Protein AF-A0A813D6J4-F1 (afdb_monomer_lite)

InterPro domains:
  IPR036754 YbaK/aminoacyl-tRNA synthetase-associated domain superfamily [G3DSA:3.90.960.10] (279-406)
  IPR036754 YbaK/aminoacyl-tRNA synthetase-associated domain superfamily [SSF55826] (285-388)

Foldseek 3Di:
DVVVVVVVVVVVVVVVVVPPPPDPPPDDDDDDDDDDDDDDDDDDDDDDDDDDDDDDDDDDDDDPPPPPPPDPPPPPPPVPVPDDDDDDDDDDDDDDDDDPVVVVVVVVVVVVVVVVVVVVVVVVVVPDDDDPPDDDDDDDDDDDDDDDDDDDDDDDDDPDDDDDDDDDDDDDDDDDDDDDDDDDDPDDPPDPPPPPPPDPPPPPPPDDDPDDFDPLQNVLCVVLVFDKDKDFQQDFLVRLVVVVVVVVVVVVVVVVVDDPDPDPDDPPDDDSVVVRCVSRVVQVVQFFEWDWWWKDAPQAIAIEIDTPPWDFDLVLVCVVVVHDSVRIGTDAQVVQCVQQVQDRPFDFPGRHAATPVRHDHAYEYEPVLVVTPGFYWGDRGRMIITGRPVSVCSSRVHHYGYPRTDHDPPPPPPPPPPPPPDPPPPPPDDDDDDDDDDDDDDDDDDDDDD

Secondary structure (DSSP, 8-state):
-HHHHHHHHHHHHHHHHTTS---------------------------------PPPPPPPPPP--------STT---TTGGG------PPP-----PPPHHHHHHHHHHHHHHHHHHHHHHHHHHHT-PPPP--PPP--------PPP-----------PPPPP------PPPP----------------------------------------HHHHHHHHHTT---EEEE-SS-HHHHHHHHHHHHHHHHHHHHHS-S--PPPPP-PPPHHHHHHHHTHHHHTTSEEEEEEEEEETTEEEEEEEETT-EE-HHHHHHHHTS-GGG-EEPPHHHHHHHH-PPTT---SS-PPP-TTSPPPEEEEEHHHHT-SSPEEEE-SSEEEEE-HHHHHHHH-PEEETT-EEPP---------------------PPPP-----------------

Organism: Polarella glacialis (NCBI:txid89957)

pLDDT: mean 74.15, std 23.05, range [30.97, 98.69]

Radius of gyration: 39.82 Å; chains: 1; bounding box: 122×85×113 Å

Structure (mmCIF, N/CA/C/O backbone):
data_AF-A0A813D6J4-F1
#
_entry.id   AF-A0A813D6J4-F1
#
loop_
_atom_site.group_PDB
_atom_site.id
_atom_site.type_symbol
_atom_site.label_atom_id
_atom_site.label_alt_id
_atom_site.label_comp_id
_atom_site.label_asym_id
_atom_site.label_entity_id
_atom_site.label_seq_id
_atom_site.pdbx_PDB_ins_code
_atom_site.Cartn_x
_atom_site.Cartn_y
_atom_site.Cartn_z
_atom_site.occupancy
_atom_site.B_iso_or_equiv
_atom_site.auth_seq_id
_atom_site.auth_comp_id
_atom_site.auth_asym_id
_atom_site.auth_atom_id
_atom_site.pdbx_PDB_model_num
ATOM 1 N N . MET A 1 1 ? -9.882 4.460 -57.558 1.00 60.72 1 MET A N 1
ATOM 2 C CA . MET A 1 1 ? -9.012 3.543 -56.781 1.00 60.72 1 MET A CA 1
ATOM 3 C C . MET A 1 1 ? -8.337 4.214 -55.575 1.00 60.72 1 MET A C 1
ATOM 5 O O . MET A 1 1 ? -8.854 4.055 -54.480 1.00 60.72 1 MET A O 1
ATOM 9 N N . GLN A 1 2 ? -7.251 5.001 -55.692 1.00 65.38 2 GLN A N 1
ATOM 10 C CA . GLN A 1 2 ? -6.582 5.559 -54.486 1.00 65.38 2 GLN A CA 1
ATOM 11 C C . GLN A 1 2 ? -7.399 6.632 -53.738 1.00 65.38 2 GLN A C 1
ATOM 13 O O . GLN A 1 2 ? -7.399 6.661 -52.508 1.00 65.38 2 GLN A O 1
ATOM 18 N N . LYS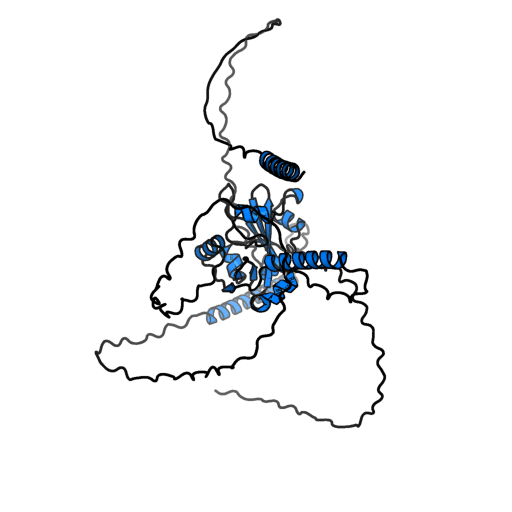 A 1 3 ? -8.134 7.487 -54.463 1.00 78.56 3 LYS A N 1
ATOM 19 C CA . LYS A 1 3 ? -9.010 8.517 -53.870 1.00 78.56 3 LYS A CA 1
ATOM 20 C C . LYS A 1 3 ? -10.143 7.900 -53.037 1.00 78.56 3 LYS A C 1
ATOM 22 O O . LYS A 1 3 ? -10.407 8.335 -51.923 1.00 78.56 3 LYS A O 1
ATOM 27 N N . GLU A 1 4 ? -10.701 6.813 -53.550 1.00 82.81 4 GLU A N 1
ATOM 28 C CA . GLU A 1 4 ? -11.805 6.055 -52.961 1.00 82.81 4 GLU A CA 1
ATOM 29 C C . GLU A 1 4 ? -11.383 5.325 -51.675 1.00 82.81 4 GLU A C 1
ATOM 31 O O . GLU A 1 4 ? -12.080 5.378 -50.666 1.00 82.81 4 GLU A O 1
ATOM 36 N N . GLN A 1 5 ? -10.169 4.756 -51.633 1.00 82.25 5 GLN A N 1
ATOM 37 C CA . GLN A 1 5 ? -9.612 4.202 -50.389 1.00 82.25 5 GLN A CA 1
ATOM 38 C C . GLN A 1 5 ? -9.364 5.271 -49.312 1.00 82.25 5 GLN A C 1
ATOM 40 O O . GLN A 1 5 ? -9.439 4.982 -48.112 1.00 82.25 5 GLN A O 1
ATOM 45 N N . LEU A 1 6 ? -9.050 6.504 -49.717 1.00 90.38 6 LEU A N 1
ATOM 46 C CA . LEU A 1 6 ? -8.788 7.609 -48.797 1.00 90.38 6 LEU A CA 1
ATOM 47 C C . LEU A 1 6 ? -10.094 8.185 -48.228 1.00 90.38 6 LEU A C 1
ATOM 49 O O . LEU A 1 6 ? -10.151 8.485 -47.032 1.00 90.38 6 LEU A O 1
ATOM 53 N N . GLU A 1 7 ? -11.153 8.250 -49.038 1.00 92.12 7 GLU A N 1
ATOM 54 C CA . GLU A 1 7 ? -12.521 8.532 -48.579 1.00 92.12 7 GLU A CA 1
ATOM 55 C C . GLU A 1 7 ? -13.026 7.458 -47.619 1.00 92.12 7 GLU A C 1
ATOM 57 O O . GLU A 1 7 ? -13.426 7.785 -46.501 1.00 92.12 7 GLU A O 1
ATOM 62 N N . LEU A 1 8 ? -12.850 6.176 -47.951 1.00 92.94 8 LEU A N 1
ATOM 63 C CA . LEU A 1 8 ? -13.273 5.071 -47.089 1.00 92.94 8 LEU A CA 1
ATOM 64 C C . LEU A 1 8 ? -12.555 5.092 -45.727 1.00 92.94 8 LEU A C 1
ATOM 66 O O . LEU A 1 8 ? -13.143 4.782 -44.689 1.00 92.94 8 LEU A O 1
ATOM 70 N N . ARG A 1 9 ? -11.283 5.521 -45.689 1.00 90.75 9 ARG A N 1
ATOM 71 C CA . ARG A 1 9 ? -10.547 5.754 -44.433 1.00 90.75 9 ARG A CA 1
ATOM 72 C C . ARG A 1 9 ? -11.051 6.974 -43.660 1.00 90.75 9 ARG A C 1
ATOM 74 O O . ARG A 1 9 ? -11.066 6.927 -42.427 1.00 90.75 9 ARG A O 1
ATOM 81 N N . ARG A 1 10 ? -11.448 8.054 -44.339 1.00 93.31 10 ARG A N 1
ATOM 82 C CA . ARG A 1 10 ? -12.019 9.251 -43.699 1.00 93.31 10 ARG A CA 1
ATOM 83 C C . ARG A 1 10 ? -13.382 8.956 -43.081 1.00 93.31 10 ARG A C 1
ATOM 85 O O . ARG A 1 10 ? -13.590 9.317 -41.922 1.00 93.31 10 ARG A O 1
ATOM 92 N N . ASP A 1 11 ? -14.244 8.220 -43.766 1.00 92.38 11 ASP A N 1
ATOM 93 C CA . ASP A 1 11 ? -15.576 7.879 -43.256 1.00 92.38 11 ASP A CA 1
ATOM 94 C C . ASP A 1 11 ? -15.511 6.905 -42.082 1.00 92.38 11 ASP A C 1
ATOM 96 O O . ASP A 1 11 ? -16.177 7.101 -41.062 1.00 92.38 11 ASP A O 1
ATOM 100 N N . LYS A 1 12 ? -14.587 5.937 -42.129 1.00 90.19 12 LYS A N 1
ATOM 101 C CA . LYS A 1 12 ? -14.325 5.036 -40.995 1.00 90.19 12 LYS A CA 1
ATOM 102 C C . LYS A 1 12 ? -13.795 5.782 -39.764 1.00 90.19 12 LYS A C 1
ATOM 104 O O . LYS A 1 12 ? -14.002 5.332 -38.636 1.00 90.19 12 LYS A O 1
ATOM 109 N N . LYS A 1 13 ? -13.123 6.926 -39.955 1.00 88.06 13 LYS A N 1
ATOM 110 C CA . LYS A 1 13 ? -12.687 7.812 -38.864 1.00 88.06 13 LYS A CA 1
ATOM 111 C C . LYS A 1 13 ? -13.854 8.635 -38.305 1.00 88.06 13 LYS A C 1
ATOM 113 O O . LYS A 1 13 ? -13.956 8.739 -37.085 1.00 88.06 13 LYS A O 1
ATOM 118 N N . ARG A 1 14 ? -14.760 9.139 -39.156 1.00 89.69 14 ARG A N 1
ATOM 119 C CA . ARG A 1 14 ? -15.979 9.856 -38.726 1.00 89.69 14 ARG A CA 1
ATOM 120 C C . ARG A 1 14 ? -16.920 8.958 -37.914 1.00 89.69 14 ARG A C 1
ATOM 122 O O . ARG A 1 14 ? -17.334 9.359 -36.832 1.00 89.69 14 ARG A O 1
ATOM 129 N N . GLN A 1 15 ? -17.152 7.713 -38.342 1.00 87.56 15 GLN A N 1
ATOM 130 C CA . GLN A 1 15 ? -17.984 6.750 -37.594 1.00 87.56 15 GLN A CA 1
ATOM 131 C C . GLN A 1 15 ? -17.454 6.427 -36.188 1.00 87.56 15 GLN A C 1
ATOM 133 O O . GLN A 1 15 ? -18.224 6.116 -35.282 1.00 87.56 15 GLN A O 1
ATOM 138 N N . ARG A 1 16 ? -16.131 6.484 -35.982 1.00 79.75 16 ARG A N 1
ATOM 139 C CA . ARG A 1 16 ? -15.535 6.275 -34.652 1.00 79.75 16 ARG A CA 1
ATOM 140 C C . ARG A 1 16 ? -15.739 7.473 -33.729 1.00 79.75 16 ARG A C 1
ATOM 142 O O . ARG A 1 16 ? -15.794 7.284 -32.521 1.00 79.75 16 ARG A O 1
ATOM 149 N N . GLN A 1 17 ? -15.856 8.676 -34.286 1.00 74.56 17 GLN A N 1
ATOM 150 C CA . GLN A 1 17 ? -16.083 9.898 -33.517 1.00 74.56 17 GLN A CA 1
ATOM 151 C C . GLN A 1 17 ? -17.561 10.088 -33.157 1.00 74.56 17 GLN A C 1
ATOM 153 O O . GLN A 1 17 ? -17.848 10.574 -32.071 1.00 74.56 17 GLN A O 1
ATOM 158 N N . SER A 1 18 ? -18.497 9.626 -33.994 1.00 73.19 18 SER A N 1
ATOM 159 C CA . SER A 1 18 ? -19.940 9.706 -33.712 1.00 73.19 18 SER A CA 1
ATOM 160 C C . SER A 1 18 ? -20.459 8.656 -32.718 1.00 73.19 18 SER A C 1
ATOM 162 O O . SER A 1 18 ? -21.611 8.726 -32.309 1.00 73.19 18 SER A O 1
ATOM 164 N N . ARG A 1 19 ? -19.636 7.671 -32.323 1.00 61.09 19 ARG A N 1
ATOM 165 C CA . ARG A 1 19 ? -19.986 6.641 -31.322 1.00 61.09 19 ARG A CA 1
ATOM 166 C C . ARG A 1 19 ? -19.636 7.016 -29.881 1.00 61.09 19 ARG A C 1
ATOM 168 O O . ARG A 1 19 ? -19.849 6.202 -28.989 1.00 61.09 19 ARG A O 1
ATOM 175 N N . ILE A 1 20 ? -19.092 8.207 -29.648 1.00 55.78 20 ILE A N 1
ATOM 176 C CA . ILE A 1 20 ? -18.908 8.722 -28.292 1.00 55.78 20 ILE A CA 1
ATOM 177 C C . ILE A 1 20 ? -20.240 9.379 -27.905 1.00 55.78 20 ILE A C 1
ATOM 179 O O . ILE A 1 20 ? -20.556 10.426 -28.473 1.00 55.78 20 ILE A O 1
ATOM 183 N N . PRO A 1 21 ? -21.057 8.777 -27.018 1.00 45.81 21 PRO A N 1
ATOM 184 C CA . PRO A 1 21 ? -22.268 9.437 -26.554 1.00 45.81 21 PRO A CA 1
ATOM 185 C C . PRO A 1 21 ? -21.870 10.747 -25.858 1.00 45.81 21 PRO A C 1
ATOM 187 O O . PRO A 1 21 ? -20.883 10.753 -25.111 1.00 45.81 21 PRO A O 1
ATOM 190 N N . PRO A 1 22 ? -22.580 11.862 -26.105 1.00 44.62 22 PRO A N 1
ATOM 191 C CA . PRO A 1 22 ? -22.322 13.093 -25.378 1.00 44.62 22 PRO A CA 1
ATOM 192 C C . PRO A 1 22 ? -22.522 12.821 -23.887 1.00 44.62 22 PRO A C 1
ATOM 194 O O . PRO A 1 22 ? -23.511 12.211 -23.482 1.00 44.62 22 PRO A O 1
ATOM 197 N N . ALA A 1 23 ? -21.545 13.233 -23.082 1.00 46.41 23 ALA A N 1
ATOM 198 C CA . ALA A 1 23 ? -21.648 13.186 -21.637 1.00 46.41 23 ALA A CA 1
ATOM 199 C C . ALA A 1 23 ? -22.859 14.027 -21.220 1.00 46.41 23 ALA A C 1
ATOM 201 O O . ALA A 1 23 ? -22.851 15.248 -21.374 1.00 46.41 23 ALA A O 1
ATOM 202 N N . THR A 1 24 ? -23.909 13.365 -20.740 1.00 41.47 24 THR A N 1
ATOM 203 C CA . THR A 1 24 ? -25.078 14.021 -20.166 1.00 41.47 24 THR A CA 1
ATOM 204 C C . THR A 1 24 ? -24.617 14.815 -18.950 1.00 41.47 24 THR A C 1
ATOM 206 O O . THR A 1 24 ? -24.294 14.251 -17.906 1.00 41.47 24 THR A O 1
ATOM 209 N N . ALA A 1 25 ? -24.536 16.133 -19.112 1.00 43.81 25 ALA A N 1
ATOM 210 C CA . ALA A 1 25 ? -24.400 17.070 -18.016 1.00 43.81 25 ALA A CA 1
ATOM 211 C C . ALA A 1 25 ? -25.691 17.008 -17.189 1.00 43.81 25 ALA A C 1
ATOM 213 O O . ALA A 1 25 ? -26.743 17.451 -17.644 1.00 43.81 25 ALA A O 1
ATOM 214 N N . GLN A 1 26 ? -25.629 16.423 -15.992 1.00 38.94 26 GLN A N 1
ATOM 215 C CA . GLN A 1 26 ? -26.682 16.595 -14.996 1.00 38.94 26 GLN A CA 1
ATOM 216 C C . GLN A 1 26 ? -26.566 18.013 -14.439 1.00 38.94 26 GLN A C 1
ATOM 218 O O . GLN A 1 26 ? -25.750 18.290 -13.562 1.00 38.94 26 GLN A O 1
ATOM 223 N N . GLN A 1 27 ? -27.355 18.916 -15.016 1.00 41.38 27 GLN A N 1
ATOM 224 C CA . GLN A 1 27 ? -27.682 20.200 -14.418 1.00 41.38 27 GLN A CA 1
ATOM 225 C C . GLN A 1 27 ? -28.808 20.010 -13.398 1.00 41.38 27 GLN A C 1
ATOM 227 O O . GLN A 1 27 ? -29.802 19.331 -13.644 1.00 41.38 27 GLN A O 1
ATOM 232 N N . SER A 1 28 ? -28.589 20.627 -12.247 1.00 50.56 28 SER A N 1
ATOM 233 C CA . SER A 1 28 ? -29.543 20.975 -11.202 1.00 50.56 28 SER A CA 1
ATOM 234 C C . SER A 1 28 ? -30.755 21.745 -11.735 1.00 50.56 28 SER A C 1
ATOM 236 O O . SER A 1 28 ? -30.571 22.709 -12.478 1.00 50.56 28 SER A O 1
ATOM 238 N N . ALA A 1 29 ? -31.954 21.408 -11.260 1.00 38.06 29 ALA A N 1
ATOM 239 C CA . ALA A 1 29 ? -33.090 22.327 -11.243 1.00 38.06 29 ALA A CA 1
ATOM 240 C C . ALA A 1 29 ? -34.010 22.021 -10.051 1.00 38.06 29 ALA A C 1
ATOM 242 O O . ALA A 1 29 ? -34.614 20.953 -9.954 1.00 38.06 29 ALA A O 1
ATOM 243 N N . THR A 1 30 ? -34.037 22.976 -9.131 1.00 41.72 30 THR A N 1
ATOM 244 C CA . THR A 1 30 ? -35.093 23.278 -8.163 1.00 41.72 30 THR A CA 1
ATOM 245 C C . THR A 1 30 ? -36.316 23.904 -8.856 1.00 41.72 30 THR A C 1
ATOM 247 O O . THR A 1 30 ? -36.184 24.429 -9.956 1.00 41.72 30 THR A O 1
ATOM 250 N N . GLU A 1 31 ? -37.434 23.914 -8.117 1.00 43.22 31 GLU A N 1
ATOM 251 C CA . GLU A 1 31 ? -38.669 24.723 -8.261 1.00 43.22 31 GLU A CA 1
ATOM 252 C C . GLU A 1 31 ? -39.915 24.075 -8.906 1.00 43.22 31 GLU A C 1
ATOM 254 O O . GLU A 1 31 ? -40.031 23.884 -10.110 1.00 43.22 31 GLU A O 1
ATOM 259 N N . ASP A 1 32 ? -40.826 23.682 -8.007 1.00 41.81 32 ASP A N 1
ATOM 260 C CA . ASP A 1 32 ? -42.151 24.269 -7.734 1.00 41.81 32 ASP A CA 1
ATOM 261 C C . ASP A 1 32 ? -43.189 24.598 -8.836 1.00 41.81 32 ASP A C 1
ATOM 263 O O . ASP A 1 32 ? -42.938 25.279 -9.822 1.00 41.81 32 ASP A O 1
ATOM 267 N N . SER A 1 33 ? -44.435 24.272 -8.455 1.00 39.56 33 SER A N 1
ATOM 268 C CA . SER A 1 33 ? -45.738 24.851 -8.835 1.00 39.56 33 SER A CA 1
ATOM 269 C C . SER A 1 33 ? -46.511 24.438 -10.112 1.00 39.56 33 SER A C 1
ATOM 271 O O . SER A 1 33 ? -46.197 24.796 -11.238 1.00 39.56 33 SER A O 1
ATOM 273 N N . ALA A 1 34 ? -47.690 23.863 -9.810 1.00 38.44 34 ALA A N 1
ATOM 274 C CA . ALA A 1 34 ? -49.039 24.263 -10.251 1.00 38.44 34 ALA A CA 1
ATOM 275 C C . ALA A 1 34 ? -49.671 23.715 -11.561 1.00 38.44 34 ALA A C 1
ATOM 277 O O . ALA A 1 34 ? -49.424 24.191 -12.658 1.00 38.44 34 ALA A O 1
ATOM 278 N N . ARG A 1 35 ? -50.659 22.826 -11.335 1.00 39.56 35 ARG A N 1
ATOM 279 C CA . ARG A 1 35 ? -52.116 22.973 -11.609 1.00 39.56 35 ARG A CA 1
ATOM 280 C C . ARG A 1 35 ? -52.647 23.026 -13.063 1.00 39.56 35 ARG A C 1
ATOM 282 O O . ARG A 1 35 ? -52.341 23.951 -13.800 1.00 39.56 35 ARG A O 1
ATOM 289 N N . ALA A 1 36 ? -53.627 22.130 -13.299 1.00 39.41 36 ALA A N 1
ATOM 290 C CA . ALA A 1 36 ? -54.783 22.127 -14.234 1.00 39.41 36 ALA A CA 1
ATOM 291 C C . ALA A 1 36 ? -54.712 20.999 -15.283 1.00 39.41 36 ALA A C 1
ATOM 293 O O . ALA A 1 36 ? -53.631 20.699 -15.766 1.00 39.41 36 ALA A O 1
ATOM 294 N N . ASP A 1 37 ? -55.776 20.363 -15.773 1.00 38.59 37 ASP A N 1
ATOM 295 C CA . ASP A 1 37 ? -57.187 20.118 -15.418 1.00 38.59 37 ASP A CA 1
ATOM 296 C C . ASP A 1 37 ? -57.724 19.214 -16.564 1.00 38.59 37 ASP A C 1
ATOM 298 O O . ASP A 1 37 ? -57.184 19.256 -17.672 1.00 38.59 37 ASP A O 1
ATOM 302 N N . SER A 1 38 ? -58.842 18.518 -16.338 1.00 41.47 38 SER A N 1
ATOM 303 C CA . SER A 1 38 ? -59.802 17.973 -17.326 1.00 41.47 38 SER A CA 1
ATOM 304 C C . SER A 1 38 ? -59.725 16.501 -17.778 1.00 41.47 38 SER A C 1
ATOM 306 O O . SER A 1 38 ? -58.875 16.101 -18.569 1.00 41.47 38 SER A O 1
ATOM 308 N N . GLY A 1 39 ? -60.801 15.778 -17.422 1.00 32.22 39 GLY A N 1
ATOM 309 C CA . GLY A 1 39 ? -61.457 14.740 -18.236 1.00 32.22 39 GLY A CA 1
ATOM 310 C C . GLY A 1 39 ? -61.424 13.320 -17.654 1.00 32.22 39 GLY A C 1
ATOM 311 O O . GLY A 1 39 ? -60.346 12.802 -17.414 1.00 32.22 39 GLY A O 1
ATOM 312 N N . ALA A 1 40 ? -62.487 12.529 -17.487 1.00 38.44 40 ALA A N 1
ATOM 313 C CA . ALA A 1 40 ? -63.953 12.627 -17.468 1.00 38.44 40 ALA A CA 1
ATOM 314 C C . ALA A 1 40 ? -64.452 11.157 -17.414 1.00 38.44 40 ALA A C 1
ATOM 316 O O . ALA A 1 40 ? -63.897 10.305 -18.104 1.00 38.44 40 ALA A O 1
ATOM 317 N N . GLY A 1 41 ? -65.505 10.868 -16.642 1.00 35.53 41 GLY A N 1
ATOM 318 C CA . GLY A 1 41 ? -66.188 9.560 -16.588 1.00 35.53 41 GLY A CA 1
ATOM 319 C C . GLY A 1 41 ? -66.130 8.947 -15.183 1.00 35.53 41 GLY A C 1
ATOM 320 O O . GLY A 1 41 ? -65.059 8.600 -14.713 1.00 35.53 41 GLY A O 1
ATOM 321 N N . GLY A 1 42 ? -67.200 8.822 -14.399 1.00 41.44 42 GLY A N 1
ATOM 322 C CA . GLY A 1 42 ? -68.622 8.721 -14.719 1.00 41.44 42 GLY A CA 1
ATOM 323 C C . GLY A 1 42 ? -69.114 7.358 -14.227 1.00 41.44 42 GLY A C 1
ATOM 324 O O . GLY A 1 42 ? -69.030 6.385 -14.965 1.00 41.44 42 GLY A O 1
ATOM 325 N N . GLY A 1 43 ? -69.584 7.270 -12.979 1.00 39.34 43 GLY A N 1
ATOM 326 C CA . GLY A 1 43 ? -70.140 6.034 -12.416 1.00 39.34 43 GLY A CA 1
ATOM 327 C C . GLY A 1 43 ? -70.732 6.242 -11.012 1.00 39.34 43 GLY A C 1
ATOM 328 O O . GLY A 1 43 ? -70.116 6.958 -10.225 1.00 39.34 43 GLY A O 1
ATOM 329 N N . PRO A 1 44 ? -71.928 5.698 -10.709 1.00 58.97 44 PRO A N 1
ATOM 330 C CA . PRO A 1 44 ? -72.838 6.251 -9.705 1.00 58.97 44 PRO A CA 1
ATOM 331 C C . PRO A 1 44 ? -72.619 5.735 -8.274 1.00 58.97 44 PRO A C 1
ATOM 333 O O . PRO A 1 44 ? -72.240 4.589 -8.041 1.00 58.97 44 PRO A O 1
ATOM 336 N N . THR A 1 45 ? -72.941 6.609 -7.323 1.00 46.47 45 THR A N 1
ATOM 337 C CA . THR A 1 45 ? -73.079 6.373 -5.880 1.00 46.47 45 THR A CA 1
ATOM 338 C C . THR A 1 45 ? -74.276 5.483 -5.529 1.00 46.47 45 THR A C 1
ATOM 340 O O . THR A 1 45 ? -75.286 5.468 -6.235 1.00 46.47 45 THR A O 1
ATOM 343 N N . PRO A 1 46 ? -74.214 4.839 -4.351 1.00 61.09 46 PRO A N 1
ATOM 344 C CA . PRO A 1 46 ? -75.295 5.007 -3.381 1.00 61.09 46 PRO A CA 1
ATOM 345 C C . PRO A 1 46 ? -74.783 5.415 -1.978 1.00 61.09 46 PRO A C 1
ATOM 347 O O . PRO A 1 46 ? -73.579 5.378 -1.719 1.00 61.09 46 PRO A O 1
ATOM 350 N N . PRO A 1 47 ? -75.684 5.900 -1.101 1.00 69.25 47 PRO A N 1
ATOM 351 C CA . PRO A 1 47 ? -75.353 6.761 0.033 1.00 69.25 47 PRO A CA 1
ATOM 352 C C . PRO A 1 47 ? -75.140 5.957 1.320 1.00 69.25 47 PRO A C 1
ATOM 354 O O . PRO A 1 47 ? -75.573 4.812 1.375 1.00 69.25 47 PRO A O 1
ATOM 357 N N . ILE A 1 48 ? -74.544 6.569 2.357 1.00 38.53 48 ILE A N 1
ATOM 358 C CA . ILE A 1 48 ? -74.976 6.496 3.774 1.00 38.53 48 ILE A CA 1
ATOM 359 C C . ILE A 1 48 ? -73.944 7.157 4.719 1.00 38.53 48 ILE A C 1
ATOM 361 O O . ILE A 1 48 ? -72.742 6.952 4.604 1.00 38.53 48 ILE A O 1
ATOM 365 N N . ALA A 1 49 ? -74.507 7.886 5.690 1.00 41.09 49 ALA A N 1
ATOM 366 C CA . ALA A 1 49 ? -74.015 8.241 7.027 1.00 41.09 49 ALA A CA 1
ATOM 367 C C . ALA A 1 49 ? -72.912 9.301 7.214 1.00 41.09 49 ALA A C 1
ATOM 369 O O . ALA A 1 49 ? -71.711 9.050 7.202 1.00 41.09 49 ALA A O 1
ATOM 370 N N . SER A 1 50 ? -73.410 10.479 7.586 1.00 46.25 50 SER A N 1
ATOM 371 C CA . SER A 1 50 ? -72.864 11.450 8.532 1.00 46.25 50 SER A CA 1
ATOM 372 C C . SER A 1 50 ? -72.147 10.832 9.747 1.00 46.25 50 SER A C 1
ATOM 374 O O . SER A 1 50 ? -72.698 9.954 10.408 1.00 46.25 50 SER A O 1
ATOM 376 N N . GLY A 1 51 ? -70.986 11.386 10.121 1.00 36.12 51 GLY A N 1
ATOM 377 C CA . GLY A 1 51 ? -70.328 11.096 11.399 1.00 36.12 51 GLY A CA 1
ATOM 378 C C . GLY A 1 51 ? -69.047 11.906 11.646 1.00 36.12 51 GLY A C 1
ATOM 379 O O . GLY A 1 51 ? -68.004 11.549 11.124 1.00 36.12 51 GLY A O 1
ATOM 380 N N . GLY A 1 52 ? -69.178 12.985 12.434 1.00 40.41 52 GLY A N 1
ATOM 381 C CA . GLY A 1 52 ? -68.229 13.608 13.385 1.00 40.41 52 GLY A CA 1
ATOM 382 C C . GLY A 1 52 ? -66.710 13.735 13.102 1.00 40.41 52 GLY A C 1
ATOM 383 O O . GLY A 1 52 ? -66.051 12.750 12.786 1.00 40.41 52 GLY A O 1
ATOM 384 N N . PRO A 1 53 ? -66.088 14.907 13.369 1.00 48.09 53 PRO A N 1
ATOM 385 C CA . PRO A 1 53 ? -64.632 15.034 13.400 1.00 48.09 53 PRO A CA 1
ATOM 386 C C . PRO A 1 53 ? -64.071 14.455 14.709 1.00 48.09 53 PRO A C 1
ATOM 388 O O . PRO A 1 53 ? -64.229 15.039 15.781 1.00 48.09 53 PRO A O 1
ATOM 391 N N . ALA A 1 54 ? -63.394 13.309 14.626 1.00 42.44 54 ALA A N 1
ATOM 392 C CA . ALA A 1 54 ? -62.577 12.791 15.717 1.00 42.44 54 ALA A CA 1
ATOM 393 C C . ALA A 1 54 ? -61.176 13.420 15.658 1.00 42.44 54 ALA A C 1
ATOM 395 O O . ALA A 1 54 ? -60.461 13.308 14.662 1.00 42.44 54 ALA A O 1
ATOM 396 N N . GLN A 1 55 ? -60.819 14.099 16.748 1.00 44.25 55 GLN A N 1
ATOM 397 C CA . GLN A 1 55 ? -59.486 14.604 17.061 1.00 44.25 55 GLN A CA 1
ATOM 398 C C . GLN A 1 55 ? -58.404 13.546 16.815 1.00 44.25 55 GLN A C 1
ATOM 400 O O . GLN A 1 55 ? -58.440 12.459 17.392 1.00 44.25 55 GLN A O 1
ATOM 405 N N . ALA A 1 56 ? -57.402 13.905 16.013 1.00 39.44 56 ALA A N 1
ATOM 406 C CA . ALA A 1 56 ? -56.133 13.195 15.979 1.00 39.44 56 ALA A CA 1
ATOM 407 C C . ALA A 1 56 ? -55.336 13.521 17.261 1.00 39.44 56 ALA A C 1
ATOM 409 O O . ALA A 1 56 ? -55.224 14.700 17.614 1.00 39.44 56 ALA A O 1
ATOM 410 N N . PRO A 1 57 ? -54.782 12.523 17.970 1.00 47.84 57 PRO A N 1
ATOM 411 C CA . PRO A 1 57 ? -53.911 12.774 19.109 1.00 47.84 57 PRO A CA 1
ATOM 412 C C . PRO A 1 57 ? -52.575 13.386 18.648 1.00 47.84 57 PRO A C 1
ATOM 414 O O . PRO A 1 57 ? -52.111 13.095 17.543 1.00 47.84 57 PRO A O 1
ATOM 417 N N . PRO A 1 58 ? -51.934 14.224 19.482 1.00 46.28 58 PRO A N 1
ATOM 418 C CA . PRO A 1 58 ? -50.641 14.809 19.166 1.00 46.28 58 PRO A CA 1
ATOM 419 C C . PRO A 1 58 ? -49.577 13.714 19.056 1.00 46.28 58 PRO A C 1
ATOM 421 O O . PRO A 1 58 ? -49.366 12.926 19.979 1.00 46.28 58 PRO A O 1
ATOM 424 N N . SER A 1 59 ? -48.898 13.688 17.913 1.00 45.97 59 SER A N 1
ATOM 425 C CA . SER A 1 59 ? -47.712 12.877 17.671 1.00 45.97 59 SER A CA 1
ATOM 426 C C . SER A 1 59 ? -46.677 13.137 18.766 1.00 45.97 59 SER A C 1
ATOM 428 O O . SER A 1 59 ? -46.170 14.250 18.908 1.00 45.97 59 SER A O 1
ATOM 430 N N . ALA A 1 60 ? -46.376 12.101 19.548 1.00 46.12 60 ALA A N 1
ATOM 431 C CA . ALA A 1 60 ? -45.292 12.117 20.515 1.00 46.12 60 ALA A CA 1
ATOM 432 C C . ALA A 1 60 ? -43.950 12.407 19.807 1.00 46.12 60 ALA A C 1
ATOM 434 O O . ALA A 1 60 ? -43.732 11.921 18.691 1.00 46.12 60 ALA A O 1
ATOM 435 N N . PRO A 1 61 ? -43.035 13.170 20.431 1.00 44.56 61 PRO A N 1
ATOM 436 C CA . PRO A 1 61 ? -41.706 13.388 19.882 1.00 44.56 61 PRO A CA 1
ATOM 437 C C . PRO A 1 61 ? -40.961 12.051 19.821 1.00 44.56 61 PRO A C 1
ATOM 439 O O . PRO A 1 61 ? -40.765 11.383 20.837 1.00 44.56 61 PRO A O 1
ATOM 442 N N . LEU A 1 62 ? -40.553 11.656 18.614 1.00 41.72 62 LEU A N 1
ATOM 443 C CA . LEU A 1 62 ? -39.640 10.535 18.418 1.00 41.72 62 LEU A CA 1
ATOM 444 C C . LEU A 1 62 ? -38.344 10.814 19.198 1.00 41.72 62 LEU A C 1
ATOM 446 O O . LEU A 1 62 ? -37.822 11.931 19.123 1.00 41.72 62 LEU A O 1
ATOM 450 N N . PRO A 1 63 ? -37.803 9.833 19.939 1.00 37.19 63 PRO A N 1
ATOM 451 C CA . PRO A 1 63 ? -36.559 10.028 20.657 1.00 37.19 63 PRO A CA 1
ATOM 452 C C . PRO A 1 63 ? -35.441 10.254 19.643 1.00 37.19 63 PRO A C 1
ATOM 454 O O . PRO A 1 63 ? -35.254 9.468 18.712 1.00 37.19 63 PRO A O 1
ATOM 457 N N . ALA A 1 64 ? -34.695 11.338 19.848 1.00 36.91 64 ALA A N 1
ATOM 458 C CA . ALA A 1 64 ? -33.420 11.567 19.202 1.00 36.91 64 ALA A CA 1
ATOM 459 C C . ALA A 1 64 ? -32.568 10.302 19.352 1.00 36.91 64 ALA A C 1
ATOM 461 O O . ALA A 1 64 ? -32.146 9.949 20.454 1.00 36.91 64 ALA A O 1
ATOM 462 N N . TRP A 1 65 ? -32.325 9.607 18.242 1.00 33.41 65 TRP A N 1
ATOM 463 C CA . TRP A 1 65 ? -31.278 8.602 18.171 1.00 33.41 65 TRP A CA 1
ATOM 464 C C . TRP A 1 65 ? -29.950 9.343 18.306 1.00 33.41 65 TRP A C 1
ATOM 466 O O . TRP A 1 65 ? -29.335 9.763 17.329 1.00 33.41 65 TRP A O 1
ATOM 476 N N . GLN A 1 66 ? -29.521 9.531 19.554 1.00 36.75 66 GLN A N 1
ATOM 477 C CA . GLN A 1 66 ? -28.112 9.640 19.879 1.00 36.75 66 GLN A CA 1
ATOM 478 C C . GLN A 1 66 ? -27.473 8.365 19.342 1.00 36.75 66 GLN A C 1
ATOM 480 O O . GLN A 1 66 ? -27.595 7.294 19.936 1.00 36.75 66 GLN A O 1
ATOM 485 N N . GLY A 1 67 ? -26.852 8.475 18.167 1.00 34.06 67 GLY A N 1
ATOM 486 C CA . GLY A 1 67 ? -25.935 7.462 17.684 1.00 34.06 67 GLY A CA 1
ATOM 487 C C . GLY A 1 67 ? -24.945 7.208 18.806 1.00 34.06 67 GLY A C 1
ATOM 488 O O . GLY A 1 67 ? -24.190 8.108 19.176 1.00 34.06 67 GLY A O 1
ATOM 489 N N . ALA A 1 68 ? -25.018 6.015 19.396 1.00 30.97 68 ALA A N 1
ATOM 490 C CA . ALA A 1 68 ? -24.064 5.591 20.395 1.00 30.97 68 ALA A CA 1
ATOM 491 C C . ALA A 1 68 ? -22.672 5.819 19.789 1.00 30.97 68 ALA A C 1
ATOM 493 O O . ALA A 1 68 ? -22.390 5.270 18.716 1.00 30.97 68 ALA A O 1
ATOM 494 N N . PRO A 1 69 ? -21.811 6.654 20.400 1.00 39.53 69 PRO A N 1
ATOM 495 C CA . PRO A 1 69 ? -20.428 6.698 19.979 1.00 39.53 69 PRO A CA 1
ATOM 496 C C . PRO A 1 69 ? -19.941 5.259 20.087 1.00 39.53 69 PRO A C 1
ATOM 498 O O . PRO A 1 69 ? -20.134 4.625 21.128 1.00 39.53 69 PRO A O 1
ATOM 501 N N . LEU A 1 70 ? -19.379 4.721 19.002 1.00 45.22 70 LEU A N 1
ATOM 502 C CA . LEU A 1 70 ? -18.576 3.507 19.068 1.00 45.22 70 LEU A CA 1
ATOM 503 C C . LEU A 1 70 ? -17.520 3.783 20.130 1.00 45.22 70 LEU A C 1
ATOM 505 O O . LEU A 1 70 ? -16.557 4.513 19.895 1.00 45.22 70 LEU A O 1
ATOM 509 N N . GLY A 1 71 ? -17.810 3.333 21.346 1.00 36.75 71 GLY A N 1
ATOM 510 C CA . GLY A 1 71 ? -17.044 3.689 22.511 1.00 36.75 71 GLY A CA 1
ATOM 511 C C . GLY A 1 71 ? -15.632 3.199 22.286 1.00 36.75 71 GLY A C 1
ATOM 512 O O . GLY A 1 71 ? -15.416 2.031 21.974 1.00 36.75 71 GLY A O 1
ATOM 513 N N . PHE A 1 72 ? -14.669 4.070 22.553 1.00 40.88 72 PHE A N 1
ATOM 514 C CA . PHE A 1 72 ? -13.266 3.741 22.795 1.00 40.88 72 PHE A CA 1
ATOM 515 C C . PHE A 1 72 ? -13.066 2.776 23.998 1.00 40.88 72 PHE A C 1
ATOM 517 O O . PHE A 1 72 ? -11.982 2.691 24.568 1.00 40.88 72 PHE A O 1
ATOM 524 N N . ARG A 1 73 ? -14.088 1.999 24.390 1.00 39.62 73 ARG A N 1
ATOM 525 C CA . ARG A 1 73 ? -13.998 0.839 25.281 1.00 39.62 73 ARG A CA 1
ATOM 526 C C . ARG A 1 73 ? -13.616 -0.390 24.457 1.00 39.62 73 ARG A C 1
ATOM 528 O O . ARG A 1 73 ? -14.427 -1.271 24.201 1.00 39.62 73 ARG A O 1
ATOM 535 N N . GLY A 1 74 ? -12.366 -0.404 24.019 1.00 40.41 74 GLY A N 1
ATOM 536 C CA . GLY A 1 74 ? -11.781 -1.515 23.271 1.00 40.41 74 GLY A CA 1
ATOM 537 C C . GLY A 1 74 ? -10.261 -1.598 23.365 1.00 40.41 74 GLY A C 1
ATOM 538 O O . GLY A 1 74 ? -9.666 -2.422 22.681 1.00 40.41 74 GLY A O 1
ATOM 539 N N . LEU A 1 75 ? -9.621 -0.796 24.228 1.00 42.44 75 LEU A N 1
ATOM 540 C CA . LEU A 1 75 ? -8.333 -1.184 24.799 1.00 42.44 75 LEU A CA 1
ATOM 541 C C . LEU A 1 75 ? -8.609 -2.402 25.682 1.00 42.44 75 LEU A C 1
ATOM 543 O O . LEU A 1 75 ? -8.923 -2.279 26.865 1.00 42.44 75 LEU A O 1
ATOM 547 N N . LEU A 1 76 ? -8.586 -3.574 25.049 1.00 40.19 76 LEU A N 1
ATOM 548 C CA . LEU A 1 76 ? -8.466 -4.861 25.707 1.00 40.19 76 LEU A CA 1
ATOM 549 C C . LEU A 1 76 ? -7.361 -4.719 26.748 1.00 40.19 76 LEU A C 1
ATOM 551 O O . LEU A 1 76 ? -6.203 -4.487 26.410 1.00 40.19 76 LEU A O 1
ATOM 555 N N . ASN A 1 77 ? -7.745 -4.804 28.018 1.00 39.69 77 ASN A N 1
ATOM 556 C CA . ASN A 1 77 ? -6.799 -5.005 29.094 1.00 39.69 77 ASN A CA 1
ATOM 557 C C . ASN A 1 77 ? -6.076 -6.329 28.774 1.00 39.69 77 ASN A C 1
ATOM 559 O O . ASN A 1 77 ? -6.743 -7.368 28.772 1.00 39.69 77 ASN A O 1
ATOM 563 N N . PRO A 1 78 ? -4.764 -6.336 28.467 1.00 50.50 78 PRO A N 1
ATOM 564 C CA . PRO A 1 78 ? -4.050 -7.554 28.068 1.00 50.50 78 PRO A CA 1
ATOM 565 C C . PRO A 1 78 ? -4.023 -8.621 29.178 1.00 50.50 78 PRO A C 1
ATOM 567 O O . PRO A 1 78 ? -3.627 -9.755 28.936 1.00 50.50 78 PRO A O 1
ATOM 570 N N . LEU A 1 79 ? -4.495 -8.286 30.385 1.00 45.41 79 LEU A N 1
ATOM 571 C CA . LEU A 1 79 ? -4.623 -9.195 31.523 1.00 45.41 79 LEU A CA 1
ATOM 572 C C . LEU A 1 79 ? -5.948 -9.979 31.567 1.00 45.41 79 LEU A C 1
ATOM 574 O O . LEU A 1 79 ? -6.087 -10.879 32.390 1.00 45.41 79 LEU A O 1
ATOM 578 N N . LEU A 1 80 ? -6.919 -9.695 30.689 1.00 46.59 80 LEU A N 1
ATOM 579 C CA . LEU A 1 80 ? -8.206 -10.412 30.676 1.00 46.59 80 LEU A CA 1
ATOM 580 C C . LEU A 1 80 ? -8.128 -11.833 30.089 1.00 46.59 80 LEU A C 1
ATOM 582 O O . LEU A 1 80 ? -9.054 -12.614 30.282 1.00 46.59 80 LEU A O 1
ATOM 586 N N . PHE A 1 81 ? -7.017 -12.204 29.446 1.00 46.94 81 PHE A N 1
ATOM 587 C CA . PHE A 1 81 ? -6.810 -13.548 28.886 1.00 46.94 81 PHE A CA 1
ATOM 588 C C . PHE A 1 81 ? -6.163 -14.547 29.862 1.00 46.94 81 PHE A C 1
ATOM 590 O O . PHE A 1 81 ? -5.907 -15.686 29.483 1.00 46.94 81 PHE A O 1
ATOM 597 N N . MET A 1 82 ? -5.920 -14.163 31.124 1.00 40.38 82 MET A N 1
ATOM 598 C CA . MET A 1 82 ? -5.380 -15.070 32.153 1.00 40.38 82 MET A CA 1
ATOM 599 C C . MET A 1 82 ? -6.430 -15.671 33.099 1.00 40.38 82 MET A C 1
ATOM 601 O O . MET A 1 82 ? -6.072 -16.419 34.008 1.00 40.38 82 MET A O 1
ATOM 605 N N . HIS A 1 83 ? -7.723 -15.422 32.884 1.00 37.00 83 HIS A N 1
ATOM 606 C CA . HIS A 1 83 ? -8.764 -16.162 33.594 1.00 37.00 83 HIS A CA 1
ATOM 607 C C . HIS A 1 83 ? -9.119 -17.437 32.824 1.00 37.00 83 HIS A C 1
ATOM 609 O O . HIS A 1 83 ? -9.929 -17.429 31.900 1.00 37.00 83 HIS A O 1
ATOM 615 N N . ALA A 1 84 ? -8.490 -18.545 33.222 1.00 36.53 84 ALA A N 1
ATOM 616 C CA . ALA A 1 84 ? -8.948 -19.879 32.860 1.00 36.53 84 ALA A CA 1
ATOM 617 C C . ALA A 1 84 ? -10.410 -20.066 33.317 1.00 36.53 84 ALA A C 1
ATOM 619 O O . ALA A 1 84 ? -10.764 -19.611 34.410 1.00 36.53 84 ALA A O 1
ATOM 620 N N . PRO A 1 85 ? -11.266 -20.735 32.527 1.00 38.88 85 PRO A N 1
ATOM 621 C CA . PRO A 1 85 ? -12.633 -21.010 32.937 1.00 38.88 85 PRO A CA 1
ATOM 622 C C . PRO A 1 85 ? -12.617 -22.038 34.076 1.00 38.88 85 PRO A C 1
ATOM 624 O O . PRO A 1 85 ? -12.462 -23.235 33.840 1.00 38.88 85 PRO A O 1
ATOM 627 N N . SER A 1 86 ? -12.780 -21.587 35.323 1.00 35.50 86 SER A N 1
ATOM 628 C CA . SER A 1 86 ? -13.225 -22.479 36.392 1.00 35.50 86 SER A CA 1
ATOM 629 C C . SER A 1 86 ? -14.680 -22.826 36.106 1.00 35.50 86 SER A C 1
ATOM 631 O O . SER A 1 86 ? -15.546 -21.950 36.112 1.00 35.50 86 SER A O 1
ATOM 633 N N . SER A 1 87 ? -14.929 -24.097 35.813 1.00 41.03 87 SER A N 1
ATOM 634 C CA . SER A 1 87 ? -16.254 -24.692 35.676 1.00 41.03 87 SER A CA 1
ATOM 635 C C . SER A 1 87 ? -17.200 -24.196 36.771 1.00 41.03 87 SER A C 1
ATOM 637 O O . SER A 1 87 ? -16.988 -24.478 37.952 1.00 41.03 87 SER A O 1
ATOM 639 N N . GLY A 1 88 ? -18.239 -23.464 36.370 1.00 38.59 88 GLY A N 1
ATOM 640 C CA . GLY A 1 88 ? -19.348 -23.110 37.242 1.00 38.59 88 GLY A CA 1
ATOM 641 C C . GLY A 1 88 ? -20.137 -24.365 37.595 1.00 38.59 88 GLY A C 1
ATOM 642 O O . GLY A 1 88 ? -20.870 -24.892 36.761 1.00 38.59 88 GLY A O 1
ATOM 643 N N . ALA A 1 89 ? -19.959 -24.844 38.824 1.00 39.84 89 ALA A N 1
ATOM 644 C CA . ALA A 1 89 ? -20.917 -25.708 39.492 1.00 39.84 89 ALA A CA 1
ATOM 645 C C . ALA A 1 89 ? -21.912 -24.820 40.246 1.00 39.84 89 ALA A C 1
ATOM 647 O O . ALA A 1 89 ? -21.537 -23.807 40.837 1.00 39.84 89 ALA A O 1
ATOM 648 N N . ALA A 1 90 ? -23.179 -25.204 40.136 1.00 45.81 90 ALA A N 1
ATOM 649 C CA . ALA A 1 90 ? -24.348 -24.492 40.611 1.00 45.81 90 ALA A CA 1
ATOM 650 C C . ALA A 1 90 ? -24.305 -24.151 42.108 1.00 45.81 90 ALA A C 1
ATOM 652 O O . ALA A 1 90 ? -23.740 -24.870 42.930 1.00 45.81 90 ALA A O 1
ATOM 653 N N . GLU A 1 91 ? -24.955 -23.036 42.420 1.00 52.22 91 GLU A N 1
ATOM 654 C CA . GLU A 1 91 ? -25.155 -22.476 43.747 1.00 52.22 91 GLU A CA 1
ATOM 655 C C . GLU A 1 91 ? -25.784 -23.488 44.717 1.00 52.22 91 GLU A C 1
ATOM 657 O O . GLU A 1 91 ? -26.817 -24.101 44.446 1.00 52.22 91 GLU A O 1
ATOM 662 N N . THR A 1 92 ? -25.186 -23.623 45.897 1.00 48.59 92 THR A N 1
ATOM 663 C CA . THR A 1 92 ? -25.873 -24.076 47.113 1.00 48.59 92 THR A CA 1
ATOM 664 C C . THR A 1 92 ? -25.233 -23.336 48.290 1.00 48.59 92 THR A C 1
ATOM 666 O O . THR A 1 92 ? -24.009 -23.392 48.428 1.00 48.59 92 THR A O 1
ATOM 669 N N . PRO A 1 93 ? -25.988 -22.588 49.114 1.00 58.53 93 PRO A N 1
ATOM 670 C CA . PRO A 1 93 ? -25.406 -21.836 50.211 1.00 58.53 93 PRO A CA 1
ATOM 671 C C . PRO A 1 93 ? -25.378 -22.720 51.457 1.00 58.53 93 PRO A C 1
ATOM 673 O O . PRO A 1 93 ? -26.378 -22.842 52.155 1.00 58.53 93 PRO A O 1
ATOM 676 N N . GLU A 1 94 ? -24.225 -23.308 51.768 1.00 48.03 94 GLU A N 1
ATOM 677 C CA . GLU A 1 94 ? -23.978 -23.799 53.121 1.00 48.03 94 GLU A CA 1
ATOM 678 C C . GLU A 1 94 ? -22.545 -23.497 53.560 1.00 48.03 94 GLU A C 1
ATOM 680 O O . GLU A 1 94 ? -21.555 -23.812 52.899 1.00 48.03 94 GLU A O 1
ATOM 685 N N . SER A 1 95 ? -22.471 -22.782 54.678 1.00 54.50 95 SER A N 1
ATOM 686 C CA . SER A 1 95 ? -21.275 -22.240 55.306 1.00 54.50 95 SER A CA 1
ATOM 687 C C . SER A 1 95 ? -20.353 -23.360 55.800 1.00 54.50 95 SER A C 1
ATOM 689 O O . SER A 1 95 ? -20.431 -23.770 56.958 1.00 54.50 95 SER A O 1
ATOM 691 N N . ALA A 1 96 ? -19.432 -23.810 54.950 1.00 56.22 96 ALA A N 1
ATOM 692 C CA . ALA A 1 96 ? -18.303 -24.645 55.344 1.00 56.22 96 ALA A CA 1
ATOM 693 C C . ALA A 1 96 ? -16.998 -23.838 55.288 1.00 56.22 96 ALA A C 1
ATOM 695 O O . ALA A 1 96 ? -16.711 -23.138 54.315 1.00 56.22 96 ALA A O 1
ATOM 696 N N . ALA A 1 97 ? -16.203 -23.923 56.358 1.00 67.25 97 ALA A N 1
ATOM 697 C CA . ALA A 1 97 ? -14.915 -23.248 56.461 1.00 67.25 97 ALA A CA 1
ATOM 698 C C . ALA A 1 97 ? -13.990 -23.629 55.282 1.00 67.25 97 ALA A C 1
ATOM 700 O O . ALA A 1 97 ? -13.937 -24.801 54.905 1.00 67.25 97 ALA A O 1
ATOM 701 N N . PRO A 1 98 ? -13.230 -22.670 54.715 1.00 68.56 98 PRO A N 1
ATOM 702 C CA . PRO A 1 98 ? -12.392 -22.923 53.549 1.00 68.56 98 PRO A CA 1
ATOM 703 C C . PRO A 1 98 ? -11.333 -23.982 53.867 1.00 68.56 98 PRO A C 1
ATOM 705 O O . PRO A 1 98 ? -10.636 -23.877 54.884 1.00 68.56 98 PRO A O 1
ATOM 708 N N . SER A 1 99 ? -11.225 -24.980 52.984 1.00 76.75 99 SER A N 1
ATOM 709 C CA . SER A 1 99 ? -10.293 -26.102 53.112 1.00 76.75 99 SER A CA 1
ATOM 710 C C . SER A 1 99 ? -8.840 -25.624 53.234 1.00 76.75 99 SER A C 1
ATOM 712 O O . SER A 1 99 ? -8.472 -24.536 52.778 1.00 76.75 99 SER A O 1
ATOM 714 N N . ALA A 1 100 ? -7.993 -26.438 53.870 1.00 76.94 100 ALA A N 1
ATOM 715 C CA . ALA A 1 100 ? -6.576 -26.124 54.069 1.00 76.94 100 ALA A CA 1
ATOM 716 C C . ALA A 1 100 ? -5.843 -25.824 52.745 1.00 76.94 100 ALA A C 1
ATOM 718 O O . ALA A 1 100 ? -4.978 -24.944 52.705 1.00 76.94 100 ALA A O 1
ATOM 719 N N . ASP A 1 101 ? -6.260 -26.465 51.652 1.00 74.19 101 ASP A N 1
ATOM 720 C CA . ASP A 1 101 ? -5.701 -26.251 50.316 1.00 74.19 101 ASP A CA 1
ATOM 721 C C . ASP A 1 101 ? -6.070 -24.880 49.737 1.00 74.19 101 ASP A C 1
ATOM 723 O O . ASP A 1 101 ? -5.217 -24.205 49.156 1.00 74.19 101 ASP A O 1
ATOM 727 N N . ALA A 1 102 ? -7.296 -24.399 49.979 1.00 73.56 102 ALA A N 1
ATOM 728 C CA . ALA A 1 102 ? -7.707 -23.053 49.579 1.00 73.56 102 ALA A CA 1
ATOM 729 C C . ALA A 1 102 ? -6.891 -21.973 50.313 1.00 73.56 102 ALA A C 1
ATOM 731 O O . ALA A 1 102 ? -6.467 -20.985 49.711 1.00 73.56 102 ALA A O 1
ATOM 732 N N . ARG A 1 103 ? -6.575 -22.196 51.596 1.00 78.69 103 ARG A N 1
ATOM 733 C CA . ARG A 1 103 ? -5.716 -21.289 52.379 1.00 78.69 103 ARG A CA 1
ATOM 734 C C . ARG A 1 103 ? -4.270 -21.290 51.882 1.00 78.69 103 ARG A C 1
ATOM 736 O O . ARG A 1 103 ? -3.624 -20.243 51.889 1.00 78.69 103 ARG A O 1
ATOM 743 N N . MET A 1 104 ? -3.755 -22.436 51.435 1.00 79.94 104 MET A N 1
ATOM 744 C CA . MET A 1 104 ? -2.401 -22.527 50.885 1.00 79.94 104 MET A CA 1
ATOM 745 C C . MET A 1 104 ? -2.300 -21.854 49.507 1.00 79.94 104 MET A C 1
ATOM 747 O O . MET A 1 104 ? -1.321 -21.157 49.237 1.00 79.94 104 MET A O 1
ATOM 751 N N . ALA A 1 105 ? -3.324 -21.993 48.660 1.00 78.19 105 ALA A N 1
ATOM 752 C CA . ALA A 1 105 ? -3.408 -21.288 47.381 1.00 78.19 105 ALA A CA 1
ATOM 753 C C . ALA A 1 105 ? -3.506 -19.764 47.564 1.00 78.19 105 ALA A C 1
ATOM 755 O O . ALA A 1 105 ? -2.906 -19.007 46.800 1.00 78.19 105 ALA A O 1
ATOM 756 N N . GLN A 1 106 ? -4.206 -19.304 48.603 1.00 80.88 106 GLN A N 1
ATOM 757 C CA . GLN A 1 106 ? -4.309 -17.881 48.918 1.00 80.88 106 GLN A CA 1
ATOM 758 C C . GLN A 1 106 ? -2.966 -17.298 49.384 1.00 80.88 106 GLN A C 1
ATOM 760 O O . GLN A 1 106 ? -2.533 -16.285 48.845 1.00 80.88 106 GLN A O 1
ATOM 765 N N . ARG A 1 107 ? -2.231 -18.004 50.258 1.00 83.75 107 ARG A N 1
ATOM 766 C CA . ARG A 1 107 ? -0.877 -17.593 50.686 1.00 83.75 107 ARG A CA 1
ATOM 767 C C . ARG A 1 107 ? 0.106 -17.472 49.519 1.00 83.75 107 ARG A C 1
ATOM 769 O O . ARG A 1 107 ? 0.821 -16.483 49.429 1.00 83.75 107 ARG A O 1
ATOM 776 N N . LYS A 1 108 ? 0.089 -18.423 48.578 1.00 85.38 108 LYS A N 1
ATOM 777 C CA . LYS A 1 108 ? 0.946 -18.366 47.378 1.00 85.38 108 LYS A CA 1
ATOM 778 C C . LYS A 1 108 ? 0.621 -17.171 46.474 1.00 85.38 108 LYS A C 1
ATOM 780 O O . LYS A 1 108 ? 1.525 -16.594 45.875 1.00 85.38 108 LYS A O 1
ATOM 785 N N . ASN A 1 109 ? -0.654 -16.793 46.371 1.00 82.50 109 ASN A N 1
ATOM 786 C CA . ASN A 1 109 ? -1.060 -15.608 45.613 1.00 82.50 109 ASN A CA 1
ATOM 787 C C . ASN A 1 109 ? -0.630 -14.305 46.300 1.00 82.50 109 ASN A C 1
ATOM 789 O O . ASN A 1 109 ? -0.225 -13.363 45.618 1.00 82.50 109 ASN A O 1
ATOM 793 N N . ASP A 1 110 ? -0.681 -14.258 47.631 1.00 85.75 110 ASP A N 1
ATOM 794 C CA . ASP A 1 110 ? -0.225 -13.100 48.401 1.00 85.75 110 ASP A CA 1
ATOM 795 C C . ASP A 1 110 ? 1.303 -12.931 48.312 1.00 85.75 110 ASP A C 1
ATOM 797 O O . ASP A 1 110 ? 1.781 -11.814 48.100 1.00 85.75 110 ASP A O 1
ATOM 801 N N . ASP A 1 111 ? 2.064 -14.032 48.333 1.00 89.06 111 ASP A N 1
ATOM 802 C CA . ASP A 1 111 ? 3.520 -14.023 48.132 1.00 89.06 111 ASP A CA 1
ATOM 803 C C . ASP A 1 111 ? 3.911 -13.537 46.726 1.00 89.06 111 ASP A C 1
ATOM 805 O O . ASP A 1 111 ? 4.820 -12.717 46.573 1.00 89.06 111 ASP A O 1
ATOM 809 N N . LEU A 1 112 ? 3.192 -13.977 45.685 1.00 85.19 112 LEU A N 1
ATOM 810 C CA . LEU A 1 112 ? 3.415 -13.514 44.311 1.00 85.19 112 LEU A CA 1
ATOM 811 C C . LEU A 1 112 ? 3.110 -12.023 44.150 1.00 85.19 112 LEU A C 1
ATOM 813 O O . LEU A 1 112 ? 3.879 -11.307 43.510 1.00 85.19 112 LEU A O 1
ATOM 817 N N . ARG A 1 113 ? 2.027 -11.526 44.761 1.00 89.50 113 ARG A N 1
ATOM 818 C CA . ARG A 1 113 ? 1.699 -10.091 44.758 1.00 89.50 113 ARG A CA 1
ATOM 819 C C . ARG A 1 113 ? 2.756 -9.264 45.484 1.00 89.50 113 ARG A C 1
ATOM 821 O O . ARG A 1 113 ? 3.107 -8.185 45.009 1.00 89.50 113 ARG A O 1
ATOM 828 N N . ALA A 1 114 ? 3.288 -9.761 46.600 1.00 91.69 114 ALA A N 1
ATOM 829 C CA . ALA A 1 114 ? 4.369 -9.099 47.323 1.00 91.69 114 ALA A CA 1
ATOM 830 C C . ALA A 1 114 ? 5.668 -9.052 46.498 1.00 91.69 114 ALA A C 1
ATOM 832 O O . ALA A 1 114 ? 6.325 -8.010 46.454 1.00 91.69 114 ALA A O 1
ATOM 833 N N . ALA A 1 115 ? 6.010 -10.139 45.799 1.00 89.62 115 ALA A N 1
ATOM 834 C CA . ALA A 1 115 ? 7.168 -10.193 44.908 1.00 89.62 115 ALA A CA 1
ATOM 835 C C . ALA A 1 115 ? 7.040 -9.213 43.727 1.00 89.62 115 ALA A C 1
ATOM 837 O O . ALA A 1 115 ? 7.982 -8.476 43.438 1.00 89.62 115 ALA A O 1
ATOM 838 N N . LEU A 1 116 ? 5.860 -9.139 43.102 1.00 89.56 116 LEU A N 1
ATOM 839 C CA . LEU A 1 116 ? 5.582 -8.218 41.994 1.00 89.56 116 LEU A CA 1
ATOM 840 C C . LEU A 1 116 ? 5.691 -6.752 42.434 1.00 89.56 116 LEU A C 1
ATOM 842 O O . LEU A 1 116 ? 6.352 -5.955 41.777 1.00 89.56 116 LEU A O 1
ATOM 846 N N . LYS A 1 117 ? 5.142 -6.418 43.608 1.00 90.94 117 LYS A N 1
ATOM 847 C CA . LYS A 1 117 ? 5.227 -5.066 44.178 1.00 90.94 117 LYS A CA 1
ATOM 848 C C . LYS A 1 117 ? 6.666 -4.657 44.522 1.00 90.94 117 LYS A C 1
ATOM 850 O O . LYS A 1 117 ? 7.016 -3.486 44.400 1.00 90.94 117 LYS A O 1
ATOM 855 N N . ARG A 1 118 ? 7.509 -5.610 44.940 1.00 90.62 118 ARG A N 1
ATOM 856 C CA . ARG A 1 118 ? 8.939 -5.370 45.193 1.00 90.62 118 ARG A CA 1
ATOM 857 C C . ARG A 1 118 ? 9.700 -5.118 43.883 1.00 90.62 118 ARG A C 1
ATOM 859 O O . ARG A 1 118 ? 10.467 -4.165 43.818 1.00 90.62 118 ARG A O 1
ATOM 866 N N . ALA A 1 119 ? 9.409 -5.884 42.830 1.00 86.50 119 ALA A N 1
ATOM 867 C CA . ALA A 1 119 ? 9.995 -5.682 41.503 1.00 86.50 119 ALA A CA 1
ATOM 868 C C . ALA A 1 119 ? 9.586 -4.338 40.868 1.00 86.50 119 ALA A C 1
ATOM 870 O O . ALA A 1 119 ? 10.419 -3.648 40.285 1.00 86.50 119 ALA A O 1
ATOM 871 N N . GLU A 1 120 ? 8.325 -3.922 41.020 1.00 88.38 120 GLU A N 1
ATOM 872 C CA . GLU A 1 120 ? 7.855 -2.608 40.555 1.00 88.38 120 GLU A CA 1
ATOM 873 C C . GLU A 1 120 ? 8.552 -1.452 41.290 1.00 88.38 120 GLU A C 1
ATOM 875 O O . GLU A 1 120 ? 8.921 -0.456 40.664 1.00 88.38 120 GLU A O 1
ATOM 880 N N . ALA A 1 121 ? 8.783 -1.589 42.600 1.00 90.06 121 ALA A N 1
ATOM 881 C CA . ALA A 1 121 ? 9.507 -0.592 43.386 1.00 90.06 121 ALA A CA 1
ATOM 882 C C . ALA A 1 121 ? 10.984 -0.475 42.967 1.00 90.06 121 ALA A C 1
ATOM 884 O O . ALA A 1 121 ? 11.506 0.636 42.861 1.00 90.06 121 ALA A O 1
ATOM 885 N N . GLU A 1 122 ? 11.643 -1.597 42.671 1.00 84.69 122 GLU A N 1
ATOM 886 C CA . GLU A 1 122 ? 13.010 -1.601 42.138 1.00 84.69 122 GLU A CA 1
ATOM 887 C C . GLU A 1 122 ? 13.067 -0.934 40.758 1.00 84.69 122 GLU A C 1
ATOM 889 O O . GLU A 1 122 ? 13.894 -0.051 40.528 1.00 84.69 122 GLU A O 1
ATOM 894 N N . TYR A 1 123 ? 12.132 -1.252 39.862 1.00 80.06 123 TYR A N 1
ATOM 895 C CA . TYR A 1 123 ? 12.102 -0.668 38.519 1.00 80.06 123 TYR A CA 1
ATOM 896 C C . TYR A 1 123 ? 11.813 0.842 38.527 1.00 80.06 123 TYR A C 1
ATOM 898 O O . TYR A 1 123 ? 12.379 1.594 37.730 1.00 80.06 123 TYR A O 1
ATOM 906 N N . ALA A 1 124 ? 10.981 1.315 39.459 1.00 80.81 124 ALA A N 1
ATOM 907 C CA . ALA A 1 124 ? 10.708 2.741 39.638 1.00 80.81 124 ALA A CA 1
ATOM 908 C C . ALA A 1 124 ? 11.942 3.534 40.111 1.00 80.81 124 ALA A C 1
ATOM 910 O O . ALA A 1 124 ? 12.058 4.721 39.806 1.00 80.81 124 ALA A O 1
ATOM 911 N N . SER A 1 125 ? 12.883 2.893 40.812 1.00 76.56 125 SER A N 1
ATOM 912 C CA . SER A 1 125 ? 14.107 3.551 41.289 1.00 76.56 125 SER A CA 1
ATOM 913 C C . SER A 1 125 ? 15.163 3.764 40.195 1.00 76.56 125 SER A C 1
ATOM 915 O O . SER A 1 125 ? 15.930 4.721 40.264 1.00 76.56 125 SER A O 1
ATOM 917 N N . VAL A 1 126 ? 15.156 2.941 39.139 1.00 78.75 126 VAL A N 1
ATOM 918 C CA . VAL A 1 126 ? 16.108 3.021 38.011 1.00 78.75 126 VAL A CA 1
ATOM 919 C C . VAL A 1 126 ? 15.776 4.167 37.042 1.00 78.75 126 VAL A C 1
ATOM 921 O O . VAL A 1 126 ? 16.642 4.636 36.307 1.00 78.75 126 VAL A O 1
ATOM 924 N N . LEU A 1 127 ? 14.531 4.651 37.041 1.00 61.75 127 LEU A N 1
ATOM 925 C CA . LEU A 1 127 ? 14.039 5.653 36.089 1.00 61.75 127 LEU A CA 1
ATOM 926 C C . LEU A 1 127 ? 14.126 7.104 36.577 1.00 61.75 127 LEU A C 1
ATOM 928 O O . LEU A 1 127 ? 13.607 7.985 35.891 1.00 61.75 127 LEU A O 1
ATOM 932 N N . GLN A 1 128 ? 14.769 7.394 37.713 1.00 53.84 128 GLN A N 1
ATOM 933 C CA . GLN A 1 128 ? 14.964 8.789 38.105 1.00 53.84 128 GLN A CA 1
ATOM 934 C C . GLN A 1 128 ? 16.012 9.465 37.200 1.00 53.84 128 GLN A C 1
ATOM 936 O O . GLN A 1 128 ? 17.180 9.073 37.214 1.00 53.84 128 GLN A O 1
ATOM 941 N N . PRO A 1 129 ? 15.627 10.484 36.406 1.00 53.97 129 PRO A N 1
ATOM 942 C CA . PRO A 1 129 ? 16.585 11.277 35.653 1.00 53.97 129 PRO A CA 1
ATOM 943 C C . PRO A 1 129 ? 17.459 12.054 36.640 1.00 53.97 129 PRO A C 1
ATOM 945 O O . PRO A 1 129 ? 16.951 12.770 37.503 1.00 53.97 129 PRO A O 1
ATOM 948 N N . GLY A 1 130 ? 18.778 11.896 36.517 1.00 61.09 130 GLY A N 1
ATOM 949 C CA . GLY A 1 130 ? 19.736 12.649 37.319 1.00 61.09 130 GLY A CA 1
ATOM 950 C C . GLY A 1 130 ? 19.509 14.162 37.179 1.00 61.09 130 GLY A C 1
ATOM 951 O O . GLY A 1 130 ? 19.140 14.627 36.094 1.00 61.09 130 GLY A O 1
ATOM 952 N N . PRO A 1 131 ? 19.699 14.941 38.258 1.00 55.31 131 PRO A N 1
ATOM 953 C CA . PRO A 1 131 ? 19.509 16.383 38.217 1.00 55.31 131 PRO A CA 1
ATOM 954 C C . PRO A 1 131 ? 20.452 17.018 37.183 1.00 55.31 131 PRO A C 1
ATOM 956 O O . PRO A 1 131 ? 21.604 16.591 37.056 1.00 55.31 131 PRO A O 1
ATOM 959 N N . PRO A 1 132 ? 19.995 18.039 36.438 1.00 51.91 132 PRO A N 1
ATOM 960 C CA . PRO A 1 132 ? 20.854 18.758 35.512 1.00 51.91 132 PRO A CA 1
ATOM 961 C C . PRO A 1 132 ? 21.975 19.439 36.300 1.00 51.91 132 PRO A C 1
ATOM 963 O O . PRO A 1 132 ? 21.720 20.227 37.210 1.00 51.91 132 PRO A O 1
ATOM 966 N N . ALA A 1 133 ? 23.222 19.123 35.950 1.00 47.47 133 ALA A N 1
ATOM 967 C CA . ALA A 1 133 ? 24.387 19.809 36.482 1.00 47.47 133 ALA A CA 1
ATOM 968 C C . ALA A 1 133 ? 24.288 21.303 36.137 1.00 47.47 133 ALA A C 1
ATOM 970 O O . ALA A 1 133 ? 24.315 21.688 34.966 1.00 47.47 133 ALA A O 1
ATOM 971 N N . ALA A 1 134 ? 24.145 22.133 37.169 1.00 50.16 134 ALA A N 1
ATOM 972 C CA . ALA A 1 134 ? 24.235 23.578 37.069 1.00 50.16 134 ALA A CA 1
ATOM 973 C C . ALA A 1 134 ? 25.661 23.957 36.637 1.00 50.16 134 ALA A C 1
ATOM 975 O O . ALA A 1 134 ? 26.612 23.814 37.403 1.00 50.16 134 ALA A O 1
ATOM 976 N N . GLY A 1 135 ? 25.808 24.401 35.389 1.00 46.22 135 GLY A N 1
ATOM 977 C CA . GLY A 1 135 ? 27.017 25.072 34.918 1.00 46.22 135 GLY A CA 1
ATOM 978 C C . GLY A 1 135 ? 27.023 26.532 35.389 1.00 46.22 135 GLY A C 1
ATOM 979 O O . GLY A 1 135 ? 25.957 27.152 35.402 1.00 46.22 135 GLY A O 1
ATOM 980 N N . PRO A 1 136 ? 28.178 27.088 35.790 1.00 54.44 136 PRO A N 1
ATOM 981 C CA . PRO A 1 136 ? 28.249 28.443 36.309 1.00 54.44 136 PRO A CA 1
ATOM 982 C C . PRO A 1 136 ? 28.139 29.478 35.186 1.00 54.44 136 PRO A C 1
ATOM 984 O O . PRO A 1 136 ? 28.732 29.335 34.114 1.00 54.44 136 PRO A O 1
ATOM 987 N N . GLU A 1 137 ? 27.400 30.545 35.481 1.00 47.19 137 GLU A N 1
ATOM 988 C CA . GLU A 1 137 ? 27.477 31.823 34.785 1.00 47.19 137 GLU A CA 1
ATOM 989 C C . GLU A 1 137 ? 28.921 32.345 34.773 1.00 47.19 137 GLU A C 1
ATOM 991 O O . GLU A 1 137 ? 29.585 32.401 35.808 1.00 47.19 137 GLU A O 1
ATOM 996 N N . ALA A 1 138 ? 29.380 32.803 33.609 1.00 43.41 138 ALA A N 1
ATOM 997 C CA . ALA A 1 138 ? 30.490 33.738 33.512 1.00 43.41 138 ALA A CA 1
ATOM 998 C C . ALA A 1 138 ? 30.170 34.777 32.435 1.00 43.41 138 ALA A C 1
ATOM 1000 O O . ALA A 1 138 ? 29.973 34.464 31.260 1.00 43.41 138 ALA A O 1
ATOM 1001 N N . ALA A 1 139 ? 30.075 36.018 32.897 1.00 43.19 139 ALA A N 1
ATOM 1002 C CA . ALA A 1 139 ? 29.851 37.213 32.115 1.00 43.19 139 ALA A CA 1
ATOM 1003 C C . ALA A 1 139 ? 31.073 37.593 31.256 1.00 43.19 139 ALA A C 1
ATOM 1005 O O . ALA A 1 139 ? 32.216 37.364 31.637 1.00 43.19 139 ALA A O 1
ATOM 1006 N N . GLY A 1 140 ? 30.755 38.207 30.112 1.00 44.72 140 GLY A N 1
ATOM 1007 C CA . GLY A 1 140 ? 31.526 39.101 29.238 1.00 44.72 140 GLY A CA 1
ATOM 1008 C C . GLY A 1 140 ? 33.057 39.145 29.278 1.00 44.72 140 GLY A C 1
ATOM 1009 O O . GLY A 1 140 ? 33.655 39.550 30.267 1.00 44.72 140 GLY A O 1
ATOM 1010 N N . THR A 1 141 ? 33.677 38.978 28.104 1.00 38.56 141 THR A N 1
ATOM 1011 C CA . THR A 1 141 ? 34.789 39.844 27.665 1.00 38.56 141 THR A CA 1
ATOM 1012 C C . THR A 1 141 ? 34.885 39.870 26.135 1.00 38.56 141 THR A C 1
ATOM 1014 O O . THR A 1 141 ? 34.585 38.891 25.454 1.00 38.56 141 THR A O 1
ATOM 1017 N N . GLU A 1 142 ? 35.247 41.038 25.619 1.00 42.81 142 GLU A N 1
ATOM 1018 C CA . GLU A 1 142 ? 35.408 41.404 24.216 1.00 42.81 142 GLU A CA 1
ATOM 1019 C C . GLU A 1 142 ? 36.542 40.666 23.477 1.00 42.81 142 GLU A C 1
ATOM 1021 O O . GLU A 1 142 ? 37.518 40.221 24.069 1.00 42.81 142 GLU A O 1
ATOM 1026 N N . ALA A 1 143 ? 36.421 40.711 22.145 1.00 42.72 143 ALA A N 1
ATOM 1027 C CA . ALA A 1 143 ? 37.480 40.916 21.153 1.00 42.72 143 ALA A CA 1
ATOM 1028 C C . ALA A 1 143 ? 38.590 39.866 20.903 1.00 42.72 143 ALA A C 1
ATOM 1030 O O . ALA A 1 143 ? 39.327 39.419 21.770 1.00 42.72 143 ALA A O 1
ATOM 1031 N N . ALA A 1 144 ? 38.799 39.699 19.589 1.00 44.66 144 ALA A N 1
ATOM 1032 C CA . ALA A 1 144 ? 40.036 39.362 18.882 1.00 44.66 144 ALA A CA 1
ATOM 1033 C C . ALA A 1 144 ? 40.488 37.890 18.801 1.00 44.66 144 ALA A C 1
ATOM 1035 O O . ALA A 1 144 ? 40.839 37.241 19.776 1.00 44.66 144 ALA A O 1
ATOM 1036 N N . GLY A 1 145 ? 40.636 37.435 17.547 1.00 36.91 145 GLY A N 1
ATOM 1037 C CA . GLY A 1 145 ? 41.644 36.439 17.174 1.00 36.91 145 GLY A CA 1
ATOM 1038 C C . GLY A 1 145 ? 41.112 35.079 16.729 1.00 36.91 145 GLY A C 1
ATOM 1039 O O . GLY A 1 145 ? 41.205 34.105 17.465 1.00 36.91 145 GLY A O 1
ATOM 1040 N N . ALA A 1 146 ? 40.649 34.970 15.480 1.00 39.72 146 ALA A N 1
ATOM 1041 C CA . ALA A 1 146 ? 40.495 33.672 14.820 1.00 39.72 146 ALA A CA 1
ATOM 1042 C C . ALA A 1 146 ? 41.818 33.273 14.130 1.00 39.72 146 ALA A C 1
ATOM 1044 O O . ALA A 1 146 ? 42.254 33.978 13.212 1.00 39.72 146 ALA A O 1
ATOM 1045 N N . PRO A 1 147 ? 42.469 32.156 14.511 1.00 51.78 147 PRO A N 1
ATOM 1046 C CA . PRO A 1 147 ? 43.609 31.636 13.776 1.00 51.78 147 PRO A CA 1
ATOM 1047 C C . PRO A 1 147 ? 43.158 30.818 12.558 1.00 51.78 147 PRO A C 1
ATOM 1049 O O . PRO A 1 147 ? 42.211 30.033 12.588 1.00 51.78 147 PRO A O 1
ATOM 1052 N N . ARG A 1 148 ? 43.899 31.012 11.465 1.00 50.84 148 ARG A N 1
ATOM 1053 C CA . ARG A 1 148 ? 43.830 30.271 10.202 1.00 50.84 148 ARG A CA 1
ATOM 1054 C C . ARG A 1 148 ? 43.937 28.757 10.434 1.00 50.84 148 ARG A C 1
ATOM 1056 O O . ARG A 1 148 ? 44.980 28.269 10.858 1.00 50.84 148 ARG A O 1
ATOM 1063 N N . GLY A 1 149 ? 42.895 28.013 10.058 1.00 38.47 149 GLY A N 1
ATOM 1064 C CA . GLY A 1 149 ? 42.852 26.549 10.098 1.00 38.47 149 GLY A CA 1
ATOM 1065 C C . GLY A 1 149 ? 42.685 25.921 8.712 1.00 38.47 149 GLY A C 1
ATOM 1066 O O . GLY A 1 149 ? 41.580 25.836 8.196 1.00 38.47 149 GLY A O 1
ATOM 1067 N N . ARG A 1 150 ? 43.819 25.506 8.134 1.00 44.16 150 ARG A N 1
ATOM 1068 C CA . ARG A 1 150 ? 44.051 24.468 7.104 1.00 44.16 150 ARG A CA 1
ATOM 1069 C C . ARG A 1 150 ? 42.911 24.090 6.140 1.00 44.16 150 ARG A C 1
ATOM 1071 O O . ARG A 1 150 ? 42.066 23.245 6.421 1.00 44.16 150 ARG A O 1
ATOM 1078 N N . ALA A 1 151 ? 43.067 24.557 4.902 1.00 42.72 151 ALA A N 1
ATOM 1079 C CA . ALA A 1 151 ? 42.507 23.936 3.709 1.00 42.72 151 ALA A CA 1
ATOM 1080 C C . ALA A 1 151 ? 43.055 22.505 3.524 1.00 42.72 151 ALA A C 1
ATOM 1082 O O . ALA A 1 151 ? 44.242 22.313 3.254 1.00 42.72 151 ALA A O 1
ATOM 1083 N N . MET A 1 152 ? 42.187 21.497 3.641 1.00 47.81 152 MET A N 1
ATOM 1084 C CA . MET A 1 152 ? 42.462 20.149 3.141 1.00 47.81 152 MET A CA 1
ATOM 1085 C C . MET A 1 152 ? 42.364 20.152 1.612 1.00 47.81 152 MET A C 1
ATOM 1087 O O . MET A 1 152 ? 41.280 20.232 1.033 1.00 47.81 152 MET A O 1
ATOM 1091 N N . GLN A 1 153 ? 43.519 20.051 0.960 1.00 41.62 153 GLN A N 1
ATOM 1092 C CA . GLN A 1 153 ? 43.632 19.766 -0.464 1.00 41.62 153 GLN A CA 1
ATOM 1093 C C . GLN A 1 153 ? 43.116 18.344 -0.732 1.00 41.62 153 GLN A C 1
ATOM 1095 O O . GLN A 1 153 ? 43.717 17.362 -0.302 1.00 41.62 153 GLN A O 1
ATOM 1100 N N . ARG A 1 154 ? 41.994 18.219 -1.452 1.00 45.91 154 ARG A N 1
ATOM 1101 C CA . ARG A 1 154 ? 41.591 16.944 -2.064 1.00 45.91 154 ARG A CA 1
ATOM 1102 C C . ARG A 1 154 ? 42.410 16.740 -3.345 1.00 45.91 154 ARG A C 1
ATOM 1104 O O . ARG A 1 154 ? 42.492 17.672 -4.148 1.00 45.91 154 ARG A O 1
ATOM 1111 N N . PRO A 1 155 ? 42.981 15.548 -3.584 1.00 51.62 155 PRO A N 1
ATOM 1112 C CA . PRO A 1 155 ? 43.735 15.286 -4.800 1.00 51.62 155 PRO A CA 1
ATOM 1113 C C . PRO A 1 155 ? 42.798 15.274 -6.014 1.00 51.62 155 PRO A C 1
ATOM 1115 O O . PRO A 1 155 ? 41.837 14.502 -6.088 1.00 51.62 155 PRO A O 1
ATOM 1118 N N . ARG A 1 156 ? 43.096 16.157 -6.974 1.00 41.66 156 ARG A N 1
ATOM 1119 C CA . ARG A 1 156 ? 42.554 16.148 -8.336 1.00 41.66 156 ARG A CA 1
ATOM 1120 C C . ARG A 1 156 ? 42.833 14.780 -8.963 1.00 41.66 156 ARG A C 1
ATOM 1122 O O . ARG A 1 156 ? 43.982 14.450 -9.238 1.00 41.66 156 ARG A O 1
ATOM 1129 N N . ARG A 1 157 ? 41.780 14.004 -9.235 1.00 46.84 157 ARG A N 1
ATOM 1130 C CA . ARG A 1 157 ? 41.869 12.891 -10.185 1.00 46.84 157 ARG A CA 1
ATOM 1131 C C . ARG A 1 157 ? 42.050 13.477 -11.581 1.00 46.84 157 ARG A C 1
ATOM 1133 O O . ARG A 1 157 ? 41.128 14.069 -12.138 1.00 46.84 157 ARG A O 1
ATOM 1140 N N . VAL A 1 158 ? 43.266 13.330 -12.090 1.00 45.53 158 VAL A N 1
ATOM 1141 C CA . VAL A 1 158 ? 43.638 13.508 -13.491 1.00 45.53 158 VAL A CA 1
ATOM 1142 C C . VAL A 1 158 ? 42.741 12.589 -14.318 1.00 45.53 158 VAL A C 1
ATOM 1144 O O . VAL A 1 158 ? 42.746 11.373 -14.148 1.00 45.53 158 VAL A O 1
ATOM 1147 N N . ARG A 1 159 ? 41.893 13.192 -15.151 1.00 43.66 159 ARG A N 1
ATOM 1148 C CA . ARG A 1 159 ? 41.077 12.490 -16.136 1.00 43.66 159 ARG A CA 1
ATOM 1149 C C . ARG A 1 159 ? 41.957 12.373 -17.374 1.00 43.66 159 ARG A C 1
ATOM 1151 O O . ARG A 1 159 ? 42.083 13.338 -18.123 1.00 43.66 159 ARG A O 1
ATOM 1158 N N . GLU A 1 160 ? 42.636 11.240 -17.510 1.00 49.38 160 GLU A N 1
ATOM 1159 C CA . GLU A 1 160 ? 43.383 10.917 -18.722 1.00 49.38 160 GLU A CA 1
ATOM 1160 C C . GLU A 1 160 ? 42.426 10.922 -19.913 1.00 49.38 160 GLU A C 1
ATOM 1162 O O . GLU A 1 160 ? 41.375 10.275 -19.918 1.00 49.38 160 GLU A O 1
ATOM 1167 N N . ALA A 1 161 ? 42.787 11.736 -20.898 1.00 45.16 161 ALA A N 1
ATOM 1168 C CA . ALA A 1 161 ? 42.156 11.785 -22.194 1.00 45.16 161 ALA A CA 1
ATOM 1169 C C . ALA A 1 161 ? 42.479 10.486 -22.937 1.00 45.16 161 ALA A C 1
ATOM 1171 O O . ALA A 1 161 ? 43.635 10.218 -23.251 1.00 45.16 161 ALA A O 1
ATOM 1172 N N . THR A 1 162 ? 41.457 9.687 -23.236 1.00 45.66 162 THR A N 1
ATOM 1173 C CA . THR A 1 162 ? 41.575 8.607 -24.216 1.00 45.66 162 THR A CA 1
ATOM 1174 C C . THR A 1 162 ? 41.427 9.215 -25.617 1.00 45.66 162 THR A C 1
ATOM 1176 O O . THR A 1 162 ? 40.374 9.795 -25.904 1.00 45.66 162 THR A O 1
ATOM 1179 N N . PRO A 1 163 ? 42.448 9.132 -26.489 1.00 52.81 163 PRO A N 1
ATOM 1180 C CA . PRO A 1 163 ? 42.343 9.557 -27.875 1.00 52.81 163 PRO A CA 1
ATOM 1181 C C . PRO A 1 163 ? 41.601 8.501 -28.703 1.00 52.81 163 PRO A C 1
ATOM 1183 O O . PRO A 1 163 ? 41.565 7.318 -28.368 1.00 52.81 163 PRO A O 1
ATOM 1186 N N . GLY A 1 164 ? 40.963 8.969 -29.772 1.00 43.44 164 GLY A N 1
ATOM 1187 C CA . GLY A 1 164 ? 39.993 8.211 -30.545 1.00 43.44 164 GLY A CA 1
ATOM 1188 C C . GLY A 1 164 ? 40.524 7.010 -31.329 1.00 43.44 164 GLY A C 1
ATOM 1189 O O . GLY A 1 164 ? 41.647 6.978 -31.816 1.00 43.44 164 GLY A O 1
ATOM 1190 N N . GLN A 1 165 ? 39.605 6.076 -31.534 1.00 41.81 165 GLN A N 1
ATOM 1191 C CA . GLN A 1 165 ? 39.468 5.177 -32.676 1.00 41.81 165 GLN A CA 1
ATOM 1192 C C . GLN A 1 165 ? 37.952 4.988 -32.810 1.00 41.81 165 GLN A C 1
ATOM 1194 O O . GLN A 1 165 ? 37.253 4.879 -31.812 1.00 41.81 165 GLN A O 1
ATOM 1199 N N . GLY A 1 166 ? 37.303 4.987 -33.956 1.00 38.69 166 GLY A N 1
ATOM 1200 C CA . GLY A 1 166 ? 37.721 4.871 -35.334 1.00 38.69 166 GLY A CA 1
ATOM 1201 C C . GLY A 1 166 ? 36.417 4.529 -36.048 1.00 38.69 166 GLY A C 1
ATOM 1202 O O . GLY A 1 166 ? 35.675 3.641 -35.632 1.00 38.69 166 GLY A O 1
ATOM 1203 N N . SER A 1 167 ? 36.081 5.333 -37.040 1.00 42.78 167 SER A N 1
ATOM 1204 C CA . SER A 1 167 ? 34.876 5.275 -37.853 1.00 42.78 167 SER A CA 1
ATOM 1205 C C . SER A 1 167 ? 34.660 3.899 -38.494 1.00 42.78 167 SER A C 1
ATOM 1207 O O . SER A 1 167 ? 35.321 3.556 -39.471 1.00 42.78 167 SER A O 1
ATOM 1209 N N . GLY A 1 168 ? 33.689 3.142 -37.984 1.00 38.53 168 GLY A N 1
ATOM 1210 C CA . GLY A 1 168 ? 33.108 1.992 -38.671 1.00 38.53 168 GLY A CA 1
ATOM 1211 C C . GLY A 1 168 ? 31.995 2.454 -39.604 1.00 38.53 168 GLY A C 1
ATOM 1212 O O . GLY A 1 168 ? 30.866 2.683 -39.173 1.00 38.53 168 GLY A O 1
ATOM 1213 N N . ALA A 1 169 ? 32.347 2.627 -40.875 1.00 52.06 169 ALA A N 1
ATOM 1214 C CA . ALA A 1 169 ? 31.431 2.857 -41.978 1.00 52.06 169 ALA A CA 1
ATOM 1215 C C . ALA A 1 169 ? 30.337 1.777 -42.009 1.00 52.06 169 ALA A C 1
ATOM 1217 O O . ALA A 1 169 ? 30.633 0.585 -42.069 1.00 52.06 169 ALA A O 1
ATOM 1218 N N . ARG A 1 170 ? 29.068 2.195 -41.997 1.00 46.00 170 ARG A N 1
ATOM 1219 C CA . ARG A 1 170 ? 27.963 1.352 -42.453 1.00 46.00 170 ARG A CA 1
ATOM 1220 C C . ARG A 1 170 ? 27.342 1.964 -43.691 1.00 46.00 170 ARG A C 1
ATOM 1222 O O . ARG A 1 170 ? 26.944 3.129 -43.715 1.00 46.00 170 ARG A O 1
ATOM 1229 N N . GLU A 1 171 ? 27.351 1.124 -44.709 1.00 45.59 171 GLU A N 1
ATOM 1230 C CA . GLU A 1 171 ? 26.904 1.337 -46.065 1.00 45.59 171 GLU A CA 1
ATOM 1231 C C . GLU A 1 171 ? 25.485 1.890 -46.124 1.00 45.59 171 GLU A C 1
ATOM 1233 O O . GLU A 1 171 ? 24.552 1.423 -45.467 1.00 45.59 171 GLU A O 1
ATOM 1238 N N . ARG A 1 172 ? 25.348 2.904 -46.975 1.00 45.25 172 ARG A N 1
ATOM 1239 C CA . ARG A 1 172 ? 24.078 3.403 -47.477 1.00 45.25 172 ARG A CA 1
ATOM 1240 C C . ARG A 1 172 ? 23.529 2.387 -48.471 1.00 45.25 172 ARG A C 1
ATOM 1242 O O . ARG A 1 172 ? 24.147 2.153 -49.504 1.00 45.25 172 ARG A O 1
ATOM 1249 N N . THR A 1 173 ? 22.336 1.875 -48.214 1.00 49.34 173 THR A N 1
ATOM 1250 C CA . THR A 1 173 ? 21.448 1.392 -49.277 1.00 49.34 173 THR A CA 1
ATOM 1251 C C . THR A 1 173 ? 20.573 2.562 -49.754 1.00 49.34 173 THR A C 1
ATOM 1253 O O . THR A 1 173 ? 20.107 3.348 -48.921 1.00 49.34 173 THR A O 1
ATOM 1256 N N . PRO A 1 174 ? 20.372 2.740 -51.072 1.00 55.78 174 PRO A N 1
ATOM 1257 C CA . PRO A 1 174 ? 19.618 3.859 -51.622 1.00 55.78 174 PRO A CA 1
ATOM 1258 C C . PRO A 1 174 ? 18.108 3.593 -51.571 1.00 55.78 174 PRO A C 1
ATOM 1260 O O . PRO A 1 174 ? 17.631 2.555 -52.019 1.00 55.78 174 PRO A O 1
ATOM 1263 N N . ALA A 1 175 ? 17.352 4.569 -51.068 1.00 42.16 175 ALA A N 1
ATOM 1264 C CA . ALA A 1 175 ? 15.907 4.638 -51.236 1.00 42.16 175 ALA A CA 1
ATOM 1265 C C . ALA A 1 175 ? 15.578 5.409 -52.527 1.00 42.16 175 ALA A C 1
ATOM 1267 O O . ALA A 1 175 ? 15.577 6.639 -52.556 1.00 42.16 175 ALA A O 1
ATOM 1268 N N . THR A 1 176 ? 15.305 4.674 -53.600 1.00 48.47 176 THR A N 1
ATOM 1269 C CA . THR A 1 176 ? 14.334 5.042 -54.643 1.00 48.47 176 THR A CA 1
ATOM 1270 C C . THR A 1 176 ? 12.938 4.964 -54.004 1.00 48.47 176 THR A C 1
ATOM 1272 O O . THR A 1 176 ? 12.660 4.031 -53.264 1.00 48.47 176 THR A O 1
ATOM 1275 N N . GLY A 1 177 ? 11.975 5.866 -54.150 1.00 44.69 177 GLY A N 1
ATOM 1276 C CA . GLY A 1 177 ? 11.714 6.972 -55.059 1.00 44.69 177 GLY A CA 1
ATOM 1277 C C . GLY A 1 177 ? 10.180 7.062 -55.193 1.00 44.69 177 GLY A C 1
ATOM 1278 O O . GLY A 1 177 ? 9.502 6.052 -55.023 1.00 44.69 177 GLY A O 1
ATOM 1279 N N . SER A 1 178 ? 9.657 8.243 -55.544 1.00 40.53 178 SER A N 1
ATOM 1280 C CA . SER A 1 178 ? 8.247 8.522 -55.898 1.00 40.53 178 SER A CA 1
ATOM 1281 C C . SER A 1 178 ? 7.261 8.622 -54.724 1.00 40.53 178 SER A C 1
ATOM 1283 O O . SER A 1 178 ? 7.075 7.697 -53.948 1.00 40.53 178 SER A O 1
ATOM 1285 N N . GLY A 1 179 ? 6.534 9.707 -54.506 1.00 46.00 179 GLY A N 1
ATOM 1286 C CA . GLY A 1 179 ? 6.351 10.943 -55.249 1.00 46.00 179 GLY A CA 1
ATOM 1287 C C . GLY A 1 179 ? 5.291 11.715 -54.469 1.00 46.00 179 GLY A C 1
ATOM 1288 O O . GLY A 1 179 ? 4.281 11.138 -54.055 1.00 46.00 179 GLY A O 1
ATOM 1289 N N . ARG A 1 180 ? 5.537 12.988 -54.169 1.00 44.03 180 ARG A N 1
ATOM 1290 C CA . ARG A 1 180 ? 4.477 13.853 -53.662 1.00 44.03 180 ARG A CA 1
ATOM 1291 C C . ARG A 1 180 ? 4.707 15.279 -54.097 1.00 44.03 180 ARG A C 1
ATOM 1293 O O . ARG A 1 180 ? 5.728 15.887 -53.786 1.00 44.03 180 ARG A O 1
ATOM 1300 N N . ASP A 1 181 ? 3.708 15.713 -54.843 1.00 47.19 181 ASP A N 1
ATOM 1301 C CA . ASP A 1 181 ? 3.566 16.987 -55.494 1.00 47.19 181 ASP A CA 1
ATOM 1302 C C . ASP A 1 181 ? 3.757 18.172 -54.559 1.00 47.19 181 ASP A C 1
ATOM 1304 O O . ASP A 1 181 ? 3.308 18.211 -53.407 1.00 47.19 181 ASP A O 1
ATOM 1308 N N . ALA A 1 182 ? 4.430 19.151 -55.146 1.00 51.47 182 ALA A N 1
ATOM 1309 C CA . ALA A 1 182 ? 4.509 20.523 -54.720 1.00 51.47 182 ALA A CA 1
ATOM 1310 C C . ALA A 1 182 ? 3.111 21.144 -54.619 1.00 51.47 182 ALA A C 1
ATOM 1312 O O . ALA A 1 182 ? 2.310 20.983 -55.526 1.00 51.47 182 ALA A O 1
ATOM 1313 N N . THR A 1 183 ? 2.862 21.875 -53.529 1.00 51.28 183 THR A N 1
ATOM 1314 C CA . THR A 1 183 ? 2.368 23.268 -53.529 1.00 51.28 183 THR A CA 1
ATOM 1315 C C . THR A 1 183 ? 2.007 23.671 -52.099 1.00 51.28 183 THR A C 1
ATOM 1317 O O . THR A 1 183 ? 0.865 23.511 -51.683 1.00 51.28 183 THR A O 1
ATOM 1320 N N . THR A 1 184 ? 2.967 24.188 -51.327 1.00 53.66 184 THR A N 1
ATOM 1321 C CA . THR A 1 184 ? 2.830 25.463 -50.588 1.00 53.66 184 THR A CA 1
ATOM 1322 C C . THR A 1 184 ? 4.205 25.857 -50.050 1.00 53.66 184 THR A C 1
ATOM 1324 O O . THR A 1 184 ? 4.731 25.272 -49.105 1.00 53.66 184 THR A O 1
ATOM 1327 N N . GLU A 1 185 ? 4.815 26.842 -50.698 1.00 53.34 185 GLU A N 1
ATOM 1328 C CA . GLU A 1 185 ? 6.048 27.482 -50.264 1.00 53.34 185 GLU A CA 1
ATOM 1329 C C . GLU A 1 185 ? 5.804 28.277 -48.971 1.00 53.34 185 GLU A C 1
ATOM 1331 O O . GLU A 1 185 ? 5.338 29.412 -48.997 1.00 53.34 185 GLU A O 1
ATOM 1336 N N . GLN A 1 186 ? 6.171 27.722 -47.817 1.00 54.50 186 GLN A N 1
ATOM 1337 C CA . GLN A 1 186 ? 6.557 28.542 -46.668 1.00 54.50 186 GLN A CA 1
ATOM 1338 C C . GLN A 1 186 ? 8.071 28.473 -46.530 1.00 54.50 186 GLN A C 1
ATOM 1340 O O . GLN A 1 186 ? 8.638 27.619 -45.848 1.00 54.50 186 GLN A O 1
ATOM 1345 N N . ARG A 1 187 ? 8.723 29.392 -47.252 1.00 50.78 187 ARG A N 1
ATOM 1346 C CA . ARG A 1 187 ? 10.153 29.690 -47.169 1.00 50.78 187 ARG A CA 1
ATOM 1347 C C . ARG A 1 187 ? 10.578 29.783 -45.707 1.00 50.78 187 ARG A C 1
ATOM 1349 O O . ARG A 1 187 ? 10.161 30.678 -44.971 1.00 50.78 187 ARG A O 1
ATOM 1356 N N . GLY A 1 188 ? 11.455 28.863 -45.319 1.00 57.28 188 GLY A N 1
ATOM 1357 C CA . GLY A 1 188 ? 12.130 28.871 -44.035 1.00 57.28 188 GLY A CA 1
ATOM 1358 C C . GLY A 1 188 ? 12.845 30.198 -43.804 1.00 57.28 188 GLY A C 1
ATOM 1359 O O . GLY A 1 188 ? 13.881 30.482 -44.407 1.00 57.28 188 GLY A O 1
ATOM 1360 N N . LYS A 1 189 ? 12.318 30.995 -42.870 1.00 60.97 189 LYS A N 1
ATOM 1361 C CA . LYS A 1 189 ? 13.097 32.008 -42.159 1.00 60.97 189 LYS A CA 1
ATOM 1362 C C . LYS A 1 189 ? 14.192 31.256 -41.404 1.00 60.97 189 LYS A C 1
ATOM 1364 O O . LYS A 1 189 ? 13.944 30.709 -40.331 1.00 60.97 189 LYS A O 1
ATOM 1369 N N . LYS A 1 190 ? 15.393 31.207 -41.990 1.00 59.97 190 LYS A N 1
ATOM 1370 C CA . LYS A 1 190 ? 16.634 30.863 -41.292 1.00 59.97 190 LYS A CA 1
ATOM 1371 C C . LYS A 1 190 ? 16.705 31.754 -40.054 1.00 59.97 190 LYS A C 1
ATOM 1373 O O . LYS A 1 190 ? 16.990 32.947 -40.154 1.00 59.97 190 LYS A O 1
ATOM 1378 N N . ARG A 1 191 ? 16.351 31.187 -38.899 1.00 64.62 191 ARG A N 1
ATOM 1379 C CA . ARG A 1 191 ? 16.580 31.806 -37.598 1.00 64.62 191 ARG A CA 1
ATOM 1380 C C . ARG A 1 191 ? 18.080 32.061 -37.525 1.00 64.62 191 ARG A C 1
ATOM 1382 O O . ARG A 1 191 ? 18.860 31.123 -37.677 1.00 64.62 191 ARG A O 1
ATOM 1389 N N . ARG A 1 192 ? 18.462 33.335 -37.404 1.00 67.44 192 ARG A N 1
ATOM 1390 C CA . ARG A 1 192 ? 19.855 33.721 -37.168 1.00 67.44 192 ARG A CA 1
ATOM 1391 C C . ARG A 1 192 ? 20.368 32.903 -35.975 1.00 67.44 192 ARG A C 1
ATOM 1393 O O . ARG A 1 192 ? 19.572 32.673 -35.058 1.00 67.44 192 ARG A O 1
ATOM 1400 N N . PRO A 1 193 ? 21.633 32.454 -35.978 1.00 64.44 193 PRO A N 1
ATOM 1401 C CA . PRO A 1 193 ? 22.272 31.986 -34.759 1.00 64.44 193 PRO A CA 1
ATOM 1402 C C . PRO A 1 193 ? 22.074 33.090 -33.723 1.00 64.44 193 PRO A C 1
ATOM 1404 O O . PRO A 1 193 ? 22.562 34.203 -33.908 1.00 64.44 193 PRO A O 1
ATOM 1407 N N . LEU A 1 194 ? 21.244 32.836 -32.711 1.00 64.69 194 LEU A N 1
ATOM 1408 C CA . LEU A 1 194 ? 21.256 33.687 -31.539 1.00 64.69 194 LEU A CA 1
ATOM 1409 C C . LEU A 1 194 ? 22.641 33.453 -30.948 1.00 64.69 194 LEU A C 1
ATOM 1411 O O . LEU A 1 194 ? 22.921 32.347 -30.483 1.00 64.69 194 LEU A O 1
ATOM 1415 N N . GLU A 1 195 ? 23.500 34.466 -31.020 1.00 68.44 195 GLU A N 1
ATOM 1416 C CA . GLU A 1 195 ? 24.636 34.628 -30.120 1.00 68.44 195 GLU A CA 1
ATOM 1417 C C . GLU A 1 195 ? 24.051 34.743 -28.710 1.00 68.44 195 GLU A C 1
ATOM 1419 O O . GLU A 1 195 ? 23.857 35.817 -28.151 1.00 68.44 195 GLU A O 1
ATOM 1424 N N . GLN A 1 196 ? 23.615 33.605 -28.177 1.00 72.38 196 GLN A N 1
ATOM 1425 C CA . GLN A 1 196 ? 23.230 33.482 -26.796 1.00 72.38 196 GLN A CA 1
ATOM 1426 C C . GLN A 1 196 ? 24.555 33.472 -26.053 1.00 72.38 196 GLN A C 1
ATOM 1428 O O . GLN A 1 196 ? 25.206 32.429 -25.969 1.00 72.38 196 GLN A O 1
ATOM 1433 N N . GLU A 1 197 ? 24.980 34.658 -25.608 1.00 72.25 197 GLU A N 1
ATOM 1434 C CA . GLU A 1 197 ? 26.108 34.805 -24.696 1.00 72.25 197 GLU A CA 1
ATOM 1435 C C . GLU A 1 197 ? 26.006 33.694 -23.646 1.00 72.25 197 GLU A C 1
ATOM 1437 O O . GLU A 1 197 ? 24.905 33.477 -23.115 1.00 72.25 197 GLU A O 1
ATOM 1442 N N . PRO A 1 198 ? 27.089 32.936 -23.396 1.00 73.88 198 PRO A N 1
ATOM 1443 C CA . PRO A 1 198 ? 27.088 31.863 -22.419 1.00 73.88 198 PRO A CA 1
ATOM 1444 C C . PRO A 1 198 ? 26.751 32.466 -21.060 1.00 73.88 198 PRO A C 1
ATOM 1446 O O . PRO A 1 198 ? 27.610 32.971 -20.341 1.00 73.88 198 PRO A O 1
ATOM 1449 N N . ARG A 1 199 ? 25.456 32.457 -20.733 1.00 71.94 199 ARG A N 1
ATOM 1450 C CA . ARG A 1 199 ? 24.935 32.896 -19.448 1.00 71.94 199 ARG A CA 1
ATOM 1451 C C . ARG A 1 199 ? 25.677 32.054 -18.433 1.00 71.94 199 ARG A C 1
ATOM 1453 O O . ARG A 1 199 ? 25.575 30.830 -18.504 1.00 71.94 199 ARG A O 1
ATOM 1460 N N . ALA A 1 200 ? 26.441 32.700 -17.555 1.00 73.06 200 ALA A N 1
ATOM 1461 C CA . ALA A 1 200 ? 27.152 32.030 -16.482 1.00 73.06 200 ALA A CA 1
ATOM 1462 C C . ALA A 1 200 ? 26.138 31.168 -15.723 1.00 73.06 200 ALA A C 1
ATOM 1464 O O . ALA A 1 200 ? 25.304 31.678 -14.972 1.00 73.06 200 ALA A O 1
ATOM 1465 N N . VAL A 1 201 ? 26.137 29.865 -16.011 1.00 68.25 201 VAL A N 1
ATOM 1466 C CA . VAL A 1 201 ? 25.312 28.895 -15.307 1.00 68.25 201 VAL A CA 1
ATOM 1467 C C . VAL A 1 201 ? 25.962 28.827 -13.944 1.00 68.25 201 VAL A C 1
ATOM 1469 O O . VAL A 1 201 ? 27.021 28.226 -13.795 1.00 68.25 201 VAL A O 1
ATOM 1472 N N . SER A 1 202 ? 25.397 29.559 -12.989 1.00 66.44 202 SER A N 1
ATOM 1473 C CA . SER A 1 202 ? 25.866 29.582 -11.613 1.00 66.44 202 SER A CA 1
ATOM 1474 C C . SER A 1 202 ? 26.072 28.139 -11.156 1.00 66.44 202 SER A C 1
ATOM 1476 O O . SER A 1 202 ? 25.097 27.400 -11.029 1.00 66.44 202 SER A O 1
ATOM 1478 N N . GLU A 1 203 ? 27.323 27.743 -10.909 1.00 72.69 203 GLU A N 1
ATOM 1479 C CA . GLU A 1 203 ? 27.725 26.408 -10.433 1.00 72.69 203 GLU A CA 1
ATOM 1480 C C . GLU A 1 203 ? 27.240 26.112 -9.000 1.00 72.69 203 GLU A C 1
ATOM 1482 O O . GLU A 1 203 ? 27.733 25.202 -8.334 1.00 72.69 203 GLU A O 1
ATOM 1487 N N . ALA A 1 204 ? 26.268 26.877 -8.499 1.00 75.81 204 ALA A N 1
ATOM 1488 C CA . ALA A 1 204 ? 25.612 26.614 -7.237 1.00 75.81 204 ALA A CA 1
ATOM 1489 C C . ALA A 1 204 ? 24.953 25.234 -7.330 1.00 75.81 204 ALA A C 1
ATOM 1491 O O . ALA A 1 204 ? 23.942 25.054 -8.012 1.00 75.81 204 ALA A O 1
ATOM 1492 N N . ALA A 1 205 ? 25.575 24.251 -6.675 1.00 76.31 205 ALA A N 1
ATOM 1493 C CA . ALA A 1 205 ? 25.078 22.891 -6.590 1.00 76.31 205 ALA A CA 1
ATOM 1494 C C . ALA A 1 205 ? 23.601 22.939 -6.188 1.00 76.31 205 ALA A C 1
ATOM 1496 O O . ALA A 1 205 ? 23.261 23.428 -5.110 1.00 76.31 205 ALA A O 1
ATOM 1497 N N . THR A 1 206 ? 22.718 22.480 -7.077 1.00 73.94 206 THR A N 1
ATOM 1498 C CA . THR A 1 206 ? 21.282 22.434 -6.803 1.00 73.94 206 THR A CA 1
ATOM 1499 C C . THR A 1 206 ? 21.076 21.687 -5.496 1.00 73.94 206 THR A C 1
ATOM 1501 O O . THR A 1 206 ? 21.490 20.528 -5.397 1.00 73.94 206 THR A O 1
ATOM 1504 N N . ALA A 1 207 ? 20.472 22.353 -4.507 1.00 77.81 207 ALA A N 1
ATOM 1505 C CA . ALA A 1 207 ? 20.144 21.744 -3.227 1.00 77.81 207 ALA A CA 1
ATOM 1506 C C . ALA A 1 207 ? 19.488 20.383 -3.483 1.00 77.81 207 ALA A C 1
ATOM 1508 O O . ALA A 1 207 ? 18.593 20.270 -4.330 1.00 77.81 207 ALA A O 1
ATOM 1509 N N . GLN A 1 208 ? 19.996 19.342 -2.821 1.00 79.00 208 GLN A N 1
ATOM 1510 C CA . GLN A 1 208 ? 19.491 17.986 -2.997 1.00 79.00 208 GLN A CA 1
ATOM 1511 C C . GLN A 1 208 ? 17.996 18.000 -2.687 1.00 79.00 208 GLN A C 1
ATOM 1513 O O . GLN A 1 208 ? 17.596 18.252 -1.553 1.00 79.00 208 GLN A O 1
ATOM 1518 N N . ARG A 1 209 ? 17.167 17.806 -3.718 1.00 81.50 209 ARG A N 1
ATOM 1519 C CA . ARG A 1 209 ? 15.715 17.819 -3.552 1.00 81.50 209 ARG A CA 1
ATOM 1520 C C . ARG A 1 209 ? 15.349 16.692 -2.599 1.00 81.50 209 ARG A C 1
ATOM 1522 O O . ARG A 1 209 ? 15.719 15.541 -2.836 1.00 81.50 209 ARG A O 1
ATOM 1529 N N . HIS A 1 210 ? 14.654 17.038 -1.523 1.00 89.69 210 HIS A N 1
ATOM 1530 C CA . HIS A 1 210 ? 14.118 16.043 -0.614 1.00 89.69 210 HIS A CA 1
ATOM 1531 C C . HIS A 1 210 ? 13.169 15.133 -1.393 1.00 89.69 210 HIS A C 1
ATOM 1533 O O . HIS A 1 210 ? 12.398 15.579 -2.240 1.00 89.69 210 HIS A O 1
ATOM 1539 N N . VAL A 1 211 ? 13.291 13.834 -1.148 1.00 93.38 211 VAL A N 1
ATOM 1540 C CA . VAL A 1 211 ? 12.418 12.835 -1.756 1.00 93.38 211 VAL A CA 1
ATOM 1541 C C . VAL A 1 211 ? 11.065 12.981 -1.088 1.00 93.38 211 VAL A C 1
ATOM 1543 O O . VAL A 1 211 ? 10.964 12.722 0.107 1.00 93.38 211 VAL A O 1
ATOM 1546 N N . GLU A 1 212 ? 10.056 13.402 -1.836 1.00 95.94 212 GLU A N 1
ATOM 1547 C CA . GLU A 1 212 ? 8.686 13.549 -1.349 1.00 95.94 212 GLU A CA 1
ATOM 1548 C C . GLU A 1 212 ? 7.827 12.380 -1.856 1.00 95.94 212 GLU A C 1
ATOM 1550 O O . GLU A 1 212 ? 8.064 11.806 -2.926 1.00 95.94 212 GLU A O 1
ATOM 1555 N N . ALA A 1 213 ? 6.868 11.955 -1.040 1.00 96.31 213 ALA A N 1
ATOM 1556 C CA . ALA A 1 213 ? 5.817 11.025 -1.421 1.00 96.31 213 ALA A CA 1
ATOM 1557 C C . ALA A 1 213 ? 4.688 11.763 -2.166 1.00 96.31 213 ALA A C 1
ATOM 1559 O O . ALA A 1 213 ? 4.823 12.919 -2.564 1.00 96.31 213 ALA A O 1
ATOM 1560 N N . LEU A 1 214 ? 3.566 11.075 -2.382 1.00 96.50 214 LEU A N 1
ATOM 1561 C CA . LEU A 1 214 ? 2.373 11.682 -2.975 1.00 96.50 214 LEU A CA 1
ATOM 1562 C C . LEU A 1 214 ? 1.860 12.832 -2.081 1.00 96.50 214 LEU A C 1
ATOM 1564 O O . LEU A 1 214 ? 1.919 12.688 -0.856 1.00 96.50 214 LEU A O 1
ATOM 1568 N N . PRO A 1 215 ? 1.349 13.946 -2.642 1.00 97.38 215 PRO A N 1
ATOM 1569 C CA . PRO A 1 215 ? 0.964 15.128 -1.864 1.00 97.38 215 PRO A CA 1
ATOM 1570 C C . PRO A 1 215 ? -0.013 14.837 -0.720 1.00 97.38 215 PRO A C 1
ATOM 1572 O O . PRO A 1 215 ? 0.143 15.362 0.379 1.00 97.38 215 PRO A O 1
ATOM 1575 N N . GLU A 1 216 ? -0.988 13.960 -0.943 1.00 97.50 216 GLU A N 1
ATOM 1576 C CA . GLU A 1 216 ? -2.002 13.574 0.041 1.00 97.50 216 GLU A CA 1
ATOM 1577 C C . GLU A 1 216 ? -1.386 12.744 1.174 1.00 97.50 216 GLU A C 1
ATOM 1579 O O . GLU A 1 216 ? -1.752 12.881 2.343 1.00 97.50 216 GLU A O 1
ATOM 1584 N N . VAL A 1 217 ? -0.403 11.905 0.834 1.00 98.12 217 VAL A N 1
ATOM 1585 C CA . VAL A 1 217 ? 0.377 11.137 1.807 1.00 98.12 217 VAL A CA 1
ATOM 1586 C C . VAL A 1 217 ? 1.245 12.085 2.630 1.00 98.12 217 VAL A C 1
ATOM 1588 O O . VAL A 1 217 ? 1.226 12.008 3.852 1.00 98.12 217 VAL A O 1
ATOM 1591 N N . GLU A 1 218 ? 1.949 13.026 2.001 1.00 97.94 218 GLU A N 1
ATOM 1592 C CA . GLU A 1 218 ? 2.762 14.025 2.705 1.00 97.94 218 GLU A CA 1
ATOM 1593 C C . GLU A 1 218 ? 1.926 14.925 3.617 1.00 97.94 218 GLU A C 1
ATOM 1595 O O . GLU A 1 218 ? 2.310 15.177 4.762 1.00 97.94 218 GLU A O 1
ATOM 1600 N N . ALA A 1 219 ? 0.753 15.360 3.153 1.00 97.88 219 ALA A N 1
ATOM 1601 C CA . ALA A 1 219 ? -0.187 16.134 3.953 1.00 97.88 219 ALA A CA 1
ATOM 1602 C C . ALA A 1 219 ? -0.607 15.365 5.212 1.00 97.88 219 ALA A C 1
ATOM 1604 O O . ALA A 1 219 ? -0.578 15.925 6.310 1.00 97.88 219 ALA A O 1
ATOM 1605 N N . PHE A 1 220 ? -0.919 14.071 5.079 1.00 98.19 220 PHE A N 1
ATOM 1606 C CA . PHE A 1 220 ? -1.220 13.205 6.217 1.00 98.19 220 PHE A CA 1
ATOM 1607 C C . PHE A 1 220 ? -0.015 13.061 7.159 1.00 98.19 220 PHE A C 1
ATOM 1609 O O . PHE A 1 220 ? -0.136 13.301 8.362 1.00 98.19 220 PHE A O 1
ATOM 1616 N N . LEU A 1 221 ? 1.162 12.714 6.627 1.00 98.12 221 LEU A N 1
ATOM 1617 C CA . LEU A 1 221 ? 2.377 12.508 7.423 1.00 98.12 221 LEU A CA 1
ATOM 1618 C C . LEU A 1 221 ? 2.745 13.768 8.218 1.00 98.12 221 LEU A C 1
ATOM 1620 O O . LEU A 1 221 ? 3.100 13.670 9.393 1.00 98.12 221 LEU A O 1
ATOM 1624 N N . LYS A 1 222 ? 2.606 14.950 7.606 1.00 98.25 222 LYS A N 1
ATOM 1625 C CA . LYS A 1 222 ? 2.834 16.248 8.251 1.00 98.25 222 LYS A CA 1
ATOM 1626 C C . LYS A 1 222 ? 1.778 16.550 9.314 1.00 98.25 222 LYS A C 1
ATOM 1628 O O . LYS A 1 222 ? 2.147 16.910 10.427 1.00 98.25 222 LYS A O 1
ATOM 1633 N N . LYS A 1 223 ? 0.488 16.375 8.999 1.00 98.00 223 LYS A N 1
ATOM 1634 C CA . LYS A 1 223 ? -0.636 16.627 9.923 1.00 98.00 223 LYS A CA 1
ATOM 1635 C C . LYS A 1 223 ? -0.528 15.793 11.202 1.00 98.00 223 LYS A C 1
ATOM 1637 O O . LYS A 1 223 ? -0.804 16.303 12.280 1.00 98.00 223 LYS A O 1
ATOM 1642 N N . HIS A 1 224 ? -0.106 14.535 11.084 1.00 98.12 224 HIS A N 1
ATOM 1643 C CA . HIS A 1 224 ? -0.038 13.589 12.203 1.00 98.12 224 HIS A CA 1
ATOM 1644 C C . HIS A 1 224 ? 1.372 13.424 12.802 1.00 98.12 224 HIS A C 1
ATOM 1646 O O . HIS A 1 224 ? 1.573 12.572 13.672 1.00 98.12 224 HIS A O 1
ATOM 1652 N N . GLY A 1 225 ? 2.356 14.210 12.344 1.00 97.94 225 GLY A N 1
ATOM 1653 C CA . GLY A 1 225 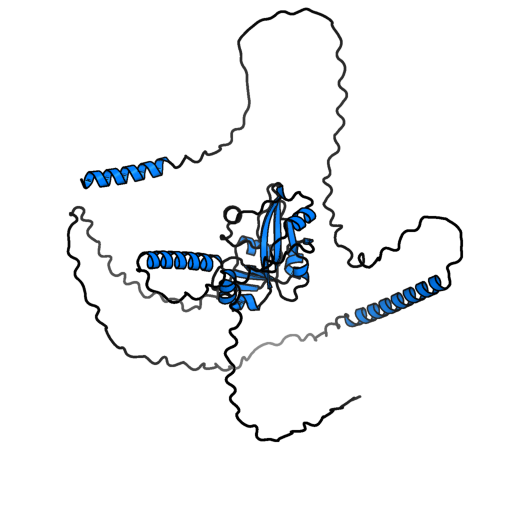? 3.735 14.157 12.843 1.00 97.94 225 GLY A CA 1
ATOM 1654 C C . GLY A 1 225 ? 4.365 12.766 12.728 1.00 97.94 225 GLY A C 1
ATOM 1655 O O . GLY A 1 225 ? 5.024 12.299 13.657 1.00 97.94 225 GLY A O 1
ATOM 1656 N N . VAL A 1 226 ? 4.111 12.061 11.624 1.00 98.19 226 VAL A N 1
ATOM 1657 C CA . VAL A 1 226 ? 4.517 10.659 11.458 1.00 98.19 226 VAL A CA 1
ATOM 1658 C C . VAL A 1 226 ? 6.008 10.573 11.164 1.00 98.19 226 VAL A C 1
ATOM 1660 O O . VAL A 1 226 ? 6.489 11.065 10.138 1.00 98.19 226 VAL A O 1
ATOM 1663 N N . ARG A 1 227 ? 6.756 9.886 12.032 1.00 98.00 227 ARG A N 1
ATOM 1664 C CA . ARG A 1 227 ? 8.181 9.632 11.794 1.00 98.00 227 ARG A CA 1
ATOM 1665 C C . ARG A 1 227 ? 8.336 8.516 10.768 1.00 98.00 227 ARG A C 1
ATOM 1667 O O . ARG A 1 227 ? 8.012 7.361 11.032 1.00 98.00 227 ARG A O 1
ATOM 1674 N N . CYS A 1 228 ? 8.870 8.857 9.602 1.00 98.00 228 CYS A N 1
ATOM 1675 C CA . CYS A 1 228 ? 9.126 7.904 8.529 1.00 98.00 228 CYS A CA 1
ATOM 1676 C C . CYS A 1 228 ? 10.422 8.235 7.784 1.00 98.00 228 CYS A C 1
ATOM 1678 O O . CYS A 1 228 ? 10.869 9.384 7.742 1.00 98.00 228 CYS A O 1
ATOM 1680 N N . ARG A 1 229 ? 11.032 7.211 7.182 1.00 98.06 229 ARG A N 1
ATOM 1681 C CA . ARG A 1 229 ? 12.134 7.371 6.226 1.00 98.06 229 ARG A CA 1
ATOM 1682 C C . ARG A 1 229 ? 11.599 7.190 4.811 1.00 98.06 229 ARG A C 1
ATOM 1684 O O . ARG A 1 229 ? 10.805 6.282 4.569 1.00 98.06 229 ARG A O 1
ATOM 1691 N N . ARG A 1 230 ? 12.049 8.043 3.892 1.00 97.88 230 ARG A N 1
ATOM 1692 C CA . ARG A 1 230 ? 11.649 8.036 2.479 1.00 97.88 230 ARG A CA 1
ATOM 1693 C C . ARG A 1 230 ? 12.781 7.478 1.630 1.00 97.88 230 ARG A C 1
ATOM 1695 O O . ARG A 1 230 ? 13.943 7.811 1.853 1.00 97.88 230 ARG A O 1
ATOM 1702 N N . TYR A 1 231 ? 12.431 6.645 0.663 1.00 97.88 231 TYR A N 1
ATOM 1703 C CA . TYR A 1 231 ? 13.365 5.991 -0.245 1.00 97.88 231 TYR A CA 1
ATOM 1704 C C . TYR A 1 231 ? 12.932 6.241 -1.684 1.00 97.88 231 TYR A C 1
ATOM 1706 O O . TYR A 1 231 ? 11.757 6.086 -1.998 1.00 97.88 231 TYR A O 1
ATOM 1714 N N . ILE A 1 232 ? 13.867 6.584 -2.570 1.00 97.06 232 ILE A N 1
ATOM 1715 C CA . ILE A 1 232 ? 13.593 6.575 -4.014 1.00 97.06 232 ILE A CA 1
ATOM 1716 C C . ILE A 1 232 ? 13.597 5.120 -4.470 1.00 97.06 232 ILE A C 1
ATOM 1718 O O . ILE A 1 232 ? 14.576 4.402 -4.246 1.00 97.06 232 ILE A O 1
ATOM 1722 N N . LEU A 1 233 ? 12.520 4.685 -5.115 1.00 97.25 233 LEU A N 1
ATOM 1723 C CA . LEU A 1 233 ? 12.442 3.353 -5.700 1.00 97.25 233 LEU A CA 1
ATOM 1724 C C . LEU A 1 233 ? 13.112 3.357 -7.076 1.00 97.25 233 LEU A C 1
ATOM 1726 O O . LEU A 1 233 ? 12.882 4.248 -7.892 1.00 97.25 233 LEU A O 1
ATOM 1730 N N . GLN A 1 234 ? 13.939 2.347 -7.348 1.00 97.44 234 GLN A N 1
ATOM 1731 C CA . GLN A 1 234 ? 14.615 2.206 -8.641 1.00 97.44 234 GLN A CA 1
ATOM 1732 C C . GLN A 1 234 ? 13.634 1.800 -9.739 1.00 97.44 234 GLN A C 1
ATOM 1734 O O . GLN A 1 234 ? 13.732 2.256 -10.879 1.00 97.44 234 GLN A O 1
ATOM 1739 N N . ARG A 1 235 ? 12.685 0.920 -9.401 1.00 97.06 235 ARG A N 1
ATOM 1740 C CA . ARG A 1 235 ? 11.611 0.491 -10.297 1.00 97.06 235 ARG A CA 1
ATOM 1741 C C . ARG A 1 235 ? 10.307 0.393 -9.531 1.00 97.06 235 ARG A C 1
ATOM 1743 O O . ARG A 1 235 ? 10.238 -0.296 -8.519 1.00 97.06 235 ARG A O 1
ATOM 1750 N N . SER A 1 236 ? 9.259 1.015 -10.056 1.00 96.00 236 SER A N 1
ATOM 1751 C CA . SER A 1 236 ? 7.905 0.784 -9.558 1.00 96.00 236 SER A CA 1
ATOM 1752 C C . SER A 1 236 ? 7.406 -0.597 -9.986 1.00 96.00 236 SER A C 1
ATOM 1754 O O . SER A 1 236 ? 7.797 -1.114 -11.040 1.00 96.00 236 SER A O 1
ATOM 1756 N N . PHE A 1 237 ? 6.491 -1.184 -9.211 1.00 94.56 237 PHE A N 1
ATOM 1757 C CA . PHE A 1 237 ? 5.851 -2.450 -9.583 1.00 94.56 237 PHE A CA 1
ATOM 1758 C C . PHE A 1 237 ? 5.191 -2.369 -10.959 1.00 94.56 237 PHE A C 1
ATOM 1760 O O . PHE A 1 237 ? 5.326 -3.259 -11.798 1.00 94.56 237 PHE A O 1
ATOM 1767 N N . ARG A 1 238 ? 4.546 -1.228 -11.221 1.00 94.25 238 ARG A N 1
ATOM 1768 C CA . ARG A 1 238 ? 3.948 -0.891 -12.507 1.00 94.25 238 ARG A CA 1
ATOM 1769 C C . ARG A 1 238 ? 4.958 -1.042 -13.649 1.00 94.25 238 ARG A C 1
ATOM 1771 O O . ARG A 1 238 ? 4.663 -1.730 -14.623 1.00 94.25 238 ARG A O 1
ATOM 1778 N N . ALA A 1 239 ? 6.138 -0.428 -13.540 1.00 95.62 239 ALA A N 1
ATOM 1779 C CA . ALA A 1 239 ? 7.163 -0.487 -14.584 1.00 95.62 239 ALA A CA 1
ATOM 1780 C C . ALA A 1 239 ? 7.623 -1.924 -14.868 1.00 95.62 239 ALA A C 1
ATOM 1782 O O . ALA A 1 239 ? 7.817 -2.285 -16.028 1.00 95.62 239 ALA A O 1
ATOM 1783 N N . ILE A 1 240 ? 7.738 -2.750 -13.826 1.00 95.75 240 ILE A N 1
ATOM 1784 C CA . ILE A 1 240 ? 8.099 -4.165 -13.952 1.00 95.75 240 ILE A CA 1
ATOM 1785 C C . ILE A 1 240 ? 7.008 -4.919 -14.707 1.00 95.75 240 ILE A C 1
ATOM 1787 O O . ILE A 1 240 ? 7.294 -5.482 -15.759 1.00 95.75 240 ILE A O 1
ATOM 1791 N N . VAL A 1 241 ? 5.754 -4.853 -14.252 1.00 94.75 241 VAL A N 1
ATOM 1792 C CA . VAL A 1 241 ? 4.624 -5.549 -14.893 1.00 94.75 241 VAL A CA 1
ATOM 1793 C C . VAL A 1 241 ? 4.476 -5.155 -16.366 1.00 94.75 241 VAL A C 1
ATOM 1795 O O . VAL A 1 241 ? 4.309 -6.025 -17.221 1.00 94.75 241 VAL A O 1
ATOM 1798 N N . TYR A 1 242 ? 4.575 -3.862 -16.694 1.00 95.00 242 TYR A N 1
ATOM 1799 C CA . TYR A 1 242 ? 4.533 -3.418 -18.091 1.00 95.00 242 TYR A CA 1
ATOM 1800 C C . TYR A 1 242 ? 5.728 -3.929 -18.902 1.00 95.00 242 TYR A C 1
ATOM 1802 O O . TYR A 1 242 ? 5.546 -4.320 -20.054 1.00 95.00 242 TYR A O 1
ATOM 1810 N N . GLY A 1 243 ? 6.927 -3.960 -18.314 1.00 95.12 243 GLY A N 1
ATOM 1811 C CA . GLY A 1 243 ? 8.118 -4.532 -18.941 1.00 95.12 243 GLY A CA 1
ATOM 1812 C C . GLY A 1 243 ? 7.927 -6.004 -19.311 1.00 95.12 243 GLY A C 1
ATOM 1813 O O . GLY A 1 243 ? 8.167 -6.372 -20.460 1.00 95.12 243 GLY A O 1
ATOM 1814 N N . GLN A 1 244 ? 7.401 -6.813 -18.386 1.00 94.44 244 GLN A N 1
ATOM 1815 C CA . GLN A 1 244 ? 7.114 -8.234 -18.626 1.00 94.44 244 GLN A CA 1
ATOM 1816 C C . GLN A 1 244 ? 6.065 -8.430 -19.730 1.00 94.44 244 GLN A C 1
ATOM 1818 O O . GLN A 1 244 ? 6.234 -9.241 -20.640 1.00 94.44 244 GLN A O 1
ATOM 1823 N N . GLN A 1 245 ? 4.985 -7.640 -19.708 1.00 94.69 245 GLN A N 1
ATOM 1824 C CA . GLN A 1 245 ? 3.943 -7.707 -20.739 1.00 94.69 245 GLN A CA 1
ATOM 1825 C C . GLN A 1 245 ? 4.479 -7.354 -22.133 1.00 94.69 245 GLN A C 1
ATOM 1827 O O . GLN A 1 245 ? 4.119 -8.011 -23.113 1.00 94.69 245 GLN A O 1
ATOM 1832 N N . GLN A 1 246 ? 5.344 -6.340 -22.236 1.00 95.19 246 GLN A N 1
ATOM 1833 C CA . GLN A 1 246 ? 5.975 -5.963 -23.503 1.00 95.19 246 GLN A CA 1
ATOM 1834 C C . GLN A 1 246 ? 6.961 -7.029 -23.984 1.00 95.19 246 GLN A C 1
ATOM 1836 O O . GLN A 1 246 ? 6.935 -7.378 -25.163 1.00 95.19 246 GLN A O 1
ATOM 1841 N N . ALA A 1 247 ? 7.769 -7.596 -23.083 1.00 92.94 247 ALA A N 1
ATOM 1842 C CA . ALA A 1 247 ? 8.685 -8.688 -23.405 1.00 92.94 247 ALA A CA 1
ATOM 1843 C C . ALA A 1 247 ? 7.927 -9.918 -23.925 1.00 92.94 247 ALA A C 1
ATOM 1845 O O . ALA A 1 247 ? 8.258 -10.438 -24.989 1.00 92.94 247 ALA A O 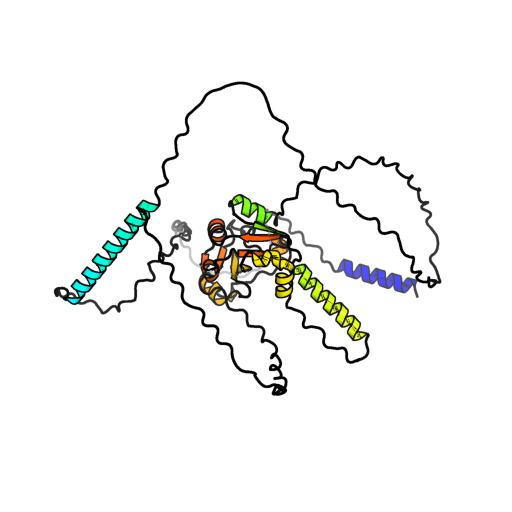1
ATOM 1846 N N . LYS A 1 248 ? 6.835 -10.315 -23.259 1.00 92.38 248 LYS A N 1
ATOM 1847 C CA . LYS A 1 248 ? 5.976 -11.424 -23.700 1.00 92.38 248 LYS A CA 1
ATOM 1848 C C . LYS A 1 248 ? 5.338 -11.161 -25.064 1.00 92.38 248 LYS A C 1
ATOM 1850 O O . LYS A 1 248 ? 5.268 -12.062 -25.897 1.00 92.38 248 LYS A O 1
ATOM 1855 N N . LYS A 1 249 ? 4.887 -9.929 -25.318 1.00 94.31 249 LYS A N 1
ATOM 1856 C CA . LYS A 1 249 ? 4.320 -9.541 -26.616 1.00 94.31 249 LYS A CA 1
ATOM 1857 C C . LYS A 1 249 ? 5.369 -9.582 -27.732 1.00 94.31 249 LYS A C 1
ATOM 1859 O O . LYS A 1 249 ? 5.068 -10.070 -28.818 1.00 94.31 249 LYS A O 1
ATOM 1864 N N . ALA A 1 250 ? 6.579 -9.092 -27.469 1.00 92.19 250 ALA A N 1
ATOM 1865 C CA . ALA A 1 250 ? 7.685 -9.134 -28.422 1.00 92.19 250 ALA A CA 1
ATOM 1866 C C . ALA A 1 250 ? 8.129 -10.577 -28.709 1.00 92.19 250 ALA A C 1
ATOM 1868 O O . ALA A 1 250 ? 8.280 -10.945 -29.872 1.00 92.19 250 ALA A O 1
ATOM 1869 N N . ALA A 1 251 ? 8.243 -11.411 -27.671 1.00 89.69 251 ALA A N 1
ATOM 1870 C CA . ALA A 1 251 ? 8.564 -12.829 -27.803 1.00 89.69 251 ALA A CA 1
ATOM 1871 C C . ALA A 1 251 ? 7.498 -13.585 -28.613 1.00 89.69 251 ALA A C 1
ATOM 1873 O O . ALA A 1 251 ? 7.844 -14.358 -29.498 1.00 89.69 251 ALA A O 1
ATOM 1874 N N . GLY A 1 252 ? 6.208 -13.311 -28.382 1.00 89.31 252 GLY A N 1
ATOM 1875 C CA . GLY A 1 252 ? 5.120 -13.908 -29.163 1.00 89.31 252 GLY A CA 1
ATOM 1876 C C . GLY A 1 252 ? 5.137 -13.504 -30.641 1.00 89.31 252 GLY A C 1
ATOM 1877 O O . GLY A 1 252 ? 4.876 -14.334 -31.507 1.00 89.31 252 GLY A O 1
ATOM 1878 N N . ALA A 1 253 ? 5.489 -12.251 -30.948 1.00 91.25 253 ALA A N 1
ATOM 1879 C CA . ALA A 1 253 ? 5.629 -11.790 -32.330 1.00 91.25 253 ALA A CA 1
ATOM 1880 C C . ALA A 1 253 ? 6.841 -12.421 -33.039 1.00 91.25 253 ALA A C 1
ATOM 1882 O O . ALA A 1 253 ? 6.742 -12.767 -34.213 1.00 91.25 253 ALA A O 1
ATOM 1883 N N . ALA A 1 254 ? 7.959 -12.605 -32.329 1.00 88.62 254 ALA A N 1
ATOM 1884 C CA . ALA A 1 254 ? 9.145 -13.273 -32.861 1.00 88.62 254 ALA A CA 1
ATOM 1885 C C . ALA A 1 254 ? 8.914 -14.780 -33.069 1.00 88.62 254 ALA A C 1
ATOM 1887 O O . ALA A 1 254 ? 9.275 -15.313 -34.115 1.00 88.62 254 ALA A O 1
ATOM 1888 N N . ALA A 1 255 ? 8.249 -15.449 -32.122 1.00 87.12 255 ALA A N 1
ATOM 1889 C CA . ALA A 1 255 ? 7.912 -16.869 -32.219 1.00 87.12 255 ALA A CA 1
ATOM 1890 C C . ALA A 1 255 ? 6.955 -17.170 -33.384 1.00 87.12 255 ALA A C 1
ATOM 1892 O O . ALA A 1 255 ? 7.074 -18.210 -34.013 1.00 87.12 255 ALA A O 1
ATOM 1893 N N . ALA A 1 256 ? 6.044 -16.249 -33.716 1.00 88.31 256 ALA A N 1
ATOM 1894 C CA . ALA A 1 256 ? 5.171 -16.399 -34.881 1.00 88.31 256 ALA A CA 1
ATOM 1895 C C . ALA A 1 256 ? 5.912 -16.257 -36.228 1.00 88.31 256 ALA A C 1
ATOM 1897 O O . ALA A 1 256 ? 5.404 -16.713 -37.249 1.00 88.31 256 ALA A O 1
ATOM 1898 N N . ALA A 1 257 ? 7.083 -15.611 -36.244 1.00 88.00 257 ALA A N 1
ATOM 1899 C CA . ALA A 1 257 ? 7.888 -15.407 -37.448 1.00 88.00 257 ALA A CA 1
ATOM 1900 C C . ALA A 1 257 ? 8.985 -16.472 -37.634 1.00 88.00 257 ALA A C 1
ATOM 1902 O O . ALA A 1 257 ? 9.444 -16.686 -38.755 1.00 88.00 257 ALA A O 1
ATOM 1903 N N . ALA A 1 258 ? 9.415 -17.132 -36.557 1.00 82.50 258 ALA A N 1
ATOM 1904 C CA . ALA A 1 258 ? 10.412 -18.191 -36.606 1.00 82.50 258 ALA A CA 1
ATOM 1905 C C . ALA A 1 258 ? 9.735 -19.558 -36.806 1.00 82.50 258 ALA A C 1
ATOM 1907 O O . ALA A 1 258 ? 8.921 -19.985 -35.992 1.00 82.50 258 ALA A O 1
ATOM 1908 N N . MET A 1 259 ? 10.095 -20.254 -37.891 1.00 82.00 259 MET A N 1
ATOM 1909 C CA . MET A 1 259 ? 9.807 -21.685 -38.079 1.00 82.00 259 MET A CA 1
ATOM 1910 C C . MET A 1 259 ? 10.257 -22.483 -36.840 1.00 82.00 259 MET A C 1
ATOM 1912 O O . MET A 1 259 ? 11.194 -22.034 -36.175 1.00 82.00 259 MET A O 1
ATOM 1916 N N . PRO A 1 260 ? 9.629 -23.637 -36.527 1.00 78.81 260 PRO A N 1
ATOM 1917 C CA . PRO A 1 260 ? 9.868 -24.419 -35.311 1.00 78.81 260 PRO A CA 1
ATOM 1918 C C . PRO A 1 260 ? 11.290 -24.997 -35.288 1.00 78.81 260 PRO A C 1
ATOM 1920 O O . PRO A 1 260 ? 11.526 -26.160 -35.589 1.00 78.81 260 PRO A O 1
ATOM 1923 N N . SER A 1 261 ? 12.249 -24.141 -34.965 1.00 72.88 261 SER A N 1
ATOM 1924 C CA . SER A 1 261 ? 13.616 -24.483 -34.628 1.00 72.88 261 SER A CA 1
ATOM 1925 C C . SER A 1 261 ? 13.686 -24.554 -33.111 1.00 72.88 261 SER A C 1
ATOM 1927 O O . SER A 1 261 ? 13.197 -23.659 -32.417 1.00 72.88 261 SER A O 1
ATOM 1929 N N . GLU A 1 262 ? 14.228 -25.657 -32.619 1.00 83.12 262 GLU A N 1
ATOM 1930 C CA . GLU A 1 262 ? 14.333 -26.059 -31.220 1.00 83.12 262 GLU A CA 1
ATOM 1931 C C . GLU A 1 262 ? 15.192 -25.059 -30.422 1.00 83.12 262 GLU A C 1
ATOM 1933 O O . GLU A 1 262 ? 16.386 -25.246 -30.200 1.00 83.12 262 GLU A O 1
ATOM 1938 N N . ALA A 1 263 ? 14.597 -23.925 -30.046 1.00 76.50 263 ALA A N 1
ATOM 1939 C CA . ALA A 1 263 ? 15.257 -22.915 -29.235 1.00 76.50 263 ALA A CA 1
ATOM 1940 C C . ALA A 1 263 ? 15.319 -23.380 -27.768 1.00 76.50 263 ALA A C 1
ATOM 1942 O O . ALA A 1 263 ? 14.322 -23.893 -27.247 1.00 76.50 263 ALA A O 1
ATOM 1943 N N . PRO A 1 264 ? 16.456 -23.178 -27.075 1.00 79.38 264 PRO A N 1
ATOM 1944 C CA . PRO A 1 264 ? 16.595 -23.546 -25.672 1.00 79.38 264 PRO A CA 1
ATOM 1945 C C . PRO A 1 264 ? 15.538 -22.842 -24.803 1.00 79.38 264 PRO A C 1
ATOM 1947 O O . PRO A 1 264 ? 15.150 -21.705 -25.098 1.00 79.38 264 PRO A O 1
ATOM 1950 N N . PRO A 1 265 ? 15.066 -23.493 -23.723 1.00 78.38 265 PRO A N 1
ATOM 1951 C CA . PRO A 1 265 ? 14.023 -22.949 -22.864 1.00 78.38 265 PRO A CA 1
ATOM 1952 C C . PRO A 1 265 ? 14.469 -21.610 -22.271 1.00 78.38 265 PRO A C 1
ATOM 1954 O O . PRO A 1 265 ? 15.539 -21.502 -21.671 1.00 78.38 265 PRO A O 1
ATOM 1957 N N . ALA A 1 266 ? 13.640 -20.579 -22.445 1.00 76.69 266 ALA A N 1
ATOM 1958 C CA . ALA A 1 266 ? 13.897 -19.270 -21.861 1.00 76.69 266 ALA A CA 1
ATOM 1959 C C . ALA A 1 266 ? 14.014 -19.391 -20.327 1.00 76.69 266 ALA A C 1
ATOM 1961 O O . ALA A 1 266 ? 13.247 -20.147 -19.720 1.00 76.69 266 ALA A O 1
ATOM 1962 N N . PRO A 1 267 ? 14.945 -18.658 -19.684 1.00 80.31 267 PRO A N 1
ATOM 1963 C CA . PRO A 1 267 ? 15.081 -18.681 -18.233 1.00 80.31 267 PRO A CA 1
ATOM 1964 C C . PRO A 1 267 ? 13.743 -18.317 -17.583 1.00 80.31 267 PRO A C 1
ATOM 1966 O O . PRO A 1 267 ? 13.081 -17.371 -18.013 1.00 80.31 267 PRO A O 1
ATOM 1969 N N . ALA A 1 268 ? 13.342 -19.084 -16.565 1.00 86.00 268 ALA A N 1
ATOM 1970 C CA . ALA A 1 268 ? 12.071 -18.891 -15.879 1.00 86.00 268 ALA A CA 1
ATOM 1971 C C . ALA A 1 268 ? 11.967 -17.451 -15.354 1.00 86.00 268 ALA A C 1
ATOM 1973 O O . ALA A 1 268 ? 12.747 -17.021 -14.502 1.00 86.00 268 ALA A O 1
ATOM 1974 N N . GLU A 1 269 ? 11.015 -16.693 -15.895 1.00 89.50 269 GLU A N 1
ATOM 1975 C CA . GLU A 1 269 ? 10.817 -15.302 -15.518 1.00 89.50 269 GLU A CA 1
ATOM 1976 C C . GLU A 1 269 ? 10.345 -15.232 -14.061 1.00 89.50 269 GLU A C 1
ATOM 1978 O O . GLU A 1 269 ? 9.309 -15.793 -13.695 1.00 89.50 269 GLU A O 1
ATOM 1983 N N . LEU A 1 270 ? 11.121 -14.547 -13.217 1.00 91.94 270 LEU A N 1
ATOM 1984 C CA . LEU A 1 270 ? 10.758 -14.347 -11.817 1.00 91.94 270 LEU A CA 1
ATOM 1985 C C . LEU A 1 270 ? 9.396 -13.639 -11.720 1.00 91.94 270 LEU A C 1
ATOM 1987 O O . LEU A 1 270 ? 9.140 -12.712 -12.501 1.00 91.94 270 LEU A O 1
ATOM 1991 N N . PRO A 1 271 ? 8.545 -13.995 -10.739 1.00 92.06 271 PRO A N 1
ATOM 1992 C CA . PRO A 1 271 ? 7.301 -13.278 -10.495 1.00 92.06 271 PRO A CA 1
ATOM 1993 C C . PRO A 1 271 ? 7.546 -11.765 -10.357 1.00 92.06 271 PRO A C 1
ATOM 1995 O O . PRO A 1 271 ? 8.569 -11.368 -9.789 1.00 92.06 271 PRO A O 1
ATOM 1998 N N . PRO A 1 272 ? 6.614 -10.901 -10.807 1.00 93.44 272 PRO A N 1
ATOM 1999 C CA . PRO A 1 272 ? 6.776 -9.447 -10.745 1.00 93.44 272 PRO A CA 1
ATOM 2000 C C . PRO A 1 272 ? 7.227 -8.918 -9.379 1.00 93.44 272 PRO A C 1
ATOM 2002 O O . PRO A 1 272 ? 8.016 -7.977 -9.310 1.00 93.44 272 PRO A O 1
ATOM 2005 N N . TRP A 1 273 ? 6.739 -9.523 -8.287 1.00 93.31 273 TRP A N 1
ATOM 2006 C CA . TRP A 1 273 ? 7.113 -9.086 -6.944 1.00 93.31 273 TRP A CA 1
ATOM 2007 C C . TRP A 1 273 ? 8.558 -9.413 -6.585 1.00 93.31 273 TRP A C 1
ATOM 2009 O O . TRP A 1 273 ? 9.229 -8.565 -6.010 1.00 93.31 273 TRP A O 1
ATOM 2019 N N . GLU A 1 274 ? 9.070 -10.574 -6.983 1.00 93.81 274 GLU A N 1
ATOM 2020 C CA . GLU A 1 274 ? 10.471 -10.926 -6.735 1.00 93.81 274 GLU A CA 1
ATOM 2021 C C . GLU A 1 274 ? 11.410 -9.996 -7.508 1.00 93.81 274 GLU A C 1
ATOM 2023 O O . GLU A 1 274 ? 12.373 -9.469 -6.951 1.00 93.81 274 GLU A O 1
ATOM 2028 N N . GLN A 1 275 ? 11.066 -9.678 -8.762 1.00 95.69 275 GLN A N 1
ATOM 2029 C CA . GLN A 1 275 ? 11.813 -8.692 -9.550 1.00 95.69 275 GLN A CA 1
ATOM 2030 C C . GLN A 1 275 ? 11.797 -7.305 -8.898 1.00 95.69 275 GLN A C 1
ATOM 2032 O O . GLN A 1 275 ? 12.795 -6.587 -8.934 1.00 95.69 275 GLN A O 1
ATOM 2037 N N . TYR A 1 276 ? 10.678 -6.915 -8.288 1.00 96.69 276 TYR A N 1
ATOM 2038 C CA . TYR A 1 276 ? 10.560 -5.641 -7.583 1.00 96.69 276 TYR A CA 1
ATOM 2039 C C . TYR A 1 276 ? 11.391 -5.611 -6.304 1.00 96.69 276 TYR A C 1
ATOM 2041 O O . TYR A 1 276 ? 12.090 -4.628 -6.064 1.00 96.69 276 TYR A O 1
ATOM 2049 N N . LEU A 1 277 ? 11.354 -6.674 -5.498 1.00 96.00 277 LEU A N 1
ATOM 2050 C CA . LEU A 1 277 ? 12.163 -6.782 -4.284 1.00 96.00 277 LEU A CA 1
ATOM 2051 C C . LEU A 1 277 ? 13.660 -6.794 -4.612 1.00 96.00 277 LEU A C 1
ATOM 2053 O O . LEU A 1 277 ? 14.446 -6.168 -3.899 1.00 96.00 277 LEU A O 1
ATOM 2057 N N . GLN A 1 278 ? 14.047 -7.438 -5.716 1.00 96.44 278 GLN A N 1
ATOM 2058 C CA . GLN A 1 278 ? 15.420 -7.451 -6.214 1.00 96.44 278 GLN A CA 1
ATOM 2059 C C . GLN A 1 278 ? 15.858 -6.066 -6.714 1.00 96.44 278 GLN A C 1
ATOM 2061 O O . GLN A 1 278 ? 16.899 -5.557 -6.291 1.00 96.44 278 GLN A O 1
ATOM 2066 N N . ALA A 1 279 ? 15.051 -5.426 -7.567 1.00 97.25 279 ALA A N 1
ATOM 2067 C CA . ALA A 1 279 ? 15.338 -4.094 -8.104 1.00 97.25 279 ALA A CA 1
ATOM 2068 C C . ALA A 1 279 ? 15.373 -3.021 -7.005 1.00 97.25 279 ALA A C 1
ATOM 2070 O O . ALA A 1 279 ? 16.160 -2.085 -7.072 1.00 97.25 279 ALA A O 1
ATOM 2071 N N . ASN A 1 280 ? 14.561 -3.170 -5.960 1.00 97.50 280 ASN A N 1
ATOM 2072 C CA . ASN A 1 280 ? 14.503 -2.243 -4.832 1.00 97.50 280 ASN A CA 1
ATOM 2073 C C . ASN A 1 280 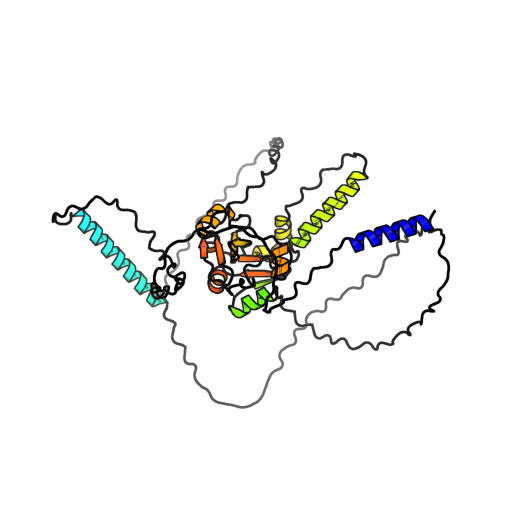? 15.176 -2.820 -3.581 1.00 97.50 280 ASN A C 1
ATOM 2075 O O . ASN A 1 280 ? 14.756 -2.535 -2.459 1.00 97.50 280 ASN A O 1
ATOM 2079 N N . SER A 1 281 ? 16.238 -3.613 -3.755 1.00 96.88 281 SER A N 1
ATOM 2080 C CA . SER A 1 281 ? 16.905 -4.312 -2.648 1.00 96.88 281 SER A CA 1
ATOM 2081 C C . SER A 1 281 ? 17.444 -3.381 -1.557 1.00 96.88 281 SER A C 1
ATOM 2083 O O . SER A 1 281 ? 17.476 -3.746 -0.384 1.00 96.88 281 SER A O 1
ATOM 2085 N N . PHE A 1 282 ? 17.840 -2.155 -1.913 1.00 97.12 282 PHE A N 1
ATOM 2086 C CA . PHE A 1 282 ? 18.227 -1.139 -0.933 1.00 97.12 282 PHE A CA 1
ATOM 2087 C C . PHE A 1 282 ? 17.071 -0.799 0.017 1.00 97.12 282 PHE A C 1
ATOM 2089 O O . PHE A 1 282 ? 17.271 -0.745 1.222 1.00 97.12 282 PHE A O 1
ATOM 2096 N N . PHE A 1 283 ? 15.855 -0.646 -0.511 1.00 97.00 283 PHE A N 1
ATOM 2097 C CA . PHE A 1 283 ? 14.654 -0.383 0.279 1.00 97.00 283 PHE A CA 1
ATOM 2098 C C . PHE A 1 283 ? 14.200 -1.628 1.056 1.00 97.00 283 PHE A C 1
ATOM 2100 O O . PHE A 1 283 ? 13.927 -1.534 2.252 1.00 97.00 283 PHE A O 1
ATOM 2107 N N . SER A 1 284 ? 14.196 -2.806 0.419 1.00 96.50 284 SER A N 1
ATOM 2108 C CA . SER A 1 284 ? 13.714 -4.055 1.030 1.00 96.50 284 SER A CA 1
ATOM 2109 C C . SER A 1 284 ? 14.530 -4.516 2.238 1.00 96.50 284 SER A C 1
ATOM 2111 O O . SER A 1 284 ? 13.986 -5.117 3.160 1.00 96.50 284 SER A O 1
ATOM 2113 N N . LYS A 1 285 ? 15.823 -4.179 2.292 1.00 97.31 285 LYS A N 1
ATOM 2114 C CA . LYS A 1 285 ? 16.698 -4.493 3.433 1.00 97.31 285 LYS A CA 1
ATOM 2115 C C . LYS A 1 285 ? 16.316 -3.766 4.723 1.00 97.31 285 LYS A C 1
ATOM 2117 O O . LYS A 1 285 ? 16.727 -4.200 5.798 1.00 97.31 285 LYS A O 1
ATOM 2122 N N . HIS A 1 286 ? 15.554 -2.675 4.643 1.00 98.06 286 HIS A N 1
ATOM 2123 C CA . HIS A 1 286 ? 15.275 -1.825 5.799 1.00 98.06 286 HIS A CA 1
ATOM 2124 C C . HIS A 1 286 ? 14.042 -2.220 6.608 1.00 98.06 286 HIS A C 1
ATOM 2126 O O . HIS A 1 286 ? 13.855 -1.655 7.681 1.00 98.06 286 HIS A O 1
ATOM 2132 N N . GLY A 1 287 ? 13.213 -3.158 6.147 1.00 97.62 287 GLY A N 1
ATOM 2133 C CA . GLY A 1 287 ? 11.952 -3.449 6.819 1.00 97.62 287 GLY A CA 1
ATOM 2134 C C . GLY A 1 287 ? 11.217 -4.675 6.290 1.00 97.62 287 GLY A C 1
ATOM 2135 O O . GLY A 1 287 ? 11.779 -5.483 5.555 1.00 97.62 287 GLY A O 1
ATOM 2136 N N . GLN A 1 288 ? 9.957 -4.811 6.691 1.00 97.88 288 GLN A N 1
ATOM 2137 C CA . GLN A 1 288 ? 9.033 -5.827 6.204 1.00 97.88 288 GLN A CA 1
ATOM 2138 C C . GLN A 1 288 ? 8.022 -5.190 5.251 1.00 97.88 288 GLN A C 1
ATOM 2140 O O . GLN A 1 288 ? 7.327 -4.244 5.618 1.00 97.88 288 GLN A O 1
ATOM 2145 N N . PHE A 1 289 ? 7.910 -5.728 4.038 1.00 97.31 289 PHE A N 1
ATOM 2146 C CA . PHE A 1 289 ? 6.857 -5.311 3.120 1.00 97.31 289 PHE A CA 1
ATOM 2147 C C . PHE A 1 289 ? 5.489 -5.739 3.619 1.00 97.31 289 PHE A C 1
ATOM 2149 O O . PHE A 1 289 ? 5.291 -6.881 4.045 1.00 97.31 289 PHE A O 1
ATOM 2156 N N . VAL A 1 290 ? 4.544 -4.817 3.498 1.00 97.94 290 VAL A N 1
ATOM 2157 C CA . VAL A 1 290 ? 3.135 -5.043 3.789 1.00 97.94 290 VAL A CA 1
ATOM 2158 C C . VAL A 1 290 ? 2.288 -4.622 2.595 1.00 97.94 290 VAL A C 1
ATOM 2160 O O . VAL A 1 290 ? 2.651 -3.722 1.836 1.00 97.94 290 VAL A O 1
ATOM 2163 N N . HIS A 1 291 ? 1.152 -5.287 2.429 1.00 97.25 291 HIS A N 1
ATOM 2164 C CA . HIS A 1 291 ? 0.133 -4.921 1.456 1.00 97.25 291 HIS A CA 1
ATOM 2165 C C . HIS A 1 291 ? -0.952 -4.125 2.137 1.00 97.25 291 HIS A C 1
ATOM 2167 O O . HIS A 1 291 ? -1.490 -4.570 3.146 1.00 97.25 291 HIS A O 1
ATOM 2173 N N . THR A 1 292 ? -1.336 -3.019 1.518 1.00 98.25 292 THR A N 1
ATOM 2174 C CA . THR A 1 292 ? -2.572 -2.322 1.851 1.00 98.25 292 THR A CA 1
ATOM 2175 C C . THR A 1 292 ? -3.607 -2.658 0.786 1.00 98.25 292 THR A C 1
ATOM 2177 O O . THR A 1 292 ? -3.385 -2.435 -0.406 1.00 98.25 292 THR A O 1
ATOM 2180 N N . VAL A 1 293 ? -4.750 -3.188 1.208 1.00 98.12 293 VAL A N 1
ATOM 2181 C CA . VAL A 1 293 ? -5.879 -3.491 0.324 1.00 98.12 293 VAL A CA 1
ATOM 2182 C C . VAL A 1 293 ? -7.052 -2.605 0.711 1.00 98.12 293 VAL A C 1
ATOM 2184 O O . VAL A 1 293 ? -7.394 -2.514 1.887 1.00 98.12 293 VAL A O 1
ATOM 2187 N N . ALA A 1 294 ? -7.653 -1.942 -0.277 1.00 98.25 294 ALA A N 1
ATOM 2188 C CA . ALA A 1 294 ? -8.824 -1.104 -0.072 1.00 98.25 294 ALA A CA 1
ATOM 2189 C C . ALA A 1 294 ? -10.116 -1.866 -0.384 1.00 98.25 294 ALA A C 1
ATOM 2191 O O . ALA A 1 294 ? -10.251 -2.520 -1.424 1.00 98.25 294 ALA A O 1
AT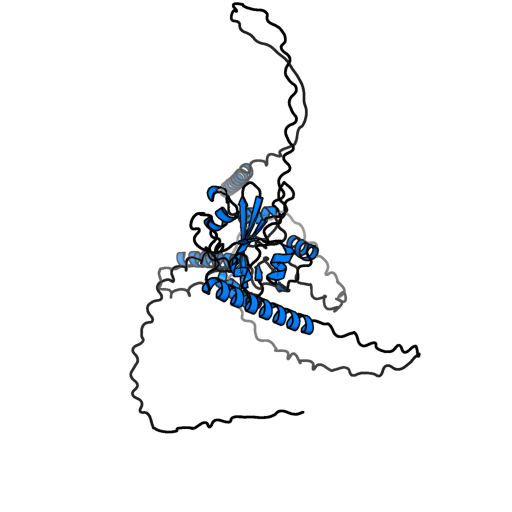OM 2192 N N . TRP A 1 295 ? -11.084 -1.709 0.504 1.00 98.56 295 TRP A N 1
ATOM 2193 C CA . TRP A 1 295 ? -12.407 -2.306 0.466 1.00 98.56 295 TRP A CA 1
ATOM 2194 C C . TRP A 1 295 ? -13.468 -1.224 0.633 1.00 98.56 295 TRP A C 1
ATOM 2196 O O . TRP A 1 295 ? -13.206 -0.117 1.112 1.00 98.56 295 TRP A O 1
ATOM 2206 N N . GLU A 1 296 ? -14.680 -1.567 0.239 1.00 98.12 296 GLU A N 1
ATOM 2207 C CA . GLU A 1 296 ? -15.865 -0.743 0.381 1.00 98.12 296 GLU A CA 1
ATOM 2208 C C . GLU A 1 296 ? -16.985 -1.583 0.977 1.00 98.12 296 GLU A C 1
ATOM 2210 O O . GLU A 1 296 ? -17.235 -2.707 0.526 1.00 98.12 296 GLU A O 1
ATOM 2215 N N . VAL A 1 297 ? -17.631 -1.032 2.002 1.00 98.25 297 VAL A N 1
ATOM 2216 C CA . VAL A 1 297 ? -18.724 -1.672 2.730 1.00 98.25 297 VAL A CA 1
ATOM 2217 C C . VAL A 1 297 ? -19.756 -0.605 3.055 1.00 98.25 297 VAL A C 1
ATOM 2219 O O . VAL A 1 297 ? -19.469 0.301 3.830 1.00 98.25 297 VAL A O 1
ATOM 2222 N N . GLU A 1 298 ? -20.937 -0.691 2.438 1.00 96.44 298 GLU A N 1
ATOM 2223 C CA . GLU A 1 298 ? -22.041 0.262 2.665 1.00 96.44 298 GLU A CA 1
ATOM 2224 C C . GLU A 1 298 ? -21.611 1.737 2.494 1.00 96.44 298 GLU A C 1
ATOM 2226 O O . GLU A 1 298 ? -21.934 2.592 3.310 1.00 96.44 298 GLU A O 1
ATOM 2231 N N . GLY A 1 299 ? -20.815 2.032 1.458 1.00 95.62 299 GLY A N 1
ATOM 2232 C CA . GLY A 1 299 ? -20.289 3.379 1.186 1.00 95.62 299 GLY A CA 1
ATOM 2233 C C . GLY A 1 299 ? -19.085 3.789 2.044 1.00 95.62 299 GLY A C 1
ATOM 2234 O O . GLY A 1 299 ? -18.403 4.759 1.716 1.00 95.62 299 GLY A O 1
ATOM 2235 N N . ARG A 1 300 ? -18.750 3.024 3.089 1.00 97.56 300 ARG A N 1
ATOM 2236 C CA . ARG A 1 300 ? -17.589 3.282 3.944 1.00 97.56 300 ARG A CA 1
ATOM 2237 C C . ARG A 1 300 ? -16.327 2.630 3.391 1.00 97.56 300 ARG A C 1
ATOM 2239 O O . ARG A 1 300 ? -16.333 1.470 2.968 1.00 97.56 300 ARG A O 1
ATOM 2246 N N . ARG A 1 301 ? -15.213 3.364 3.446 1.00 97.75 301 ARG A N 1
ATOM 2247 C CA . ARG A 1 301 ? -13.888 2.870 3.047 1.00 97.75 301 ARG A CA 1
ATOM 2248 C C . ARG A 1 301 ? -13.227 2.113 4.190 1.00 97.75 301 ARG A C 1
ATOM 2250 O O . ARG A 1 301 ? -13.079 2.650 5.289 1.00 97.75 301 ARG A O 1
ATOM 2257 N N . ILE A 1 302 ? -12.782 0.896 3.897 1.00 98.56 302 ILE A N 1
ATOM 2258 C CA . ILE A 1 302 ? -11.997 0.071 4.815 1.00 98.56 302 ILE A CA 1
ATOM 2259 C C . ILE A 1 302 ? -10.654 -0.225 4.152 1.00 98.56 302 ILE A C 1
ATOM 2261 O O . ILE A 1 302 ? -10.599 -0.657 3.003 1.00 98.56 302 ILE A O 1
ATOM 2265 N N . LEU A 1 303 ? -9.562 -0.003 4.864 1.00 98.56 303 LEU A N 1
ATOM 2266 C CA . LEU A 1 303 ? -8.212 -0.348 4.449 1.00 98.56 303 LEU A CA 1
ATOM 2267 C C . LEU A 1 303 ? -7.724 -1.487 5.339 1.00 98.56 303 LEU A C 1
ATOM 2269 O O . LEU A 1 303 ? -7.921 -1.455 6.549 1.00 98.56 303 LEU A O 1
ATOM 2273 N N . THR A 1 304 ? -7.078 -2.489 4.757 1.00 98.69 304 THR A N 1
ATOM 2274 C CA . THR A 1 304 ? -6.479 -3.601 5.509 1.00 98.69 304 THR A CA 1
ATOM 2275 C C . THR A 1 304 ? -4.989 -3.681 5.227 1.00 98.69 304 THR A C 1
ATOM 2277 O O . THR A 1 304 ? -4.613 -3.659 4.053 1.00 98.69 304 THR A O 1
ATOM 2280 N N . ILE A 1 305 ? -4.164 -3.842 6.260 1.00 98.69 305 ILE A N 1
ATOM 2281 C CA . ILE A 1 305 ? -2.719 -4.066 6.143 1.00 98.69 305 ILE A CA 1
ATOM 2282 C C . ILE A 1 305 ? -2.389 -5.506 6.536 1.00 98.69 305 ILE A C 1
ATOM 2284 O O . ILE A 1 305 ? -2.692 -5.926 7.651 1.00 98.69 305 ILE A O 1
ATOM 2288 N N . VAL A 1 306 ? -1.733 -6.240 5.636 1.00 98.44 306 VAL A N 1
ATOM 2289 C CA . VAL A 1 306 ? -1.253 -7.615 5.871 1.00 98.44 306 VAL A CA 1
ATOM 2290 C C . VAL A 1 306 ? 0.218 -7.763 5.456 1.00 98.44 306 VAL A C 1
ATOM 2292 O O . VAL A 1 306 ? 0.649 -7.085 4.518 1.00 98.44 306 VAL A O 1
ATOM 2295 N N . PRO A 1 307 ? 1.018 -8.638 6.092 1.00 97.75 307 PRO A N 1
ATOM 2296 C CA . PRO A 1 307 ? 2.398 -8.885 5.673 1.00 97.75 307 PRO A CA 1
ATOM 2297 C C . PRO A 1 307 ? 2.477 -9.447 4.248 1.00 97.75 307 PRO A C 1
ATOM 2299 O O . PRO A 1 307 ? 1.715 -10.335 3.885 1.00 97.75 307 PRO A O 1
ATOM 2302 N N . HIS A 1 308 ? 3.426 -8.998 3.427 1.00 95.50 308 HIS A N 1
ATOM 2303 C CA . HIS A 1 308 ? 3.743 -9.685 2.172 1.00 95.50 308 HIS A CA 1
ATOM 2304 C C . HIS A 1 308 ? 4.458 -11.023 2.475 1.00 95.50 308 HIS A C 1
ATOM 2306 O O . HIS A 1 308 ? 5.372 -11.020 3.302 1.00 95.50 308 HIS A O 1
ATOM 2312 N N . PRO A 1 309 ? 4.122 -12.148 1.803 1.00 95.31 309 PRO A N 1
ATOM 2313 C CA . PRO A 1 309 ? 3.222 -12.285 0.650 1.00 95.31 309 PRO A CA 1
ATOM 2314 C C . PRO A 1 309 ? 1.772 -12.661 1.002 1.00 95.31 309 PRO A C 1
ATOM 2316 O O . PRO A 1 309 ? 1.026 -13.053 0.106 1.00 95.31 309 PRO A O 1
ATOM 2319 N N . ALA A 1 310 ? 1.366 -12.589 2.271 1.00 96.56 310 ALA A N 1
ATOM 2320 C CA . ALA A 1 310 ? 0.034 -12.982 2.714 1.00 96.56 310 ALA A CA 1
ATOM 2321 C C . ALA A 1 310 ? -1.084 -12.162 2.043 1.00 96.56 310 ALA A C 1
ATOM 2323 O O . ALA A 1 310 ? -0.871 -11.093 1.462 1.00 96.56 310 ALA A O 1
ATOM 2324 N N . ARG A 1 311 ? -2.298 -12.707 2.097 1.00 97.31 311 ARG A N 1
ATOM 2325 C CA . ARG A 1 311 ? -3.517 -12.115 1.541 1.00 97.31 311 ARG A CA 1
ATOM 2326 C C . ARG A 1 311 ? -4.539 -11.923 2.645 1.00 97.31 311 ARG A C 1
ATOM 2328 O O . ARG A 1 311 ? -4.486 -12.607 3.652 1.00 97.31 311 ARG A O 1
ATOM 2335 N N . VAL A 1 312 ? -5.482 -11.019 2.438 1.00 98.31 312 VAL A N 1
ATOM 2336 C CA . VAL A 1 312 ? -6.571 -10.805 3.394 1.00 98.31 312 VAL A CA 1
ATOM 2337 C C . VAL A 1 312 ? -7.534 -11.993 3.352 1.00 98.31 312 VAL A C 1
ATOM 2339 O O . VAL A 1 312 ? -7.980 -12.386 2.270 1.00 98.31 312 VAL A O 1
ATOM 2342 N N . ASP A 1 313 ? -7.859 -12.546 4.515 1.00 98.31 313 ASP A N 1
ATOM 2343 C CA . ASP A 1 313 ? -8.961 -13.482 4.697 1.00 98.31 313 ASP A CA 1
ATOM 2344 C C . ASP A 1 313 ? -10.280 -12.697 4.777 1.00 98.31 313 ASP A C 1
ATOM 2346 O O . ASP A 1 313 ? -10.537 -11.950 5.725 1.00 98.31 313 ASP A O 1
ATOM 2350 N N . VAL A 1 314 ? -11.108 -12.825 3.737 1.00 98.38 314 VAL A N 1
ATOM 2351 C CA . VAL A 1 314 ? -12.351 -12.050 3.612 1.00 98.38 314 VAL A CA 1
ATOM 2352 C C . VAL A 1 314 ? -13.387 -12.484 4.652 1.00 98.38 314 VAL A C 1
ATOM 2354 O O . VAL A 1 314 ? -14.184 -11.656 5.087 1.00 98.38 314 VAL A O 1
ATOM 2357 N N . ASP A 1 315 ? -13.359 -13.738 5.107 1.00 98.50 315 ASP A N 1
ATOM 2358 C CA . ASP A 1 315 ? -14.275 -14.228 6.136 1.00 98.50 315 ASP A CA 1
ATOM 2359 C C . ASP A 1 315 ? -13.914 -13.645 7.508 1.00 98.50 315 ASP A C 1
ATOM 2361 O O . ASP A 1 315 ? -14.796 -13.256 8.277 1.00 98.50 315 ASP A O 1
ATOM 2365 N N . VAL A 1 316 ? -12.616 -13.531 7.812 1.00 98.56 316 VAL A N 1
ATOM 2366 C CA . VAL A 1 316 ? -12.130 -12.844 9.022 1.00 98.56 316 VAL A CA 1
ATOM 2367 C C . VAL A 1 316 ? -12.466 -11.356 8.964 1.00 98.56 316 VAL A C 1
ATOM 2369 O O . VAL A 1 316 ? -13.002 -10.816 9.932 1.00 98.56 316 VAL A O 1
ATOM 2372 N N . LEU A 1 317 ? -12.235 -10.704 7.819 1.00 98.62 317 LEU A N 1
ATOM 2373 C CA . LEU A 1 317 ? -12.607 -9.305 7.598 1.00 98.62 317 LEU A CA 1
ATOM 2374 C C . LEU A 1 317 ? -14.116 -9.080 7.796 1.00 98.62 317 LEU A C 1
ATOM 2376 O O . LEU A 1 317 ? -14.518 -8.127 8.460 1.00 98.62 317 LEU A O 1
ATOM 2380 N N . ALA A 1 318 ? -14.952 -9.976 7.267 1.00 98.44 318 ALA A N 1
ATOM 2381 C CA . ALA A 1 318 ? -16.403 -9.940 7.423 1.00 98.44 318 ALA A CA 1
ATOM 2382 C C . ALA A 1 318 ? -16.841 -10.026 8.885 1.00 98.44 318 ALA A C 1
ATOM 2384 O O . ALA A 1 318 ? -17.662 -9.221 9.333 1.00 98.44 318 ALA A O 1
ATOM 2385 N N . ARG A 1 319 ? -16.244 -10.947 9.649 1.00 98.50 319 ARG A N 1
ATOM 2386 C CA . ARG A 1 319 ? -16.490 -11.067 11.091 1.00 98.50 319 ARG A CA 1
ATOM 2387 C C . ARG A 1 319 ? -16.043 -9.821 11.850 1.00 98.50 319 ARG A C 1
ATOM 2389 O O . ARG A 1 319 ? -16.814 -9.316 12.658 1.00 98.50 319 ARG A O 1
ATOM 2396 N N . ALA A 1 320 ? -14.854 -9.296 11.553 1.00 98.06 320 ALA A N 1
ATOM 2397 C CA . ALA A 1 320 ? -14.323 -8.094 12.196 1.00 98.06 320 ALA A CA 1
ATOM 2398 C C . ALA A 1 320 ? -15.207 -6.859 11.950 1.00 98.06 320 ALA A C 1
ATOM 2400 O O . ALA A 1 320 ? -15.398 -6.042 12.846 1.00 98.06 320 ALA A O 1
ATOM 2401 N N . LEU A 1 321 ? -15.786 -6.743 10.751 1.00 98.06 321 LEU A N 1
ATOM 2402 C CA . LEU A 1 321 ? -16.700 -5.657 10.395 1.00 98.06 321 LEU A CA 1
ATOM 2403 C C . LEU A 1 321 ? -18.153 -5.910 10.818 1.00 98.06 321 LEU A C 1
ATOM 2405 O O . LEU A 1 321 ? -18.965 -4.993 10.719 1.00 98.06 321 LEU A O 1
ATOM 2409 N N . GLN A 1 322 ? -18.491 -7.125 11.263 1.00 97.94 322 GLN A N 1
ATOM 2410 C CA . GLN A 1 322 ? -19.864 -7.575 11.526 1.00 97.94 322 GLN A CA 1
ATOM 2411 C C . GLN A 1 322 ? -20.787 -7.392 10.309 1.00 97.94 322 GLN A C 1
ATOM 2413 O O . GLN A 1 322 ? -21.949 -6.996 10.423 1.00 97.94 322 GLN A O 1
ATOM 2418 N N . LYS A 1 323 ? -20.258 -7.666 9.112 1.00 98.44 323 LYS A N 1
ATOM 2419 C CA . LYS A 1 323 ? -20.975 -7.537 7.838 1.00 98.44 323 LYS A CA 1
ATOM 2420 C C . LYS A 1 323 ? -20.907 -8.845 7.064 1.00 98.44 323 LYS A C 1
ATOM 2422 O O . LYS A 1 323 ? -19.923 -9.572 7.175 1.00 98.44 323 LYS A O 1
ATOM 2427 N N . PRO A 1 324 ? -21.927 -9.177 6.258 1.00 98.31 324 PRO A N 1
ATOM 2428 C CA . PRO A 1 324 ? -21.866 -10.378 5.443 1.00 98.31 324 PRO A CA 1
ATOM 2429 C C . PRO A 1 324 ? -20.805 -10.213 4.346 1.00 98.31 324 PRO A C 1
ATOM 2431 O O . PRO A 1 324 ? -20.676 -9.137 3.765 1.00 98.31 324 PRO A O 1
ATOM 2434 N N . VAL A 1 325 ? -20.107 -11.298 3.995 1.00 98.44 325 VAL A N 1
ATOM 2435 C CA . VAL A 1 325 ? -19.043 -11.312 2.967 1.00 98.44 325 VAL A CA 1
ATOM 2436 C C . VAL A 1 325 ? -19.492 -10.657 1.654 1.00 98.44 325 VAL A C 1
ATOM 2438 O O . VAL A 1 325 ? -18.755 -9.880 1.061 1.00 98.44 325 VAL A O 1
ATOM 2441 N N . ARG A 1 326 ? -20.745 -10.889 1.234 1.00 98.19 326 ARG A N 1
ATOM 2442 C CA . ARG A 1 326 ? -21.330 -10.301 0.012 1.00 98.19 326 ARG A CA 1
ATOM 2443 C C . ARG A 1 326 ? -21.424 -8.769 0.012 1.00 98.19 326 ARG A C 1
ATOM 2445 O O . ARG A 1 326 ? -21.542 -8.183 -1.056 1.00 98.19 326 ARG A O 1
ATOM 2452 N N . ALA A 1 327 ? -21.426 -8.134 1.185 1.00 98.25 327 ALA A N 1
ATOM 2453 C CA . ALA A 1 327 ? -21.450 -6.677 1.317 1.00 98.25 327 ALA A CA 1
ATOM 2454 C C . ALA A 1 327 ? -20.047 -6.059 1.235 1.00 98.25 327 ALA A C 1
ATOM 2456 O O . ALA A 1 327 ? -19.924 -4.841 1.139 1.00 98.25 327 ALA A O 1
ATOM 2457 N N . ILE A 1 328 ? -18.998 -6.885 1.274 1.00 98.38 328 ILE A N 1
ATOM 2458 C CA . ILE A 1 328 ? -17.611 -6.439 1.249 1.00 98.38 328 ILE A CA 1
ATOM 2459 C C . ILE A 1 328 ? -17.095 -6.528 -0.175 1.00 98.38 328 ILE A C 1
ATOM 2461 O O . ILE A 1 328 ? -16.930 -7.609 -0.741 1.00 98.38 328 ILE A O 1
ATOM 2465 N N . ARG A 1 329 ? -16.808 -5.366 -0.759 1.00 98.44 329 ARG A N 1
ATOM 2466 C CA . ARG A 1 329 ? -16.278 -5.270 -2.114 1.00 98.44 329 ARG A CA 1
ATOM 2467 C C . ARG A 1 329 ? -14.841 -4.787 -2.076 1.00 98.44 329 ARG A C 1
ATOM 2469 O O . ARG A 1 329 ? -14.565 -3.690 -1.602 1.00 98.44 329 ARG A O 1
ATOM 2476 N N . GLN A 1 330 ? -13.923 -5.565 -2.640 1.00 98.38 330 GLN A N 1
ATOM 2477 C CA . GLN A 1 330 ? -12.576 -5.065 -2.900 1.00 98.38 330 GLN A CA 1
ATOM 2478 C C . GLN A 1 330 ? -12.643 -3.961 -3.963 1.00 98.38 330 GLN A C 1
ATOM 2480 O O . GLN A 1 330 ? -13.205 -4.169 -5.044 1.00 98.38 330 GLN A O 1
ATOM 2485 N N . ARG A 1 331 ? -12.071 -2.789 -3.675 1.00 97.94 331 ARG A N 1
ATOM 2486 C CA . ARG A 1 331 ? -12.060 -1.669 -4.623 1.00 97.94 331 ARG A CA 1
ATOM 2487 C C . ARG A 1 331 ? -11.111 -1.955 -5.776 1.00 97.94 331 ARG A C 1
ATOM 2489 O O . ARG A 1 331 ? -10.023 -2.507 -5.594 1.00 97.94 331 ARG A O 1
ATOM 2496 N N . LYS A 1 332 ? -11.497 -1.547 -6.985 1.00 97.06 332 LYS A N 1
ATOM 2497 C CA . LYS A 1 332 ? -10.618 -1.687 -8.151 1.00 97.06 332 LYS A CA 1
ATOM 2498 C C . LYS A 1 332 ? -9.542 -0.608 -8.112 1.00 97.06 332 LYS A C 1
ATOM 2500 O O . LYS A 1 332 ? -9.827 0.551 -7.838 1.00 97.06 332 LYS A O 1
ATOM 2505 N N . LEU A 1 333 ? -8.321 -0.956 -8.515 1.00 93.69 333 LEU A N 1
ATOM 2506 C CA . LEU A 1 333 ? -7.194 -0.012 -8.537 1.00 93.69 333 LEU A CA 1
ATOM 2507 C C . LEU A 1 333 ? -7.473 1.263 -9.355 1.00 93.69 333 LEU A C 1
ATOM 2509 O O . LEU A 1 333 ? -7.020 2.334 -8.977 1.00 93.69 333 LEU A O 1
ATOM 2513 N N . LYS A 1 334 ? -8.249 1.164 -10.444 1.00 96.19 334 LYS A N 1
ATOM 2514 C CA . LYS A 1 334 ? -8.652 2.330 -11.254 1.00 96.19 334 LYS A CA 1
ATOM 2515 C C . LYS A 1 334 ? -9.647 3.252 -10.543 1.00 96.19 334 LYS A C 1
ATOM 2517 O O . LYS A 1 334 ? -9.669 4.445 -10.814 1.00 96.19 334 LYS A O 1
ATOM 2522 N N . GLU A 1 335 ? -10.498 2.696 -9.682 1.00 96.75 335 GLU A N 1
ATOM 2523 C CA . GLU A 1 335 ? -11.443 3.485 -8.883 1.00 96.75 335 GLU A CA 1
ATOM 2524 C C . GLU A 1 335 ? -10.690 4.248 -7.792 1.00 96.75 335 GLU A C 1
ATOM 2526 O O . GLU A 1 335 ? -10.975 5.420 -7.575 1.00 96.75 335 GLU A O 1
ATOM 2531 N N . ILE A 1 336 ? -9.684 3.607 -7.184 1.00 96.94 336 ILE A N 1
ATOM 2532 C CA . ILE A 1 336 ? -8.775 4.246 -6.225 1.00 96.94 336 ILE A CA 1
ATOM 2533 C C . ILE A 1 336 ? -8.002 5.379 -6.915 1.00 96.94 336 ILE A C 1
ATOM 2535 O O . ILE A 1 336 ? -8.093 6.508 -6.461 1.00 96.94 336 ILE A O 1
ATOM 2539 N N . GLU A 1 337 ? -7.338 5.119 -8.051 1.00 96.75 337 GLU A N 1
ATOM 2540 C CA . GLU A 1 337 ? -6.609 6.150 -8.818 1.00 96.75 337 GLU A CA 1
ATOM 2541 C C . GLU A 1 337 ? -7.490 7.357 -9.157 1.00 96.75 337 GLU A C 1
ATOM 2543 O O . GLU A 1 337 ? -7.078 8.497 -8.961 1.00 96.75 337 GLU A O 1
ATOM 2548 N N . LYS A 1 338 ? -8.711 7.121 -9.656 1.00 97.50 338 LYS A N 1
ATOM 2549 C CA . LYS A 1 338 ? -9.628 8.203 -10.036 1.00 97.50 338 LYS A CA 1
ATOM 2550 C C . LYS A 1 338 ? -10.021 9.076 -8.843 1.00 97.50 338 LYS A C 1
ATOM 2552 O O . LYS A 1 338 ? -10.221 10.273 -9.013 1.00 97.50 338 LYS A O 1
ATOM 2557 N N . GLU A 1 339 ? -10.200 8.468 -7.678 1.00 96.12 339 GLU A N 1
ATOM 2558 C CA . GLU A 1 339 ? -10.671 9.158 -6.481 1.00 96.12 339 GLU A CA 1
ATOM 2559 C C . GLU A 1 339 ? -9.546 9.874 -5.735 1.00 96.12 339 GLU A C 1
ATOM 2561 O O . GLU A 1 339 ? -9.724 11.011 -5.313 1.00 96.12 339 GLU A O 1
ATOM 2566 N N . THR A 1 340 ? -8.405 9.213 -5.557 1.00 96.88 340 THR A N 1
ATOM 2567 C CA . THR A 1 340 ? -7.318 9.709 -4.707 1.00 96.88 340 THR A CA 1
ATOM 2568 C C . THR A 1 340 ? -6.185 10.357 -5.493 1.00 96.88 340 THR A C 1
ATOM 2570 O O . THR A 1 340 ? -5.297 10.952 -4.898 1.00 96.88 340 THR A O 1
ATOM 2573 N N . GLY A 1 341 ? -6.156 10.192 -6.819 1.00 97.00 341 GLY A N 1
ATOM 2574 C CA . GLY A 1 341 ? -5.018 10.583 -7.652 1.00 97.00 341 GLY A CA 1
ATOM 2575 C C . GLY A 1 341 ? -3.804 9.657 -7.517 1.00 97.00 341 GLY A C 1
ATOM 2576 O O . GLY A 1 341 ? -2.760 9.921 -8.117 1.00 97.00 341 GLY A O 1
ATOM 2577 N N . PHE A 1 342 ? -3.905 8.562 -6.754 1.00 97.12 342 PHE A N 1
ATOM 2578 C CA . PHE A 1 342 ? -2.778 7.650 -6.562 1.00 97.12 342 PHE A CA 1
ATOM 2579 C C . PHE A 1 342 ? -2.455 6.885 -7.848 1.00 97.12 342 PHE A C 1
ATOM 2581 O O . PHE A 1 342 ? -3.367 6.473 -8.566 1.00 97.12 342 PHE A O 1
ATOM 2588 N N . PRO A 1 343 ? -1.171 6.612 -8.141 1.00 95.88 343 PRO A N 1
ATOM 2589 C CA . PRO A 1 343 ? -0.812 5.806 -9.299 1.00 95.88 343 PRO A CA 1
ATOM 2590 C C . PRO A 1 343 ? -1.475 4.418 -9.268 1.00 95.88 343 PRO A C 1
ATOM 2592 O O . PRO A 1 343 ? -1.573 3.782 -8.221 1.00 95.88 343 PRO A O 1
ATOM 2595 N N . VAL A 1 344 ? -1.858 3.876 -10.430 1.00 93.75 344 VAL A N 1
ATOM 2596 C CA . VAL A 1 344 ? -2.317 2.472 -10.513 1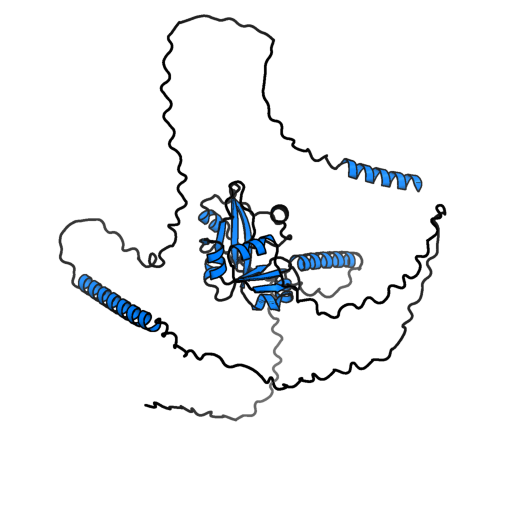.00 93.75 344 VAL A CA 1
ATOM 2597 C C . VAL A 1 344 ? -1.292 1.524 -9.881 1.00 93.75 344 VAL A C 1
ATOM 2599 O O . VAL A 1 344 ? -0.094 1.661 -10.136 1.00 93.75 344 VAL A O 1
ATOM 2602 N N . PHE A 1 345 ? -1.787 0.515 -9.153 1.00 93.19 345 PHE A N 1
ATOM 2603 C CA . PHE A 1 345 ? -1.019 -0.469 -8.368 1.00 93.19 345 PHE A CA 1
ATOM 2604 C C . PHE A 1 345 ? -0.428 0.060 -7.059 1.00 93.19 345 PHE A C 1
ATOM 2606 O O . PHE A 1 345 ? 0.254 -0.688 -6.367 1.00 93.19 345 PHE A O 1
ATOM 2613 N N . VAL A 1 346 ? -0.727 1.305 -6.694 1.00 95.62 346 VAL A N 1
ATOM 2614 C CA . VAL A 1 346 ? -0.282 1.927 -5.450 1.00 95.62 346 VAL A CA 1
ATOM 2615 C C . VAL A 1 346 ? -1.502 2.210 -4.579 1.00 95.62 346 VAL A C 1
ATOM 2617 O O . VAL A 1 346 ? -2.483 2.795 -5.028 1.00 95.62 346 VAL A O 1
ATOM 2620 N N . CYS A 1 347 ? -1.452 1.767 -3.327 1.00 97.44 347 CYS A N 1
ATOM 2621 C CA . CYS A 1 347 ? -2.498 2.012 -2.339 1.00 97.44 347 CYS A CA 1
ATOM 2622 C C . CYS A 1 347 ? -1.829 2.262 -0.982 1.00 97.44 347 CYS A C 1
ATOM 2624 O O . CYS A 1 347 ? -1.761 1.352 -0.166 1.00 97.44 347 CYS A O 1
ATOM 2626 N N . PRO A 1 348 ? -1.267 3.451 -0.717 1.00 97.25 348 PRO A N 1
ATOM 2627 C CA . PRO A 1 348 ? -0.710 3.757 0.595 1.00 97.25 348 PRO A CA 1
ATOM 2628 C C . PRO A 1 348 ? -1.798 3.636 1.675 1.00 97.25 348 PRO A C 1
ATOM 2630 O O . PRO A 1 348 ? -2.982 3.809 1.378 1.00 97.25 348 PRO A O 1
ATOM 2633 N N . PRO A 1 349 ? -1.435 3.371 2.940 1.00 97.62 349 PRO A N 1
ATOM 2634 C CA . PRO A 1 349 ? -2.391 3.381 4.051 1.00 97.62 349 PRO A CA 1
ATOM 2635 C C . PRO A 1 349 ? -2.764 4.806 4.507 1.00 97.62 349 PRO A C 1
ATOM 2637 O O . PRO A 1 349 ? -3.520 4.968 5.458 1.00 97.62 349 PRO A O 1
ATOM 2640 N N . PHE A 1 350 ? -2.219 5.835 3.851 1.00 97.88 350 PHE A N 1
ATOM 2641 C CA . PHE A 1 350 ? -2.333 7.246 4.218 1.00 97.88 350 PHE A CA 1
ATOM 2642 C C . PHE A 1 350 ? -2.941 8.062 3.074 1.00 97.88 350 PHE A C 1
ATOM 2644 O O . PHE A 1 350 ? -2.841 7.669 1.912 1.00 97.88 350 PHE A O 1
ATOM 2651 N N . GLY A 1 351 ? -3.512 9.222 3.401 1.00 96.81 351 GLY A N 1
ATOM 2652 C CA . GLY A 1 351 ? -3.944 10.213 2.407 1.00 96.81 351 GLY A CA 1
ATOM 2653 C C . GLY A 1 351 ? -5.227 9.866 1.644 1.00 96.81 351 GLY A C 1
ATOM 2654 O O . GLY A 1 351 ? -5.545 10.536 0.669 1.00 96.81 351 GLY A O 1
ATOM 2655 N N . HIS A 1 352 ? -5.966 8.830 2.051 1.00 97.81 352 HIS A N 1
ATOM 2656 C CA . HIS A 1 352 ? -7.290 8.565 1.478 1.00 97.81 352 HIS A CA 1
ATOM 2657 C C . HIS A 1 352 ? -8.291 9.626 1.956 1.00 97.81 352 HIS A C 1
ATOM 2659 O O . HIS A 1 352 ? -8.250 9.995 3.134 1.00 97.81 352 HIS A O 1
ATOM 2665 N N . PRO A 1 353 ? -9.195 10.098 1.082 1.00 97.00 353 PRO A N 1
ATOM 2666 C CA . PRO A 1 353 ? -10.196 11.084 1.454 1.00 97.00 353 PRO A CA 1
ATOM 2667 C C . PRO A 1 353 ? -11.228 10.496 2.421 1.00 97.00 353 PRO A C 1
ATOM 2669 O O . PRO A 1 353 ? -11.462 9.280 2.467 1.00 97.00 353 PRO A O 1
ATOM 2672 N N . GLU A 1 354 ? -11.881 11.386 3.159 1.00 97.00 354 GLU A N 1
ATOM 2673 C CA . GLU A 1 354 ? -13.041 11.067 3.989 1.00 97.00 354 GLU A CA 1
ATOM 2674 C C . GLU A 1 354 ? -14.233 10.629 3.121 1.00 97.00 354 GLU A C 1
ATOM 2676 O O . GLU A 1 354 ? -14.301 10.931 1.921 1.00 97.00 354 GLU A O 1
ATOM 2681 N N . ASP A 1 355 ? -15.133 9.826 3.688 1.00 96.12 355 ASP A N 1
ATOM 2682 C CA . ASP A 1 355 ? -16.372 9.418 3.018 1.00 96.12 355 ASP A CA 1
ATOM 2683 C C . ASP A 1 355 ? -17.368 10.586 2.876 1.00 96.12 355 ASP A C 1
ATOM 2685 O O . ASP A 1 355 ? -17.071 11.730 3.225 1.00 96.12 355 ASP A O 1
ATOM 2689 N N . ALA A 1 356 ? -18.545 10.318 2.305 1.00 95.75 356 ALA A N 1
ATOM 2690 C CA . ALA A 1 356 ? -19.567 11.345 2.101 1.00 95.75 356 ALA A CA 1
ATOM 2691 C C . ALA A 1 356 ? -20.060 11.964 3.423 1.00 95.75 356 ALA A C 1
ATOM 2693 O O . ALA A 1 356 ? -20.532 13.098 3.432 1.00 95.75 356 ALA A O 1
ATOM 2694 N N . GLU A 1 357 ? -19.919 11.241 4.536 1.00 97.00 357 GLU A N 1
ATOM 2695 C CA . GLU A 1 357 ? -20.262 11.695 5.881 1.00 97.00 357 GLU A CA 1
ATOM 2696 C C . GLU A 1 357 ? -19.079 12.357 6.614 1.00 97.00 357 GLU A C 1
ATOM 2698 O O . GLU A 1 357 ? -19.179 12.633 7.810 1.00 97.00 357 GLU A O 1
ATOM 2703 N N . GLY A 1 358 ? -17.954 12.606 5.933 1.00 97.12 358 GLY A N 1
ATOM 2704 C CA . GLY A 1 358 ? -16.767 13.231 6.525 1.00 97.12 358 GLY A CA 1
ATOM 2705 C C . GLY A 1 358 ? -16.003 12.314 7.485 1.00 97.12 358 GLY A C 1
ATOM 2706 O O . GLY A 1 358 ? -15.257 12.781 8.345 1.00 97.12 358 GLY A O 1
ATOM 2707 N N . ARG A 1 359 ? -16.193 10.993 7.400 1.00 97.00 359 ARG A N 1
ATOM 2708 C CA . ARG A 1 359 ? -15.496 10.036 8.265 1.00 97.00 359 ARG A CA 1
ATOM 2709 C C . ARG A 1 359 ? -14.208 9.562 7.596 1.00 97.00 359 ARG A C 1
ATOM 2711 O O . ARG A 1 359 ? -14.213 9.228 6.406 1.00 97.00 359 ARG A O 1
ATOM 2718 N N . PRO A 1 360 ? -13.104 9.446 8.352 1.00 96.75 360 PRO A N 1
ATOM 2719 C CA . PRO A 1 360 ? -11.881 8.867 7.825 1.00 96.75 360 PRO A CA 1
ATOM 2720 C C . PRO A 1 360 ? -12.071 7.370 7.516 1.00 96.75 360 PRO A C 1
ATOM 2722 O O . PRO A 1 360 ? -12.926 6.703 8.119 1.00 96.75 360 PRO A O 1
ATOM 2725 N N . PRO A 1 361 ? -11.260 6.813 6.599 1.00 97.88 361 PRO A N 1
ATOM 2726 C CA . PRO A 1 361 ? -11.270 5.383 6.317 1.00 97.88 361 PRO A CA 1
ATOM 2727 C C . PRO A 1 361 ? -10.944 4.577 7.579 1.00 97.88 361 PRO A C 1
ATOM 2729 O O . PRO A 1 361 ? -10.082 4.954 8.373 1.00 97.88 361 PRO A O 1
ATOM 2732 N N . VAL A 1 362 ? -11.602 3.431 7.746 1.00 98.31 362 VAL A N 1
ATOM 2733 C CA . VAL A 1 362 ? -11.265 2.495 8.827 1.00 98.31 362 VAL A CA 1
ATOM 2734 C C . VAL A 1 362 ? -10.021 1.725 8.418 1.00 98.31 362 VAL A C 1
ATOM 2736 O O . VAL A 1 362 ? -10.030 1.078 7.374 1.00 98.31 362 VAL A O 1
ATOM 2739 N N . LEU A 1 363 ? -8.972 1.761 9.236 1.00 98.62 363 LEU A N 1
ATOM 2740 C CA . LEU A 1 363 ? -7.764 0.976 9.005 1.00 98.62 363 LEU A CA 1
ATOM 2741 C C . LEU A 1 363 ? -7.736 -0.238 9.936 1.00 98.62 363 LEU A C 1
ATOM 2743 O O . LEU A 1 363 ? -7.765 -0.097 11.158 1.00 98.62 363 LEU A O 1
ATOM 2747 N N . LEU A 1 364 ? -7.664 -1.426 9.344 1.00 98.62 364 LEU A N 1
ATOM 2748 C CA . LEU A 1 364 ? -7.491 -2.697 10.033 1.00 98.62 364 LEU A CA 1
ATOM 2749 C C . LEU A 1 364 ? -6.094 -3.243 9.740 1.00 98.62 364 LEU A C 1
ATOM 2751 O O . LEU A 1 364 ? -5.630 -3.217 8.600 1.00 98.62 364 LEU A O 1
ATOM 2755 N N . VAL A 1 365 ? -5.414 -3.741 10.759 1.00 98.69 365 VAL A N 1
ATOM 2756 C CA . VAL A 1 365 ? -4.053 -4.273 10.658 1.00 98.69 365 VAL A CA 1
ATOM 2757 C C . VAL A 1 365 ? -4.063 -5.705 11.164 1.00 98.69 365 VAL A C 1
ATOM 2759 O O . VAL A 1 365 ? -4.639 -5.985 12.210 1.00 98.69 365 VAL A O 1
ATOM 2762 N N . ASP A 1 366 ? -3.441 -6.619 10.431 1.00 98.69 366 ASP A N 1
ATOM 2763 C CA . ASP A 1 366 ? -3.254 -7.983 10.919 1.00 98.69 366 ASP A CA 1
ATOM 2764 C C . ASP A 1 366 ? -2.380 -8.003 12.182 1.00 98.69 366 ASP A C 1
ATOM 2766 O O . ASP A 1 366 ? -1.350 -7.327 12.235 1.00 98.69 366 ASP A O 1
ATOM 2770 N N . SER A 1 367 ? -2.769 -8.774 13.200 1.00 98.12 367 SER A N 1
ATOM 2771 C CA . SER A 1 367 ? -2.060 -8.803 14.487 1.00 98.12 367 SER A CA 1
ATOM 2772 C C . SER A 1 367 ? -0.584 -9.186 14.348 1.00 98.12 367 SER A C 1
ATOM 2774 O O . SER A 1 367 ? 0.252 -8.596 15.035 1.00 98.12 367 SER A O 1
ATOM 2776 N N . ALA A 1 368 ? -0.219 -10.055 13.396 1.00 98.00 368 ALA A N 1
ATOM 2777 C CA . ALA A 1 368 ? 1.174 -10.451 13.189 1.00 98.00 368 ALA A CA 1
ATOM 2778 C C . ALA A 1 368 ? 2.060 -9.276 12.743 1.00 98.00 368 ALA A C 1
ATOM 2780 O O . ALA A 1 368 ? 3.270 -9.300 12.957 1.00 98.00 368 ALA A O 1
ATOM 2781 N N . VAL A 1 369 ? 1.483 -8.210 12.170 1.00 97.62 369 VAL A N 1
ATOM 2782 C CA . VAL A 1 369 ? 2.212 -6.971 11.842 1.00 97.62 369 VAL A CA 1
ATOM 2783 C C . VAL A 1 369 ? 2.730 -6.288 13.110 1.00 97.62 369 VAL A C 1
ATOM 2785 O O . VAL A 1 369 ? 3.802 -5.684 13.083 1.00 97.62 369 VAL A O 1
ATOM 2788 N N . THR A 1 370 ? 2.000 -6.394 14.223 1.00 96.50 370 THR A N 1
ATOM 2789 C CA . THR A 1 370 ? 2.386 -5.790 15.509 1.00 96.50 370 THR A CA 1
ATOM 2790 C C . THR A 1 370 ? 3.564 -6.489 16.174 1.00 96.50 370 THR A C 1
ATOM 2792 O O . THR A 1 370 ? 4.326 -5.861 16.905 1.00 96.50 370 THR A O 1
ATOM 2795 N N . GLU A 1 371 ? 3.768 -7.760 15.842 1.00 96.50 371 GLU A N 1
ATOM 2796 C CA . GLU A 1 371 ? 4.850 -8.598 16.358 1.00 96.50 371 GLU A CA 1
ATOM 2797 C C . GLU A 1 371 ? 6.150 -8.441 15.549 1.00 96.50 371 GLU A C 1
ATOM 2799 O O . GLU A 1 371 ? 7.215 -8.943 15.929 1.00 96.50 371 GLU A O 1
ATOM 2804 N N . LEU A 1 372 ? 6.100 -7.723 14.420 1.00 95.44 372 LEU A N 1
ATOM 2805 C CA . LEU A 1 372 ? 7.264 -7.501 13.574 1.00 95.44 372 LEU A CA 1
ATOM 2806 C C . LEU A 1 372 ? 8.278 -6.588 14.267 1.00 95.44 372 LEU A C 1
ATOM 2808 O O . LEU A 1 372 ? 8.041 -5.409 14.518 1.00 95.44 372 LEU A O 1
ATOM 2812 N N . LYS A 1 373 ? 9.489 -7.115 14.462 1.00 96.75 373 LYS A N 1
ATOM 2813 C CA . LYS A 1 373 ? 10.636 -6.342 14.975 1.00 96.75 373 LYS A CA 1
ATOM 2814 C C . LYS A 1 373 ? 11.154 -5.300 13.977 1.00 96.75 373 LYS A C 1
ATOM 2816 O O . LYS A 1 373 ? 11.856 -4.366 14.355 1.00 96.75 373 LYS A O 1
ATOM 2821 N N . LYS A 1 374 ? 10.870 -5.494 12.688 1.00 98.06 374 LYS A N 1
ATOM 2822 C CA . LYS A 1 374 ? 11.319 -4.623 11.597 1.00 98.06 374 LYS A CA 1
ATOM 2823 C C . LYS A 1 374 ? 10.255 -3.564 11.287 1.00 98.06 374 LYS A C 1
ATOM 2825 O O . LYS A 1 374 ? 9.068 -3.861 11.398 1.00 98.06 374 LYS A O 1
ATOM 2830 N N . PRO A 1 375 ? 10.649 -2.355 10.849 1.00 98.44 375 PRO A N 1
ATOM 2831 C CA . PRO A 1 375 ? 9.687 -1.344 10.426 1.00 98.44 375 PRO A CA 1
ATOM 2832 C C . PRO A 1 375 ? 8.947 -1.790 9.159 1.00 98.44 375 PRO A C 1
ATOM 2834 O O . PRO A 1 375 ? 9.417 -2.647 8.408 1.00 98.44 375 PRO A O 1
ATOM 2837 N N . LEU A 1 376 ? 7.791 -1.185 8.914 1.00 98.62 376 LEU A N 1
ATOM 2838 C CA . LEU A 1 376 ? 6.904 -1.515 7.808 1.00 98.62 376 LEU A CA 1
ATOM 2839 C C . LEU A 1 376 ? 7.297 -0.736 6.559 1.00 98.62 376 LEU A C 1
ATOM 2841 O O . LEU A 1 376 ? 7.549 0.469 6.624 1.00 98.62 376 LEU A O 1
ATOM 2845 N N . LEU A 1 377 ? 7.335 -1.431 5.428 1.00 98.44 377 LEU A N 1
ATOM 2846 C CA . LEU A 1 377 ? 7.644 -0.863 4.124 1.00 98.44 377 LEU A CA 1
ATOM 2847 C C . LEU A 1 377 ? 6.365 -0.736 3.297 1.00 98.44 377 LEU A C 1
ATOM 2849 O O . LEU A 1 377 ? 5.725 -1.741 2.981 1.00 98.44 377 LEU A O 1
ATOM 2853 N N . PHE A 1 378 ? 6.033 0.496 2.913 1.00 98.19 378 PHE A N 1
ATOM 2854 C CA . PHE A 1 378 ? 4.905 0.818 2.042 1.00 98.19 378 PHE A CA 1
ATOM 2855 C C . PHE A 1 378 ? 5.401 1.325 0.688 1.00 98.19 378 PHE A C 1
ATOM 2857 O O . PHE A 1 378 ? 6.240 2.226 0.622 1.00 98.19 378 PHE A O 1
ATOM 2864 N N . ASP A 1 379 ? 4.853 0.775 -0.393 1.00 97.19 379 ASP A N 1
ATOM 2865 C CA . ASP A 1 379 ? 5.053 1.290 -1.748 1.00 97.19 379 ASP A CA 1
ATOM 2866 C C . ASP A 1 379 ? 4.092 2.466 -2.002 1.00 97.19 379 ASP A C 1
ATOM 2868 O O . ASP A 1 379 ? 2.873 2.314 -1.911 1.00 97.19 379 ASP A O 1
ATOM 2872 N N . CYS A 1 380 ? 4.647 3.645 -2.293 1.00 97.12 380 CYS A N 1
ATOM 2873 C CA . CYS A 1 380 ? 3.916 4.854 -2.686 1.00 97.12 380 CYS A CA 1
ATOM 2874 C C . CYS A 1 380 ? 4.224 5.253 -4.147 1.00 97.12 380 CYS A C 1
ATOM 2876 O O . CYS A 1 380 ? 4.116 6.421 -4.523 1.00 97.12 380 CYS A O 1
ATOM 2878 N N . GLY A 1 381 ? 4.614 4.294 -4.993 1.00 95.12 381 GLY A N 1
ATOM 2879 C CA . GLY A 1 381 ? 4.827 4.445 -6.430 1.00 95.12 381 GLY A CA 1
ATOM 2880 C C . GLY A 1 381 ? 6.280 4.701 -6.806 1.00 95.12 381 GLY A C 1
ATOM 2881 O O . GLY A 1 381 ? 7.008 3.776 -7.157 1.00 95.12 381 GLY A O 1
ATOM 2882 N N . ALA A 1 382 ? 6.687 5.970 -6.817 1.00 95.69 382 ALA A N 1
ATOM 2883 C CA . ALA A 1 382 ? 8.086 6.352 -7.054 1.00 95.69 382 ALA A CA 1
ATOM 2884 C C . ALA A 1 382 ? 8.902 6.415 -5.750 1.00 95.69 382 ALA A C 1
ATOM 2886 O O . ALA A 1 382 ? 10.131 6.333 -5.774 1.00 95.69 382 ALA A O 1
ATOM 2887 N N . THR A 1 383 ? 8.203 6.524 -4.620 1.00 97.69 383 THR A N 1
ATOM 2888 C CA . THR A 1 383 ? 8.780 6.663 -3.284 1.00 97.69 383 THR A CA 1
ATOM 2889 C C . THR A 1 383 ? 8.334 5.483 -2.422 1.00 97.69 383 THR A C 1
ATOM 2891 O O . THR A 1 383 ? 7.170 5.092 -2.449 1.00 97.69 383 THR A O 1
ATOM 2894 N N . GLY A 1 384 ? 9.253 4.909 -1.653 1.00 97.88 384 GLY A N 1
ATOM 2895 C CA . GLY A 1 384 ? 8.976 3.928 -0.610 1.00 97.88 384 GLY A CA 1
ATOM 2896 C C . GLY A 1 384 ? 8.999 4.591 0.764 1.00 97.88 384 GLY A C 1
ATOM 2897 O O . GLY A 1 384 ? 9.868 5.425 1.036 1.00 97.88 384 GLY A O 1
ATOM 2898 N N . LEU A 1 385 ? 8.069 4.218 1.639 1.00 98.44 385 LEU A N 1
ATOM 2899 C CA . LEU A 1 385 ? 8.034 4.675 3.027 1.00 98.44 385 LEU A CA 1
ATOM 2900 C C . LEU A 1 385 ? 8.438 3.549 3.968 1.00 98.44 385 LEU A C 1
ATOM 2902 O O . LEU A 1 385 ? 7.943 2.434 3.851 1.00 98.44 385 LEU A O 1
ATOM 2906 N N . CYS A 1 386 ? 9.306 3.864 4.923 1.00 98.50 386 CYS A N 1
ATOM 2907 C CA . CYS A 1 386 ? 9.669 2.992 6.031 1.00 98.50 386 CYS A CA 1
ATOM 2908 C C . CYS A 1 386 ? 9.156 3.614 7.333 1.00 98.50 386 CYS A C 1
ATOM 2910 O O . CYS A 1 386 ? 9.606 4.698 7.726 1.00 98.50 386 CYS A O 1
ATOM 2912 N N . VAL A 1 387 ? 8.189 2.950 7.966 1.00 98.56 387 VAL A N 1
ATOM 2913 C CA . VAL A 1 387 ? 7.429 3.467 9.112 1.00 98.56 387 VAL A CA 1
ATOM 2914 C C . VAL A 1 387 ? 7.503 2.463 10.267 1.00 98.56 387 VAL A C 1
ATOM 2916 O O . VAL A 1 387 ? 7.175 1.293 10.070 1.00 98.56 387 VAL A O 1
ATOM 2919 N N . PRO A 1 388 ? 7.920 2.869 11.478 1.00 98.44 388 PRO A N 1
ATOM 2920 C CA . PRO A 1 388 ? 7.819 2.015 12.659 1.00 98.44 388 PRO A CA 1
ATOM 2921 C C . PRO A 1 388 ? 6.366 1.611 12.937 1.00 98.44 388 PRO A C 1
ATOM 2923 O O . PRO A 1 388 ? 5.454 2.419 12.766 1.00 98.44 388 PRO A O 1
ATOM 2926 N N . VAL A 1 389 ? 6.146 0.391 13.427 1.00 98.25 389 VAL A N 1
ATOM 2927 C CA . VAL A 1 389 ? 4.788 -0.113 13.701 1.00 98.25 389 VAL A CA 1
ATOM 2928 C C . VAL A 1 389 ? 4.040 0.781 14.697 1.00 98.25 389 VAL A C 1
ATOM 2930 O O . VAL A 1 389 ? 2.885 1.134 14.472 1.00 98.25 389 VAL A O 1
ATOM 2933 N N . SER A 1 390 ? 4.720 1.234 15.752 1.00 98.06 390 SER A N 1
ATOM 2934 C CA . SER A 1 390 ? 4.149 2.146 16.751 1.00 98.06 390 SER A CA 1
ATOM 2935 C C . SER A 1 390 ? 3.702 3.489 16.161 1.00 98.06 390 SER A C 1
ATOM 2937 O O . SER A 1 390 ? 2.677 4.028 16.571 1.00 98.06 390 SER A O 1
ATOM 2939 N N . GLU A 1 391 ? 4.427 4.022 15.172 1.00 98.25 391 GLU A N 1
ATOM 2940 C CA . GLU A 1 391 ? 4.058 5.263 14.478 1.00 98.25 391 GLU A CA 1
ATOM 2941 C C . GLU A 1 391 ? 2.829 5.064 13.589 1.00 98.25 391 GLU A C 1
ATOM 2943 O O . GLU A 1 391 ? 1.949 5.926 13.572 1.00 98.25 391 GLU A O 1
ATOM 2948 N N . LEU A 1 392 ? 2.734 3.924 12.890 1.00 98.25 392 LEU A N 1
ATOM 2949 C CA . LEU A 1 392 ? 1.547 3.571 12.111 1.00 98.25 392 LEU A CA 1
ATOM 2950 C C . LEU A 1 392 ? 0.312 3.527 13.018 1.00 98.25 392 LEU A C 1
ATOM 2952 O O . LEU A 1 392 ? -0.658 4.234 12.749 1.00 98.25 392 LEU A O 1
ATOM 2956 N N . LEU A 1 393 ? 0.358 2.743 14.100 1.00 98.00 393 LEU A N 1
ATOM 2957 C CA . LEU A 1 393 ? -0.785 2.562 15.000 1.00 98.00 393 LEU A CA 1
ATOM 2958 C C . LEU A 1 393 ? -1.196 3.882 15.665 1.00 98.00 393 LEU A C 1
ATOM 2960 O O . LEU A 1 393 ? -2.375 4.231 15.651 1.00 98.00 393 LEU A O 1
ATOM 2964 N N . ARG A 1 394 ? -0.229 4.665 16.167 1.00 98.06 394 ARG A N 1
ATOM 2965 C CA . ARG A 1 394 ? -0.498 5.968 16.797 1.00 98.06 394 ARG A CA 1
ATOM 2966 C C . ARG A 1 394 ? -1.152 6.956 15.833 1.00 98.06 394 ARG A C 1
ATOM 2968 O O . ARG A 1 394 ? -2.076 7.660 16.217 1.00 98.06 394 ARG A O 1
ATOM 2975 N N . SER A 1 395 ? -0.636 7.062 14.609 1.00 97.88 395 SER A N 1
ATOM 2976 C CA . SER A 1 395 ? -1.066 8.105 13.666 1.00 97.88 395 SER A CA 1
ATOM 2977 C C . SER A 1 395 ? -2.396 7.809 12.983 1.00 97.88 395 SER A C 1
ATOM 2979 O O . SER A 1 395 ? -3.106 8.741 12.617 1.00 97.88 395 SER A O 1
ATOM 2981 N N . THR A 1 396 ? -2.734 6.531 12.818 1.00 97.62 396 THR A N 1
ATOM 2982 C CA . THR A 1 396 ? -3.933 6.101 12.085 1.00 97.62 396 THR A CA 1
ATOM 2983 C C . THR A 1 396 ? -5.078 5.658 12.988 1.00 97.62 396 THR A C 1
ATOM 2985 O O . THR A 1 396 ? -6.213 5.604 12.526 1.00 97.62 396 THR A O 1
ATOM 2988 N N . GLY A 1 397 ? -4.801 5.318 14.253 1.00 97.31 397 GLY A N 1
ATOM 2989 C CA . GLY A 1 397 ? -5.792 4.697 15.133 1.00 97.31 397 GLY A CA 1
ATOM 2990 C C . GLY A 1 397 ? -6.249 3.323 14.632 1.00 97.31 397 GLY A C 1
ATOM 2991 O O . GLY A 1 397 ? -7.394 2.942 14.864 1.00 97.31 397 GLY A O 1
ATOM 2992 N N . ALA A 1 398 ? -5.390 2.609 13.897 1.00 98.00 398 ALA A N 1
ATOM 2993 C CA . ALA A 1 398 ? -5.741 1.326 13.306 1.00 98.00 398 ALA A CA 1
ATOM 2994 C C . ALA A 1 398 ? -6.146 0.285 14.358 1.00 98.00 398 ALA A C 1
ATOM 2996 O O . ALA A 1 398 ? -5.494 0.146 15.395 1.00 98.00 398 ALA A O 1
ATOM 2997 N N . ALA A 1 399 ? -7.180 -0.497 14.048 1.00 98.31 399 ALA A N 1
ATOM 2998 C CA . ALA A 1 399 ? -7.588 -1.631 14.867 1.00 98.31 399 ALA A CA 1
ATOM 2999 C C . ALA A 1 399 ? -6.843 -2.898 14.432 1.00 98.31 399 ALA A C 1
ATOM 3001 O O . ALA A 1 399 ? -6.737 -3.192 13.239 1.00 98.31 399 ALA A O 1
ATOM 3002 N N . CYS A 1 400 ? -6.335 -3.656 15.401 1.00 98.38 400 CYS A N 1
ATOM 3003 C CA . CYS A 1 400 ? -5.649 -4.915 15.134 1.00 98.38 400 CYS A CA 1
ATOM 3004 C C . CYS A 1 400 ? -6.660 -6.066 15.078 1.00 98.38 400 CYS A C 1
ATOM 3006 O O . CYS A 1 400 ? -7.540 -6.158 15.932 1.00 98.38 400 CYS A O 1
ATOM 3008 N N . VAL A 1 401 ? -6.537 -6.932 14.075 1.00 98.44 401 VAL A N 1
ATOM 3009 C CA . VAL A 1 401 ? -7.424 -8.077 13.850 1.00 98.44 401 VAL A CA 1
ATOM 3010 C C . VAL A 1 401 ? -6.580 -9.340 13.767 1.00 98.44 401 VAL A C 1
ATOM 3012 O O . VAL A 1 401 ? -5.651 -9.424 12.964 1.00 98.44 401 VAL A O 1
ATOM 3015 N N . GLU A 1 402 ? -6.907 -10.322 14.598 1.00 98.25 402 GLU A N 1
ATOM 3016 C CA . GLU A 1 402 ? -6.216 -11.608 14.613 1.00 98.25 402 GLU A CA 1
ATOM 3017 C C . GLU A 1 402 ? -6.526 -12.429 13.363 1.00 98.25 402 GLU A C 1
ATOM 3019 O O . GLU A 1 402 ? -7.684 -12.547 12.954 1.00 98.25 402 GLU A O 1
ATOM 3024 N N . ASN A 1 403 ? -5.487 -13.041 12.788 1.00 97.62 403 ASN A N 1
ATOM 3025 C CA . ASN A 1 403 ? -5.584 -13.915 11.616 1.00 97.62 403 ASN A CA 1
ATOM 3026 C C . ASN A 1 403 ? -6.255 -13.248 10.401 1.00 97.62 403 ASN A C 1
ATOM 3028 O O . ASN A 1 403 ? -6.875 -13.923 9.580 1.00 97.62 403 ASN A O 1
ATOM 3032 N N . LEU A 1 404 ? -6.148 -11.922 10.268 1.00 98.38 404 LEU A N 1
ATOM 3033 C CA . LEU A 1 404 ? -6.637 -11.205 9.090 1.00 98.38 404 LEU A CA 1
ATOM 3034 C C . LEU A 1 404 ? -5.850 -11.616 7.840 1.00 98.38 404 LEU A C 1
ATOM 3036 O O . LEU A 1 404 ? -6.388 -11.622 6.733 1.00 98.38 404 LEU A O 1
ATOM 3040 N N . ALA A 1 405 ? -4.575 -11.951 8.009 1.00 97.94 405 ALA A N 1
ATOM 3041 C CA . ALA A 1 405 ? -3.708 -12.461 6.969 1.00 97.94 405 ALA A CA 1
ATOM 3042 C C . ALA A 1 405 ? -3.819 -13.990 6.844 1.00 97.94 405 ALA A C 1
ATOM 3044 O O . ALA A 1 405 ? -3.544 -14.746 7.771 1.00 97.94 405 ALA A O 1
ATOM 3045 N N . LYS A 1 406 ? -4.124 -14.457 5.635 1.00 97.50 406 LYS A N 1
ATOM 3046 C CA . LYS A 1 406 ? -4.012 -15.850 5.207 1.00 97.50 406 LYS A CA 1
ATOM 3047 C C . LYS A 1 406 ? -2.754 -16.031 4.373 1.00 97.50 406 LYS A C 1
ATOM 3049 O O . LYS A 1 406 ? -2.467 -15.228 3.478 1.00 97.50 406 LYS A O 1
ATOM 3054 N N . ALA A 1 407 ? -2.019 -17.113 4.627 1.00 95.06 407 ALA A N 1
ATOM 3055 C CA . ALA A 1 407 ? -0.872 -17.484 3.808 1.00 95.06 407 ALA A CA 1
ATOM 3056 C C . ALA A 1 407 ? -1.278 -17.507 2.326 1.00 95.06 407 ALA A C 1
ATOM 3058 O O . ALA A 1 407 ? -2.309 -18.082 1.960 1.00 95.06 407 ALA A O 1
ATOM 3059 N N . ALA A 1 408 ? -0.486 -16.856 1.466 1.00 90.12 408 ALA A N 1
ATOM 3060 C CA . ALA A 1 408 ? -0.729 -16.953 0.036 1.00 90.12 408 ALA A CA 1
ATOM 3061 C C . ALA A 1 408 ? -0.705 -18.432 -0.363 1.00 90.12 408 ALA A C 1
ATOM 3063 O O . ALA A 1 408 ? 0.156 -19.165 0.136 1.00 90.12 408 ALA A O 1
ATOM 3064 N N . PRO A 1 409 ? -1.612 -18.878 -1.255 1.00 85.94 409 PRO A N 1
ATOM 3065 C CA . PRO A 1 409 ? -1.499 -20.208 -1.820 1.00 85.94 409 PRO A CA 1
ATOM 3066 C C . PRO A 1 409 ? -0.104 -20.280 -2.417 1.00 85.94 409 PRO A C 1
ATOM 3068 O O . PRO A 1 409 ? 0.221 -19.503 -3.319 1.00 85.94 409 PRO A O 1
ATOM 3071 N N . ARG A 1 410 ? 0.744 -21.132 -1.833 1.00 80.25 410 ARG A N 1
ATOM 3072 C CA . ARG A 1 410 ? 2.086 -21.384 -2.340 1.00 80.25 410 ARG A CA 1
ATOM 3073 C C . ARG A 1 410 ? 1.854 -21.798 -3.779 1.00 80.25 410 ARG A C 1
ATOM 3075 O O . ARG A 1 410 ? 1.273 -22.860 -3.994 1.00 80.25 410 ARG A O 1
ATOM 3082 N N . ALA A 1 411 ? 2.164 -20.903 -4.724 1.00 71.88 411 ALA A N 1
ATOM 3083 C CA . ALA A 1 411 ? 1.991 -21.171 -6.144 1.00 71.88 411 ALA A CA 1
ATOM 3084 C C . ALA A 1 411 ? 2.663 -22.515 -6.348 1.00 71.88 411 ALA A C 1
ATOM 3086 O O . ALA A 1 411 ? 3.851 -22.596 -6.030 1.00 71.88 411 ALA A O 1
ATOM 3087 N N . ALA A 1 412 ? 1.864 -23.549 -6.653 1.00 64.56 412 ALA A N 1
ATOM 3088 C CA . ALA A 1 412 ? 2.294 -24.937 -6.589 1.00 64.56 412 ALA A CA 1
ATOM 3089 C C . ALA A 1 412 ? 3.631 -24.981 -7.303 1.00 64.56 412 ALA A C 1
ATOM 3091 O O . ALA A 1 412 ? 3.674 -24.710 -8.504 1.00 64.56 412 ALA A O 1
ATOM 3092 N N . ALA A 1 413 ? 4.713 -25.107 -6.525 1.00 60.34 413 ALA A N 1
ATOM 3093 C CA . ALA A 1 413 ? 6.044 -24.968 -7.075 1.00 60.34 413 ALA A CA 1
ATOM 3094 C C . ALA A 1 413 ? 6.076 -26.027 -8.162 1.00 60.34 413 ALA A C 1
ATOM 3096 O O . ALA A 1 413 ? 5.847 -27.196 -7.839 1.00 60.34 413 ALA A O 1
ATOM 3097 N N . ALA A 1 414 ? 6.192 -25.597 -9.427 1.00 59.47 414 ALA A N 1
ATOM 3098 C CA . ALA A 1 414 ? 6.250 -26.523 -10.547 1.00 59.47 414 ALA A CA 1
ATOM 3099 C C . ALA A 1 414 ? 7.238 -27.599 -10.111 1.00 59.47 414 ALA A C 1
ATOM 3101 O O . ALA A 1 414 ? 8.311 -27.192 -9.647 1.00 59.47 414 ALA A O 1
ATOM 3102 N N . PRO A 1 415 ? 6.826 -28.884 -10.083 1.00 62.91 415 PRO A N 1
ATOM 3103 C CA . PRO A 1 415 ? 7.553 -29.935 -9.390 1.00 62.91 415 PRO A CA 1
ATOM 3104 C C . PRO A 1 415 ? 9.006 -29.786 -9.791 1.00 62.91 415 PRO A C 1
ATOM 3106 O O . PRO A 1 415 ? 9.330 -29.958 -10.967 1.00 62.91 415 PRO A O 1
ATOM 3109 N N . GLN A 1 416 ? 9.840 -29.307 -8.857 1.00 62.12 416 GLN A N 1
ATOM 3110 C CA . GLN A 1 416 ? 11.248 -29.140 -9.164 1.00 62.12 416 GLN A CA 1
ATOM 3111 C C . GLN A 1 416 ? 11.681 -30.539 -9.574 1.00 62.12 416 GLN A C 1
ATOM 3113 O O . GLN A 1 416 ? 11.410 -31.467 -8.800 1.00 62.12 416 GLN A O 1
ATOM 3118 N N . PRO A 1 417 ? 12.211 -30.724 -10.799 1.00 59.34 417 PRO A N 1
ATOM 3119 C CA . PRO A 1 417 ? 12.653 -32.035 -11.230 1.00 59.34 417 PRO A CA 1
ATOM 3120 C C . PRO A 1 417 ? 13.534 -32.545 -10.105 1.00 59.34 417 PRO A C 1
ATOM 3122 O O . PRO A 1 417 ? 14.443 -31.820 -9.685 1.00 59.34 417 PRO A O 1
ATOM 3125 N N . ALA A 1 418 ? 13.148 -33.695 -9.533 1.00 66.88 418 ALA A N 1
ATOM 3126 C CA . ALA A 1 418 ? 13.836 -34.272 -8.388 1.00 66.88 418 ALA A CA 1
ATOM 3127 C C . ALA A 1 418 ? 15.330 -34.139 -8.674 1.00 66.88 418 ALA A C 1
ATOM 3129 O O . ALA A 1 418 ? 15.708 -34.475 -9.804 1.00 66.88 418 ALA A O 1
ATOM 3130 N N . PRO A 1 419 ? 16.126 -33.548 -7.757 1.00 68.19 419 PRO A N 1
ATOM 3131 C CA . PRO A 1 419 ? 17.534 -33.294 -8.011 1.00 68.19 419 PRO A CA 1
ATOM 3132 C C . PRO A 1 419 ? 18.096 -34.590 -8.566 1.00 68.19 419 PRO A C 1
ATOM 3134 O O . PRO A 1 419 ? 18.073 -35.607 -7.872 1.00 68.19 419 PRO A O 1
ATOM 3137 N N . GLN A 1 420 ? 18.444 -34.584 -9.857 1.00 66.00 420 GLN A N 1
ATOM 3138 C CA . GLN A 1 420 ? 19.025 -35.757 -10.476 1.00 66.00 420 GLN A CA 1
ATOM 3139 C C . GLN A 1 420 ? 20.289 -35.970 -9.672 1.00 66.00 420 GLN A C 1
ATOM 3141 O O . GLN A 1 420 ? 21.189 -35.130 -9.700 1.00 66.00 420 GLN A O 1
ATOM 3146 N N . VAL A 1 421 ? 20.278 -37.015 -8.849 1.00 65.81 421 VAL A N 1
ATOM 3147 C CA . VAL A 1 421 ? 21.444 -37.443 -8.101 1.00 65.81 421 VAL A CA 1
ATOM 3148 C C . VAL A 1 421 ? 22.439 -37.784 -9.191 1.00 65.81 421 VAL A C 1
ATOM 3150 O O . VAL A 1 421 ? 22.327 -38.826 -9.835 1.00 65.81 421 VAL A O 1
ATOM 3153 N N . ALA A 1 422 ? 23.327 -36.838 -9.498 1.00 64.00 422 ALA A N 1
ATOM 3154 C CA . ALA A 1 422 ? 24.438 -37.103 -10.382 1.00 64.00 422 ALA A CA 1
ATOM 3155 C C . ALA A 1 422 ? 25.127 -38.339 -9.793 1.00 64.00 422 ALA A C 1
ATOM 3157 O O . ALA A 1 422 ? 25.346 -38.357 -8.575 1.00 64.00 422 ALA A O 1
ATOM 3158 N N . PRO A 1 423 ? 25.387 -39.390 -10.588 1.00 64.38 423 PRO A N 1
ATOM 3159 C CA . PRO A 1 423 ? 26.090 -40.554 -10.086 1.00 64.38 423 PRO A CA 1
ATOM 3160 C C . PRO A 1 423 ? 27.385 -40.048 -9.461 1.00 64.38 423 PRO A C 1
ATOM 3162 O O . PRO A 1 423 ? 28.211 -39.426 -10.131 1.00 64.38 423 PRO A O 1
ATOM 3165 N N . VAL A 1 424 ? 27.501 -40.235 -8.148 1.00 64.38 424 VAL A N 1
ATOM 3166 C CA . VAL A 1 424 ? 28.729 -39.970 -7.416 1.00 64.38 424 VAL A CA 1
ATOM 3167 C C . VAL A 1 424 ? 29.743 -40.924 -8.024 1.00 64.38 424 VAL A C 1
ATOM 3169 O O . VAL A 1 424 ? 29.695 -42.125 -7.779 1.00 64.38 424 VAL A O 1
ATOM 3172 N N . ALA A 1 425 ? 30.603 -40.408 -8.898 1.00 61.88 425 ALA A N 1
ATOM 3173 C CA . ALA A 1 425 ? 31.788 -41.129 -9.306 1.00 61.88 425 ALA A CA 1
ATOM 3174 C C . ALA A 1 425 ? 32.617 -41.325 -8.033 1.00 61.88 425 ALA A C 1
ATOM 3176 O O . ALA A 1 425 ? 33.165 -40.361 -7.495 1.00 61.88 425 ALA A O 1
ATOM 3177 N N . GLU A 1 426 ? 32.635 -42.557 -7.521 1.00 57.78 426 GLU A N 1
ATOM 3178 C CA . GLU A 1 426 ? 33.557 -43.015 -6.486 1.00 57.78 426 GLU A CA 1
ATOM 3179 C C . GLU A 1 426 ? 34.995 -42.810 -6.980 1.00 57.78 426 GLU A C 1
ATOM 3181 O O . GLU A 1 426 ? 35.630 -43.696 -7.547 1.00 57.78 426 GLU A O 1
ATOM 3186 N N . LEU A 1 427 ? 35.534 -41.615 -6.761 1.00 56.81 427 LEU A N 1
ATOM 3187 C CA . LEU A 1 427 ? 36.970 -41.410 -6.720 1.00 56.81 427 LEU A CA 1
ATOM 3188 C C . LEU A 1 427 ? 37.453 -41.899 -5.354 1.00 56.81 427 LEU A C 1
ATOM 3190 O O . LEU A 1 427 ? 37.532 -41.144 -4.387 1.00 56.81 427 LEU A O 1
ATOM 3194 N N . SER A 1 428 ? 37.773 -43.194 -5.293 1.00 57.47 428 SER A N 1
ATOM 3195 C CA . SER A 1 428 ? 38.679 -43.749 -4.287 1.00 57.47 428 SER A CA 1
ATOM 3196 C C . SER A 1 428 ? 40.049 -43.083 -4.439 1.00 57.47 428 SER A C 1
ATOM 3198 O O . SER A 1 428 ? 40.891 -43.529 -5.214 1.00 57.47 428 SER A O 1
ATOM 3200 N N . ALA A 1 429 ? 40.270 -41.998 -3.703 1.00 56.22 429 ALA A N 1
ATOM 3201 C CA . ALA A 1 429 ? 41.593 -41.454 -3.442 1.00 56.22 429 ALA A CA 1
ATOM 3202 C C . ALA A 1 429 ? 41.871 -41.604 -1.944 1.00 56.22 429 ALA A C 1
ATOM 3204 O O . ALA A 1 429 ? 41.136 -41.089 -1.103 1.00 56.22 429 ALA A O 1
ATOM 3205 N N . GLY A 1 430 ? 42.904 -42.389 -1.637 1.00 54.50 430 GLY A N 1
ATOM 3206 C CA . GLY A 1 430 ? 43.282 -42.783 -0.288 1.00 54.50 430 GLY A CA 1
ATOM 3207 C C . GLY A 1 430 ? 43.588 -41.607 0.639 1.00 54.50 430 GLY A C 1
ATOM 3208 O O . GLY A 1 430 ? 44.243 -40.636 0.265 1.00 54.50 430 GLY A O 1
ATOM 3209 N N . LEU A 1 431 ? 43.129 -41.755 1.878 1.00 51.16 431 LEU A N 1
ATOM 3210 C CA . LEU A 1 431 ? 43.514 -40.954 3.035 1.00 51.16 431 LEU A CA 1
ATOM 3211 C C . LEU A 1 431 ? 44.965 -41.265 3.443 1.00 51.16 431 LEU A C 1
ATOM 3213 O O . LEU A 1 431 ? 45.262 -42.427 3.729 1.00 51.16 431 LEU A O 1
ATOM 3217 N N . PRO A 1 432 ? 45.847 -40.264 3.597 1.00 60.75 432 PRO A N 1
ATOM 3218 C CA . PRO A 1 432 ? 46.915 -40.330 4.578 1.00 60.75 432 PRO A CA 1
ATOM 3219 C C . PRO A 1 432 ? 46.402 -39.858 5.946 1.00 60.75 432 PRO A C 1
ATOM 3221 O O . PRO A 1 432 ? 45.626 -38.910 6.070 1.00 60.75 432 PRO A O 1
ATOM 3224 N N . ALA A 1 433 ? 46.835 -40.581 6.971 1.00 56.09 433 ALA A N 1
ATOM 3225 C CA . ALA A 1 433 ? 46.482 -40.391 8.364 1.00 56.09 433 ALA A CA 1
ATOM 3226 C C . ALA A 1 433 ? 47.186 -39.185 9.017 1.00 56.09 433 ALA A C 1
ATOM 3228 O O . ALA A 1 433 ? 48.290 -38.811 8.633 1.00 56.09 433 ALA A O 1
ATOM 3229 N N . ALA A 1 434 ? 46.559 -38.727 10.106 1.00 55.25 434 ALA A N 1
ATOM 3230 C CA . ALA A 1 434 ? 47.129 -38.017 11.255 1.00 55.25 434 ALA A CA 1
ATOM 3231 C C . ALA A 1 434 ? 47.443 -36.512 11.126 1.00 55.25 434 ALA A C 1
ATOM 3233 O O . ALA A 1 434 ? 48.440 -36.105 10.547 1.00 55.25 434 ALA A O 1
ATOM 3234 N N . ALA A 1 435 ? 46.654 -35.709 11.849 1.00 54.16 435 ALA A N 1
ATOM 3235 C CA . ALA A 1 435 ? 47.169 -34.762 12.842 1.00 54.16 435 ALA A CA 1
ATOM 3236 C C . ALA A 1 435 ? 46.010 -34.305 13.743 1.00 54.16 435 ALA A C 1
ATOM 3238 O O . ALA A 1 435 ? 45.152 -33.524 13.334 1.00 54.16 435 ALA A O 1
ATOM 3239 N N . GLN A 1 436 ? 45.968 -34.833 14.967 1.00 54.50 436 GLN A N 1
ATOM 3240 C CA . GLN A 1 436 ? 45.164 -34.268 16.047 1.00 54.50 436 GLN A CA 1
ATOM 3241 C C . GLN A 1 436 ? 45.845 -32.975 16.506 1.00 54.50 436 GLN A C 1
ATOM 3243 O O . GLN A 1 436 ? 47.019 -33.001 16.866 1.00 54.50 436 GLN A O 1
ATOM 3248 N N . VAL A 1 437 ? 45.120 -31.856 16.490 1.00 57.41 437 VAL A N 1
ATOM 3249 C CA . VAL A 1 437 ? 45.517 -30.642 17.212 1.00 57.41 437 VAL A CA 1
ATOM 3250 C C . VAL A 1 437 ? 44.499 -30.421 18.318 1.00 57.41 437 VAL A C 1
ATOM 3252 O O . VAL A 1 437 ? 43.384 -29.948 18.109 1.00 57.41 437 VAL A O 1
ATOM 3255 N N . GLU A 1 438 ? 44.924 -30.846 19.497 1.00 54.84 438 GLU A N 1
ATOM 3256 C CA . GLU A 1 438 ? 44.364 -30.562 20.805 1.00 54.84 438 GLU A CA 1
ATOM 3257 C C . GLU A 1 438 ? 44.394 -29.041 21.032 1.00 54.84 438 GLU A C 1
ATOM 3259 O O . GLU A 1 438 ? 45.460 -28.428 21.065 1.00 54.84 438 GLU A O 1
ATOM 3264 N N . THR A 1 439 ? 43.224 -28.403 21.120 1.00 55.91 439 THR A N 1
ATOM 3265 C CA . THR A 1 439 ? 43.127 -26.993 21.524 1.00 55.91 439 THR A CA 1
ATOM 3266 C C . THR A 1 439 ? 42.617 -26.949 22.954 1.00 55.91 439 THR A C 1
ATOM 3268 O O . THR A 1 439 ? 41.461 -27.268 23.230 1.00 55.91 439 THR A O 1
ATOM 3271 N N . ALA A 1 440 ? 43.535 -26.600 23.849 1.00 56.56 440 ALA A N 1
ATOM 3272 C CA . ALA A 1 440 ? 43.331 -26.478 25.277 1.00 56.56 440 ALA A CA 1
ATOM 3273 C C . ALA A 1 440 ? 42.336 -25.364 25.635 1.00 56.56 440 ALA A C 1
ATOM 3275 O O . ALA A 1 440 ? 42.313 -24.288 25.034 1.00 56.56 440 ALA A O 1
ATOM 3276 N N . MET A 1 441 ? 41.549 -25.652 26.671 1.00 51.34 441 MET A N 1
ATOM 3277 C CA . MET A 1 441 ? 40.778 -24.695 27.453 1.00 51.34 441 MET A CA 1
ATOM 3278 C C . MET A 1 441 ? 41.695 -23.617 28.044 1.00 51.34 441 MET A C 1
ATOM 3280 O O . MET A 1 441 ? 42.657 -23.940 28.736 1.00 51.34 441 MET A O 1
ATOM 3284 N N . ALA A 1 442 ? 41.339 -22.348 27.851 1.00 56.84 442 ALA A N 1
ATOM 3285 C CA . ALA A 1 442 ? 41.796 -21.251 28.694 1.00 56.84 442 ALA A CA 1
ATOM 3286 C C . ALA A 1 442 ? 40.565 -20.591 29.322 1.00 56.84 442 ALA A C 1
ATOM 3288 O O . ALA A 1 442 ? 39.803 -19.883 28.666 1.00 56.84 442 ALA A O 1
ATOM 3289 N N . SER A 1 443 ? 40.353 -20.909 30.596 1.00 52.22 443 SER A N 1
ATOM 3290 C CA . SER A 1 443 ? 39.527 -20.157 31.530 1.00 52.22 443 SER A CA 1
ATOM 3291 C C . SER A 1 443 ? 40.263 -18.869 31.899 1.00 52.22 443 SER A C 1
ATOM 3293 O O . SER A 1 443 ? 41.319 -18.941 32.525 1.00 52.22 443 SER A O 1
ATOM 3295 N N . GLU A 1 444 ? 39.717 -17.709 31.541 1.00 59.34 444 GLU A N 1
ATOM 3296 C CA . GLU A 1 444 ? 40.109 -16.442 32.162 1.00 59.34 444 GLU A CA 1
ATOM 3297 C C . GLU A 1 444 ? 39.076 -16.064 33.220 1.00 59.34 444 GLU A C 1
ATOM 3299 O O . GLU A 1 444 ? 37.939 -15.688 32.935 1.00 59.34 444 GLU A O 1
ATOM 3304 N N . ASP A 1 445 ? 39.532 -16.240 34.454 1.00 59.81 445 ASP A N 1
ATOM 3305 C CA . ASP A 1 445 ? 39.009 -15.721 35.703 1.00 59.81 445 ASP A CA 1
ATOM 3306 C C . ASP A 1 445 ? 39.841 -14.474 36.049 1.00 59.81 445 ASP A C 1
ATOM 3308 O O . ASP A 1 445 ? 41.054 -14.573 36.229 1.00 59.81 445 ASP A O 1
ATOM 3312 N N . ALA A 1 446 ? 39.215 -13.297 36.048 1.00 56.50 446 ALA A N 1
ATOM 3313 C CA . ALA A 1 446 ? 39.701 -12.040 36.627 1.00 56.50 446 ALA A CA 1
ATOM 3314 C C . ALA A 1 446 ? 38.578 -10.998 36.473 1.00 56.50 446 ALA A C 1
ATOM 3316 O O . ALA A 1 446 ? 37.957 -10.896 35.423 1.00 56.50 446 ALA A O 1
ATOM 3317 N N . GLY A 1 447 ? 38.243 -10.148 37.429 1.00 52.50 447 GLY A N 1
ATOM 3318 C CA . GLY A 1 447 ? 38.832 -9.876 38.721 1.00 52.50 447 GLY A CA 1
ATOM 3319 C C . GLY A 1 447 ? 38.009 -8.747 39.333 1.00 52.50 447 GLY A C 1
ATOM 3320 O O . GLY A 1 447 ? 37.675 -7.760 38.679 1.00 52.50 447 GLY A O 1
ATOM 3321 N N . MET A 1 448 ? 37.637 -8.955 40.585 1.00 58.19 448 MET A N 1
ATOM 3322 C CA . MET A 1 448 ? 36.963 -8.019 41.467 1.00 58.19 448 MET A CA 1
ATOM 3323 C C . MET A 1 448 ? 37.984 -6.954 41.896 1.00 58.19 448 MET A C 1
ATOM 3325 O O . MET A 1 448 ? 39.049 -7.306 42.401 1.00 58.19 448 MET A O 1
ATOM 3329 N N . ALA A 1 449 ? 37.681 -5.672 41.697 1.00 58.75 449 ALA A N 1
ATOM 3330 C CA . ALA A 1 449 ? 38.427 -4.572 42.299 1.00 58.75 449 ALA A CA 1
ATOM 3331 C C . ALA A 1 449 ? 37.451 -3.632 43.013 1.00 58.75 449 ALA A C 1
ATOM 3333 O O . ALA A 1 449 ? 36.407 -3.268 42.473 1.00 58.75 449 ALA A O 1
ATOM 3334 N N . THR A 1 450 ? 37.836 -3.368 44.255 1.00 68.31 450 THR A N 1
ATOM 3335 C CA . THR A 1 450 ? 37.236 -2.592 45.348 1.00 68.31 450 THR A CA 1
ATOM 3336 C C . THR A 1 450 ? 36.869 -1.158 45.025 1.00 68.31 450 THR A C 1
ATOM 3338 O O . THR A 1 450 ? 37.653 -0.519 44.286 1.00 68.31 450 THR A O 1
#

Sequence (450 aa):
MQKEQLELRRDKKRQRQSRIPPATAQQSATEDSARADSGAGGGPTPPIASGGPAQAPPSAPLPAWQGAPLGFRGLLNPLLFMHAPSSGAAETPESAAPSADARMAQRKNDDLRAALKRAEAEYASVLQPGPPAAGPEAAGTEAAGAPRGRAMQRPRRVREATPGQGSGARERTPATGSGRDATTEQRGKKRRPLEQEPRAVSEAATAQRHVEALPEVEAFLKKHGVRCRRYILQRSFRAIVYGQQQAKKAAGAAAAAAMPSEAPPAPAELPPWEQYLQANSFFSKHGQFVHTVAWEVEGRRILTIVPHPARVDVDVLARALQKPVRAIRQRKLKEIEKETGFPVFVCPPFGHPEDAEGRPPVLLVDSAVTELKKPLLFDCGATGLCVPVSELLRSTGAACVENLAKAAPRAAAAPQPAPQVAPVAELSAGLPAAAQVETAMASEDAGMAT